Protein AF-A0A9E7ICB8-F1 (afdb_monomer_lite)

Secondary structure (DSSP, 8-state):
---SSSSTTTTTS----SHHHHHHHHHHHHTT---EEEE-TTS-HHHHHHHHHHHHTTT----GGGSTTSTT--S--HHHHHHHHHHHHHHHTTT-GGGG-TTTTEEEESS---BTTB----HHHHHHHHHHHHHHHHHHHHHHTTSGGGSSSSSS----------------------S-SS--PPP---------------------S----SS--PPPPTTHHHHHTSPP----EE-SSSEE--SSPPP---HHHHT--BHHHHHHHHHH--SHHHHHHHHHHHHHHHHTT--B----PPPSS----S-S-EE-GGGSPPGGGSSS-HHHHHHHHHHHHHHHHHHHHHHHHHHTGGGHHHHHHHHHHHHHHHHHHHHHHHHHHHHHHHHTT--TTSS-EE-HHHHHHHHTTT-HHHHHHHHHHHHHHHHTTHHHHHHHHHHHHT-HHHHHHHHHHHHHHHHHHHHHHHHHHHHHHHHHHHHH--

Radius of gyration: 28.84 Å; chains: 1; bounding box: 84×67×117 Å

InterPro domains:
  IPR007402 Protein of unknown function DUF455 [PF04305] (273-469)
  IPR007402 Protein of unknown function DUF455 [PTHR42782] (262-468)
  IPR009078 Ferritin-like superfamily [SSF47240] (334-467)
  IPR012946 X8 domain [PF07983] (35-106)
  IPR012946 X8 domain [SM00768] (35-120)

Foldseek 3Di:
DDPPPPVVVVVVPPDPPDDPQVVVLVVCVQPVFWKFKFFDPPDDLVLLVVLLCCLVPVLVFDLPQCPVPHLQVPPVDSRSSSRQSLRRSCVVVLVDQVSRCSVPRMHMDSDQPADDSRHRDTPVNVVVVVVVVVVVVVVVVVVVVVPVVPPPPPPDDDDDDDDDDDDDDDDDDDDDPDPPPPDDDDDDDDDDDDDDDDDDDDDDDDDDDDDDDPPPDPDFDPCLVVLLLDAQDQQLEQDPVGGDHDPDPDDDDDPVLVPQQALLSLLQVLQADADLLVSLVSLSVSLNCVSVVSHYLAADDHDLGGHHDPFDAADAPVPFDRCVGFPDHPLLVVLLQQLVLLSVLLNLLSLLSHLCSVVCVVCDRSLNSLSSSSNNLSSSLNSHSQVVSVVVVHGNRSTHDHPVLVVLCSVCSPPNLSSLVSVCVPNVSCQQVVLVVVLVVCVVVVNNSSSSSSVVSNVVCSNVNSSSVVVNVVVVVVVVVVVVVD

Organism: NCBI:txid320322

Structure (mmCIF, N/CA/C/O backbone):
data_AF-A0A9E7ICB8-F1
#
_entry.id   AF-A0A9E7ICB8-F1
#
loop_
_atom_site.group_PDB
_atom_site.id
_atom_site.type_symbol
_atom_site.label_atom_id
_atom_site.label_alt_id
_atom_site.label_comp_id
_atom_site.label_asym_id
_atom_site.label_entity_id
_atom_site.label_seq_id
_atom_site.pdbx_PDB_ins_code
_atom_site.Cartn_x
_atom_site.Cartn_y
_atom_site.Cartn_z
_atom_site.occupancy
_atom_site.B_iso_or_equiv
_atom_site.auth_seq_id
_atom_site.auth_comp_id
_atom_site.auth_asym_id
_atom_site.auth_atom_id
_atom_site.pdbx_PDB_model_num
ATOM 1 N N . MET A 1 1 ? -38.834 16.418 64.044 1.00 42.34 1 MET A N 1
ATOM 2 C CA . MET A 1 1 ? -37.696 17.339 63.850 1.00 42.34 1 MET A CA 1
ATOM 3 C C . MET A 1 1 ? -36.405 16.536 63.869 1.00 42.34 1 MET A C 1
ATOM 5 O O . MET A 1 1 ? -35.836 16.334 64.926 1.00 42.34 1 MET A O 1
ATOM 9 N N . ALA A 1 2 ? -36.028 15.997 62.713 1.00 36.09 2 ALA A N 1
ATOM 10 C CA . ALA A 1 2 ? -34.694 15.524 62.334 1.00 36.09 2 ALA A CA 1
ATOM 11 C C . ALA A 1 2 ? -34.812 15.047 60.876 1.00 36.09 2 ALA A C 1
ATOM 13 O O . ALA A 1 2 ? -35.849 14.499 60.510 1.00 36.09 2 ALA A O 1
ATOM 14 N N . ASN A 1 3 ? -33.763 15.248 60.080 1.00 33.06 3 ASN A N 1
ATOM 15 C CA . ASN A 1 3 ? -33.552 14.689 58.732 1.00 33.06 3 ASN A CA 1
ATOM 16 C C . ASN A 1 3 ? -34.029 15.491 57.509 1.00 33.06 3 ASN A C 1
ATOM 18 O O . ASN A 1 3 ? -34.362 14.908 56.484 1.00 33.06 3 ASN A O 1
ATOM 22 N N . ALA A 1 4 ? -33.914 16.822 57.553 1.00 31.64 4 ALA A N 1
ATOM 23 C CA . ALA A 1 4 ? -33.748 17.630 56.332 1.00 31.64 4 ALA A CA 1
ATOM 24 C C . ALA A 1 4 ? -32.260 17.869 55.964 1.00 31.64 4 ALA A C 1
ATOM 26 O O . ALA A 1 4 ? -31.962 18.326 54.866 1.00 31.64 4 ALA A O 1
ATOM 27 N N . SER A 1 5 ? -31.310 17.506 56.838 1.00 36.75 5 SER A N 1
ATOM 28 C CA . SER A 1 5 ? -29.865 17.735 56.628 1.00 36.75 5 SER A CA 1
ATOM 29 C C . SER A 1 5 ? -29.108 16.587 55.947 1.00 36.75 5 SER A C 1
ATOM 31 O O . SER A 1 5 ? -27.914 16.727 55.709 1.00 36.75 5 SER A O 1
ATOM 33 N N . PHE A 1 6 ? -29.760 15.468 55.608 1.00 33.22 6 PHE A N 1
ATOM 34 C CA . PHE A 1 6 ? -29.078 14.324 54.976 1.00 33.22 6 PHE A CA 1
ATOM 35 C C . PHE A 1 6 ? -29.173 14.324 53.438 1.00 33.22 6 PHE A C 1
ATOM 37 O O . PHE A 1 6 ? -28.308 13.776 52.764 1.00 33.22 6 PHE A O 1
ATOM 44 N N . PHE A 1 7 ? -30.171 15.005 52.863 1.00 31.66 7 PHE A N 1
ATOM 45 C CA . PHE A 1 7 ? -30.376 15.050 51.407 1.00 31.66 7 PHE A CA 1
ATOM 46 C C . PHE A 1 7 ? -29.547 16.121 50.680 1.00 31.66 7 PHE A C 1
ATOM 48 O O . PHE A 1 7 ? -29.320 15.999 49.480 1.00 31.66 7 PHE A O 1
ATOM 55 N N . LEU A 1 8 ? -29.019 17.123 51.393 1.00 29.31 8 LEU A N 1
ATOM 56 C CA . LEU A 1 8 ? -28.119 18.133 50.813 1.00 29.31 8 LEU A CA 1
ATOM 57 C C . LEU A 1 8 ? -26.642 17.700 50.765 1.00 29.31 8 LEU A C 1
ATOM 59 O O . LEU A 1 8 ? -25.845 18.342 50.090 1.00 29.31 8 LEU A O 1
ATOM 63 N N . LEU A 1 9 ? -26.277 16.597 51.427 1.00 29.33 9 LEU A N 1
ATOM 64 C CA . LEU A 1 9 ? -24.903 16.075 51.451 1.00 29.33 9 LEU A CA 1
ATOM 65 C C . LEU A 1 9 ? -24.616 15.037 50.351 1.00 29.33 9 LEU A C 1
ATOM 67 O O . LEU A 1 9 ? -23.455 14.785 50.046 1.00 29.33 9 LEU A O 1
ATOM 71 N N . ILE A 1 10 ? -25.647 14.483 49.700 1.00 34.41 10 ILE A N 1
ATOM 72 C CA . ILE A 1 10 ? -25.482 13.502 48.609 1.00 34.41 10 ILE A CA 1
ATOM 73 C C . ILE A 1 10 ? -25.369 14.185 47.230 1.00 34.41 10 ILE A C 1
ATOM 75 O O . ILE A 1 10 ? -24.724 13.652 46.332 1.00 34.41 10 ILE A O 1
ATOM 79 N N . LEU A 1 11 ? -25.881 15.410 47.069 1.00 29.77 11 LEU A N 1
ATOM 80 C CA . LEU A 1 11 ? -25.782 16.173 45.812 1.00 29.77 11 LEU A CA 1
ATOM 81 C C . LEU A 1 11 ? -24.449 16.924 45.620 1.00 29.77 11 LEU A C 1
ATOM 83 O O . LEU A 1 11 ? -24.207 17.453 44.541 1.00 29.77 11 LEU A O 1
ATOM 87 N N . LEU A 1 12 ? -23.557 16.931 46.617 1.00 28.78 12 LEU A N 1
ATOM 88 C CA . LEU A 1 12 ? -22.211 17.520 46.507 1.00 28.78 12 LEU A CA 1
ATOM 89 C C . LEU A 1 12 ? -21.091 16.482 46.304 1.00 28.78 12 LEU A C 1
ATOM 91 O O . LEU A 1 12 ? -19.931 16.860 46.157 1.00 28.78 12 LEU A O 1
ATOM 95 N N . LEU A 1 13 ? -21.422 15.184 46.235 1.00 30.17 13 LEU A N 1
ATOM 96 C CA . LEU A 1 13 ? -20.464 14.103 45.940 1.00 30.17 13 LEU A CA 1
ATOM 97 C C . LEU A 1 13 ? -20.641 13.470 44.552 1.00 30.17 13 LEU A C 1
ATOM 99 O O . LEU A 1 13 ? -19.889 12.568 44.193 1.00 30.17 13 LEU A O 1
ATOM 103 N N . TRP A 1 14 ? -21.568 13.976 43.738 1.00 29.09 14 TRP A N 1
ATOM 104 C CA . TRP A 1 14 ? -21.700 13.593 42.331 1.00 29.09 14 TRP A CA 1
ATOM 105 C C . TRP A 1 14 ? -21.523 14.812 41.426 1.00 29.09 14 TRP A C 1
ATOM 107 O O . TRP A 1 14 ? -22.401 15.216 40.672 1.00 29.09 14 TRP A O 1
ATOM 117 N N . SER A 1 15 ? -20.349 15.431 41.541 1.00 26.17 15 SER A N 1
ATOM 118 C CA . SER A 1 15 ? -19.837 16.284 40.474 1.00 26.17 15 SER A CA 1
ATOM 119 C C . SER A 1 15 ? -19.237 15.352 39.414 1.00 26.17 15 SER A C 1
ATOM 121 O O . SER A 1 15 ? -18.340 14.575 39.766 1.00 26.17 15 SER A O 1
ATOM 123 N N . PRO A 1 16 ? -19.717 15.345 38.155 1.00 27.86 16 PRO A N 1
ATOM 124 C CA . PRO A 1 16 ? -19.149 14.503 37.114 1.00 27.86 16 PRO A CA 1
ATOM 125 C C . PRO A 1 16 ? -17.741 15.019 36.800 1.00 27.86 16 PRO A C 1
ATOM 127 O O . PRO A 1 16 ? -17.544 15.936 36.006 1.00 27.86 16 PRO A O 1
ATOM 130 N N . ARG A 1 17 ? -16.733 14.446 37.462 1.00 34.41 17 ARG A N 1
ATOM 131 C CA . ARG A 1 17 ? -15.330 14.639 37.097 1.00 34.41 17 ARG A CA 1
ATOM 132 C C . ARG A 1 17 ? -15.060 13.873 35.798 1.00 34.41 17 ARG A C 1
ATOM 134 O O . ARG A 1 17 ? -14.998 12.653 35.796 1.00 34.41 17 ARG A O 1
ATOM 141 N N . GLY A 1 18 ? -14.862 14.612 34.709 1.00 31.31 18 GLY A N 1
ATOM 142 C CA . GLY A 1 18 ? -13.854 14.303 33.686 1.00 31.31 18 GLY A CA 1
ATOM 143 C C . GLY A 1 18 ? -14.169 13.323 32.546 1.00 31.31 18 GLY A C 1
ATOM 144 O O . GLY A 1 18 ? -13.431 13.355 31.567 1.00 31.31 18 GLY A O 1
ATOM 145 N N . ASP A 1 19 ? -15.222 12.499 32.592 1.00 37.06 19 ASP A N 1
ATOM 146 C CA . ASP A 1 19 ? -15.403 11.441 31.567 1.00 37.06 19 ASP A CA 1
ATOM 147 C C . ASP A 1 19 ? -16.162 11.863 30.290 1.00 37.06 19 ASP A C 1
ATOM 149 O O . ASP A 1 19 ? -15.975 11.260 29.233 1.00 37.06 19 ASP A O 1
ATOM 153 N N . GLY A 1 20 ? -16.963 12.935 30.328 1.00 28.45 20 GLY A N 1
ATOM 154 C CA . GLY A 1 20 ? -17.781 13.357 29.175 1.00 28.45 20 GLY A CA 1
ATOM 155 C C . GLY A 1 20 ? -16.977 13.888 27.979 1.00 28.45 20 GLY A C 1
ATOM 156 O O . GLY A 1 20 ? -17.315 13.618 26.830 1.00 28.45 20 GLY A O 1
ATOM 157 N N . LEU A 1 21 ? -15.866 14.586 28.238 1.00 38.59 21 LEU A N 1
ATOM 158 C CA . LEU A 1 21 ? -14.988 15.132 27.192 1.00 38.59 21 LEU A CA 1
ATOM 159 C C . LEU A 1 21 ? -14.148 14.038 26.514 1.00 38.59 21 LEU A C 1
ATOM 161 O O . LEU A 1 21 ? -13.821 14.134 25.333 1.00 38.59 21 LEU A O 1
ATOM 165 N N . ARG A 1 22 ? -13.833 12.964 27.248 1.00 38.94 22 ARG A N 1
ATOM 166 C CA . ARG A 1 22 ? -13.063 11.822 26.744 1.00 38.94 22 ARG A CA 1
ATOM 167 C C . ARG A 1 22 ? -13.906 10.914 25.845 1.00 38.94 22 ARG A C 1
ATOM 169 O O . ARG A 1 22 ? -13.355 10.342 24.912 1.00 38.94 22 ARG A O 1
ATOM 176 N N . GLU A 1 23 ? -15.212 10.802 26.088 1.00 35.72 23 GLU A N 1
ATOM 177 C CA . GLU A 1 23 ? -16.160 10.150 25.167 1.00 35.72 23 GLU A CA 1
ATOM 178 C C . GLU A 1 23 ? -16.411 10.993 23.906 1.00 35.72 23 GLU A C 1
ATOM 180 O O . GLU A 1 23 ? -16.286 10.482 22.797 1.00 35.72 23 GLU A O 1
ATOM 185 N N . GLN A 1 24 ? -16.610 12.309 24.034 1.00 34.69 24 GLN A N 1
ATOM 186 C CA . GLN A 1 24 ? -16.783 13.190 22.867 1.00 34.69 24 GLN A CA 1
ATOM 187 C C . GLN A 1 24 ? -15.538 13.248 21.958 1.00 34.69 24 GLN A C 1
ATOM 189 O O . GLN A 1 24 ? -15.666 13.269 20.733 1.00 34.69 24 GLN A O 1
ATOM 194 N N . ALA A 1 25 ? -14.326 13.192 22.527 1.00 36.78 25 ALA A N 1
ATOM 195 C CA . ALA A 1 25 ? -13.087 13.075 21.754 1.00 36.78 25 ALA A CA 1
ATOM 196 C C . ALA A 1 25 ? -12.949 11.712 21.040 1.00 36.78 25 ALA A C 1
ATOM 198 O O . ALA A 1 25 ? -12.391 11.655 19.945 1.00 36.78 25 ALA A O 1
ATOM 199 N N . LYS A 1 26 ? -13.479 10.615 21.607 1.00 37.50 26 LYS A N 1
ATOM 200 C CA . LYS A 1 26 ? -13.531 9.299 20.936 1.00 37.50 26 LYS A CA 1
ATOM 201 C C . LYS A 1 26 ? -14.512 9.293 19.761 1.00 37.50 26 LYS A C 1
ATOM 203 O O . LYS A 1 26 ? -14.211 8.677 18.739 1.00 37.50 26 LYS A O 1
ATOM 208 N N . ASP A 1 27 ? -15.636 9.999 19.882 1.00 32.06 27 ASP A N 1
ATOM 209 C CA . ASP A 1 27 ? -16.646 10.102 18.823 1.00 32.06 27 ASP A CA 1
ATOM 210 C C . ASP A 1 27 ? -16.179 10.976 17.646 1.00 32.06 27 ASP A C 1
ATOM 212 O O . ASP A 1 27 ? -16.359 10.589 16.492 1.00 32.06 27 ASP A O 1
ATOM 216 N N . ALA A 1 28 ? -15.479 12.089 17.900 1.00 35.94 28 ALA A N 1
ATOM 217 C CA . ALA A 1 28 ? -14.909 12.933 16.842 1.00 35.94 28 ALA A CA 1
ATOM 218 C C . ALA A 1 28 ? -13.817 12.215 16.016 1.00 35.94 28 ALA A C 1
ATOM 220 O O . ALA A 1 28 ? -13.754 12.383 14.794 1.00 35.94 28 ALA A O 1
ATOM 221 N N . VAL A 1 29 ? -13.012 11.346 16.651 1.00 39.19 29 VAL A N 1
ATOM 222 C CA . VAL A 1 29 ? -12.064 10.442 15.962 1.00 39.19 29 VAL A CA 1
ATOM 223 C C . VAL A 1 29 ? -12.800 9.401 15.104 1.00 39.19 29 VAL A C 1
ATOM 225 O O . VAL A 1 29 ? -12.291 8.991 14.062 1.00 39.19 29 VAL A O 1
ATOM 228 N N . ALA A 1 30 ? -14.003 8.978 15.506 1.00 35.53 30 ALA A N 1
ATOM 229 C CA . ALA A 1 30 ? -14.797 7.972 14.800 1.00 35.53 30 ALA A CA 1
ATOM 230 C C . ALA A 1 30 ? -15.585 8.526 13.593 1.00 35.53 30 ALA A C 1
ATOM 232 O O . ALA A 1 30 ? -15.924 7.751 12.698 1.00 35.53 30 ALA A O 1
ATOM 233 N N . THR A 1 31 ? -15.851 9.837 13.536 1.00 32.97 31 THR A N 1
ATOM 234 C CA . THR A 1 31 ? -16.638 10.492 12.467 1.00 32.97 31 THR A CA 1
ATOM 235 C C . THR A 1 31 ? -15.832 11.419 11.551 1.00 32.97 31 THR A C 1
ATOM 237 O O . THR A 1 31 ? -16.420 12.112 10.723 1.00 32.97 31 THR A O 1
ATOM 240 N N . GLY A 1 32 ? -14.500 11.458 11.671 1.00 39.47 32 GLY A N 1
ATOM 241 C CA . GLY A 1 32 ? -13.656 12.330 10.842 1.00 39.47 32 GLY A CA 1
ATOM 242 C C . GLY A 1 32 ? -13.765 13.821 11.188 1.00 39.47 32 GLY A C 1
ATOM 243 O O . GLY A 1 32 ? -13.600 14.661 10.305 1.00 39.47 32 GLY A O 1
ATOM 244 N N . GLY A 1 33 ? -14.063 14.151 12.449 1.00 53.84 33 GLY A N 1
ATOM 245 C CA . GLY A 1 33 ? -14.072 15.529 12.946 1.00 53.84 33 GLY A CA 1
ATOM 246 C C . GLY A 1 33 ? -12.659 16.093 13.131 1.00 53.84 33 GLY A C 1
ATOM 247 O O . GLY A 1 33 ? -11.707 15.351 13.375 1.00 53.84 33 GLY A O 1
ATOM 248 N N . GLU A 1 34 ? -12.515 17.414 13.009 1.00 71.00 34 GLU A N 1
ATOM 249 C CA . GLU A 1 34 ? -11.265 18.110 13.328 1.00 71.00 34 GLU A CA 1
ATOM 250 C C . GLU A 1 34 ? -11.006 18.071 14.843 1.00 71.00 34 GLU A C 1
ATOM 252 O O . GLU A 1 34 ? -11.928 18.225 15.646 1.00 71.00 34 GLU A O 1
ATOM 257 N N . LEU A 1 35 ? -9.751 17.836 15.229 1.00 82.38 35 LEU A N 1
ATOM 258 C CA . LEU A 1 35 ? -9.310 17.788 16.621 1.00 82.38 35 LEU A CA 1
ATOM 259 C C . LEU A 1 35 ? -8.175 18.775 16.830 1.00 82.38 35 LEU A C 1
ATOM 261 O O . LEU A 1 35 ? -7.257 18.844 16.010 1.00 82.38 35 LEU 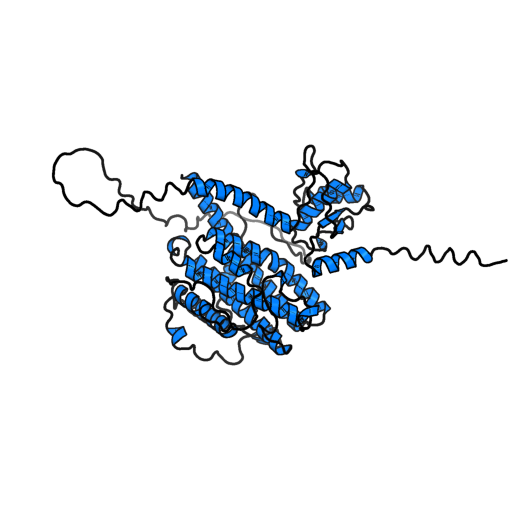A O 1
ATOM 265 N N . TRP A 1 36 ? -8.227 19.465 17.961 1.00 89.81 36 TRP A N 1
ATOM 266 C CA . TRP A 1 36 ? -7.192 20.380 18.419 1.00 89.81 36 TRP A CA 1
ATOM 267 C C . TRP A 1 36 ? -6.720 19.984 19.809 1.00 89.81 36 TRP A C 1
ATOM 269 O O . TRP A 1 36 ? -7.490 19.446 20.609 1.00 89.81 36 TRP A O 1
ATOM 279 N N . CYS A 1 37 ? -5.457 20.276 20.100 1.00 93.06 37 CYS A N 1
ATOM 280 C CA . CYS A 1 37 ? -4.922 20.185 21.450 1.00 93.06 37 CYS A CA 1
ATOM 281 C C . CYS A 1 37 ? -4.929 21.568 22.097 1.00 93.06 37 CYS A C 1
ATOM 283 O O . CYS A 1 37 ? -4.327 22.489 21.556 1.00 93.06 37 CYS A O 1
ATOM 285 N N . VAL A 1 38 ? -5.611 21.726 23.232 1.00 94.94 38 VAL A N 1
ATOM 286 C CA . VAL A 1 38 ? -5.742 23.017 23.926 1.00 94.94 38 VAL A CA 1
ATOM 287 C C . VAL A 1 38 ? -5.351 22.901 25.395 1.00 94.94 38 VAL A C 1
ATOM 289 O O . VAL A 1 38 ? -5.474 21.835 26.003 1.00 94.94 38 VAL A O 1
ATOM 292 N N . ALA A 1 39 ? -4.888 24.004 25.980 1.00 94.94 39 ALA A N 1
ATOM 293 C CA . ALA A 1 39 ? -4.581 24.077 27.400 1.00 94.94 39 ALA A CA 1
ATOM 294 C C . ALA A 1 39 ? -5.866 24.022 28.241 1.00 94.94 39 ALA A C 1
ATOM 296 O O . ALA A 1 39 ? -6.865 24.685 27.941 1.00 94.94 39 ALA A O 1
ATOM 297 N N . LYS A 1 40 ? -5.842 23.242 29.325 1.00 91.31 40 LYS A N 1
ATOM 298 C CA . LYS A 1 40 ? -6.958 23.157 30.270 1.00 91.31 40 LYS A CA 1
ATOM 299 C C . LYS A 1 40 ? -7.096 24.466 31.045 1.00 91.31 40 LYS A C 1
ATOM 301 O O . LYS A 1 40 ? -6.116 25.013 31.534 1.00 91.31 40 LYS A O 1
ATOM 306 N N . ASN A 1 41 ? -8.335 24.909 31.237 1.00 86.12 41 ASN A N 1
ATOM 307 C CA . ASN A 1 41 ? -8.670 26.124 31.991 1.00 86.12 41 ASN A CA 1
ATOM 308 C C . ASN A 1 41 ? -8.408 26.030 33.503 1.00 86.12 41 ASN A C 1
ATOM 310 O O . ASN A 1 41 ? -8.493 27.032 34.201 1.00 86.12 41 ASN A O 1
ATOM 314 N N . ASN A 1 42 ? -8.141 24.831 34.016 1.00 86.44 42 ASN A N 1
ATOM 315 C CA . ASN A 1 42 ? -7.828 24.576 35.418 1.00 86.44 42 ASN A CA 1
ATOM 316 C C . ASN A 1 42 ? -6.371 24.133 35.631 1.00 86.44 42 ASN A C 1
ATOM 318 O O . ASN A 1 42 ? -6.061 23.580 36.687 1.00 86.44 42 ASN A O 1
ATOM 322 N N . ALA A 1 43 ? -5.507 24.300 34.625 1.00 88.94 43 ALA A N 1
ATOM 323 C CA . ALA A 1 43 ? -4.077 24.071 34.776 1.00 88.94 43 ALA A CA 1
ATOM 324 C C . ALA A 1 43 ? -3.455 25.179 35.641 1.00 88.94 43 ALA A C 1
ATOM 326 O O . ALA A 1 43 ? -3.855 26.335 35.560 1.00 88.94 43 ALA A O 1
ATOM 327 N N . GLU A 1 44 ? -2.487 24.817 36.480 1.00 91.19 44 GLU A N 1
ATOM 328 C CA . GLU A 1 44 ? -1.727 25.782 37.275 1.00 91.19 44 GLU A CA 1
ATOM 329 C C . GLU A 1 44 ? -0.758 26.561 36.375 1.00 91.19 44 GLU A C 1
ATOM 331 O O . GLU A 1 44 ? -0.016 25.943 35.608 1.00 91.19 44 GLU A O 1
ATOM 336 N N . ASP A 1 45 ? -0.720 27.891 36.501 1.00 89.12 45 ASP A N 1
ATOM 337 C CA . ASP A 1 45 ? 0.080 28.781 35.642 1.00 89.12 45 ASP A CA 1
ATOM 338 C C . ASP A 1 45 ? 1.556 28.367 35.556 1.00 89.12 45 ASP A C 1
ATOM 340 O O . ASP A 1 45 ? 2.142 28.370 34.477 1.00 89.12 45 ASP A O 1
ATOM 344 N N . ALA A 1 46 ? 2.160 27.931 36.667 1.00 91.31 46 ALA A N 1
ATOM 345 C CA . ALA A 1 46 ? 3.554 27.484 36.689 1.00 91.31 46 ALA A CA 1
ATOM 346 C C . ALA A 1 46 ? 3.781 26.193 35.878 1.00 91.31 46 ALA A C 1
ATOM 348 O O . ALA A 1 46 ? 4.778 26.061 35.157 1.00 91.31 46 ALA A O 1
ATOM 349 N N . ALA A 1 47 ? 2.850 25.240 35.971 1.00 90.88 47 ALA A N 1
ATOM 350 C CA . ALA A 1 47 ? 2.898 24.001 35.200 1.00 90.88 47 ALA A CA 1
ATOM 351 C C . ALA A 1 47 ? 2.640 24.272 33.712 1.00 90.88 47 ALA A C 1
ATOM 353 O O . ALA A 1 47 ? 3.293 23.686 32.847 1.00 90.88 47 ALA A O 1
ATOM 354 N N . LEU A 1 48 ? 1.725 25.197 33.422 1.00 93.06 48 LEU A N 1
ATOM 355 C CA . LEU A 1 48 ? 1.372 25.597 32.071 1.00 93.06 48 LEU A CA 1
ATOM 356 C C . LEU A 1 48 ? 2.507 26.371 31.381 1.00 93.06 48 LEU A C 1
ATOM 358 O O . LEU A 1 48 ? 2.807 26.077 30.226 1.00 93.06 48 LEU A O 1
ATOM 362 N N . GLN A 1 49 ? 3.205 27.263 32.097 1.00 94.75 49 GLN A N 1
ATOM 363 C CA . GLN A 1 49 ? 4.396 27.960 31.591 1.00 94.75 49 GLN A CA 1
ATOM 364 C C . GLN A 1 49 ? 5.512 26.980 31.267 1.00 94.75 49 GLN A C 1
ATOM 366 O O . GLN A 1 49 ? 6.072 27.020 30.179 1.00 94.75 49 GLN A O 1
ATOM 371 N N . SER A 1 50 ? 5.779 26.040 32.176 1.00 94.69 50 SER A N 1
ATOM 372 C CA . SER A 1 50 ? 6.810 25.021 31.966 1.00 94.69 50 SER A CA 1
ATOM 373 C C . SER A 1 50 ? 6.517 24.164 30.729 1.00 94.69 50 SER A C 1
ATOM 375 O O . SER A 1 50 ? 7.422 23.825 29.966 1.00 94.69 50 SER A O 1
ATOM 377 N N . ALA A 1 51 ? 5.245 23.820 30.513 1.00 93.94 51 ALA A N 1
ATOM 378 C CA . ALA A 1 51 ? 4.808 23.068 29.345 1.00 93.94 51 ALA A CA 1
ATOM 379 C C . ALA A 1 51 ? 4.885 23.893 28.048 1.00 93.94 51 ALA A C 1
ATOM 381 O O . ALA A 1 51 ? 5.307 23.361 27.021 1.00 93.94 51 ALA A O 1
ATOM 382 N N . LEU A 1 52 ? 4.517 25.177 28.090 1.00 96.06 52 LEU A N 1
ATOM 383 C CA . LEU A 1 52 ? 4.639 26.107 26.964 1.00 96.06 52 LEU A CA 1
ATOM 384 C C . LEU A 1 52 ? 6.108 26.316 26.566 1.00 96.06 52 LEU A C 1
ATOM 386 O O . LEU A 1 52 ? 6.450 26.165 25.394 1.00 96.06 52 LEU A O 1
ATOM 390 N N . ASP A 1 53 ? 6.985 26.580 27.535 1.00 94.62 53 ASP A N 1
ATOM 391 C CA . ASP A 1 53 ? 8.424 26.758 27.312 1.00 94.62 53 ASP A CA 1
ATOM 392 C C . ASP A 1 53 ? 9.041 25.504 26.691 1.00 94.62 53 ASP A C 1
ATOM 394 O O . ASP A 1 53 ? 9.846 25.578 25.758 1.00 94.62 53 ASP A O 1
ATOM 398 N N . TRP A 1 54 ? 8.625 24.328 27.172 1.00 94.12 54 TRP A N 1
ATOM 399 C CA . TRP A 1 54 ? 9.044 23.067 26.585 1.00 94.12 54 TRP A CA 1
ATOM 400 C C . TRP A 1 54 ? 8.543 22.917 25.145 1.00 94.12 54 TRP A C 1
ATOM 402 O O . TRP A 1 54 ? 9.340 22.577 24.271 1.00 94.12 54 TRP A O 1
ATOM 412 N N . ALA A 1 55 ? 7.263 23.202 24.880 1.00 92.81 55 ALA A N 1
ATOM 413 C CA . ALA A 1 55 ? 6.675 23.098 23.545 1.00 92.81 55 ALA A CA 1
ATOM 414 C C . ALA A 1 55 ? 7.421 23.983 22.535 1.00 92.81 55 ALA A C 1
ATOM 416 O O . ALA A 1 55 ? 7.798 23.507 21.466 1.00 92.81 55 ALA A O 1
ATOM 417 N N . CYS A 1 56 ? 7.688 25.240 22.897 1.00 94.62 56 CYS A N 1
ATOM 418 C CA . CYS A 1 56 ? 8.382 26.208 22.046 1.00 94.62 56 CYS A CA 1
ATOM 419 C C . CYS A 1 56 ? 9.895 25.982 21.939 1.00 94.62 56 CYS A C 1
ATOM 421 O O . CYS A 1 56 ? 10.522 26.471 21.001 1.00 94.62 56 CYS A O 1
ATOM 423 N N . GLY A 1 57 ? 10.493 25.287 22.906 1.00 91.81 57 GLY A N 1
ATOM 424 C CA . GLY A 1 57 ? 11.912 24.956 22.923 1.00 91.81 57 GLY A CA 1
ATOM 425 C C . GLY A 1 57 ? 12.159 23.518 22.453 1.00 91.81 57 GLY A C 1
ATOM 426 O O . GLY A 1 57 ? 12.068 23.248 21.254 1.00 91.81 57 GLY A O 1
ATOM 427 N N . PRO A 1 58 ? 12.485 22.574 23.359 1.00 86.38 58 PRO A N 1
ATOM 428 C CA . PRO A 1 58 ? 12.790 21.185 23.001 1.00 86.38 58 PRO A CA 1
ATOM 429 C C . PRO A 1 58 ? 11.696 20.445 22.217 1.00 86.38 58 PRO A C 1
ATOM 431 O O . PRO A 1 58 ? 12.011 19.510 21.485 1.00 86.38 58 PRO A O 1
ATOM 434 N N . GLY A 1 59 ? 10.428 20.829 22.382 1.00 81.88 59 GLY A N 1
ATOM 435 C CA . GLY A 1 59 ? 9.285 20.236 21.689 1.00 81.88 59 GLY A CA 1
ATOM 436 C C . GLY A 1 59 ? 9.181 20.629 20.211 1.00 81.88 59 GLY A C 1
ATOM 437 O O . GLY A 1 59 ? 8.554 19.906 19.439 1.00 81.88 59 GLY A O 1
ATOM 438 N N . GLY A 1 60 ? 9.814 21.729 19.792 1.00 84.81 60 GLY A N 1
ATOM 439 C CA . GLY A 1 60 ? 9.875 22.143 18.387 1.00 84.81 60 GLY A CA 1
ATOM 440 C C . GLY A 1 60 ? 8.563 22.678 17.795 1.00 84.81 60 GLY A C 1
ATOM 441 O O . GLY A 1 60 ? 8.387 22.622 16.576 1.00 84.81 60 GLY A O 1
ATOM 442 N N . ALA A 1 61 ? 7.641 23.179 18.623 1.00 88.69 61 ALA A N 1
ATOM 443 C CA . ALA A 1 61 ? 6.438 23.868 18.156 1.00 88.69 61 ALA A CA 1
ATOM 444 C C . ALA A 1 61 ? 6.776 25.230 17.517 1.00 88.69 61 ALA A C 1
ATOM 446 O O . ALA A 1 61 ? 7.671 25.948 17.969 1.00 88.69 61 ALA A O 1
ATOM 447 N N . ASP A 1 62 ? 6.029 25.630 16.487 1.00 87.81 62 ASP A N 1
ATOM 448 C CA . ASP A 1 62 ? 6.127 26.959 15.886 1.00 87.81 62 ASP A CA 1
ATOM 449 C C . ASP A 1 62 ? 5.422 28.005 16.750 1.00 87.81 62 ASP A C 1
ATOM 451 O O . ASP A 1 62 ? 4.244 28.319 16.577 1.00 87.81 62 ASP A O 1
ATOM 455 N N . CYS A 1 63 ? 6.182 28.582 17.672 1.00 93.00 63 CYS A N 1
ATOM 456 C CA . CYS A 1 63 ? 5.693 29.615 18.573 1.00 93.00 63 CYS A CA 1
ATOM 457 C C . CYS A 1 63 ? 5.844 31.044 18.034 1.00 93.00 63 CYS A C 1
ATOM 459 O O . CYS A 1 63 ? 5.582 31.991 18.772 1.00 93.00 63 CYS A O 1
ATOM 461 N N . ARG A 1 64 ? 6.226 31.248 16.763 1.00 92.62 64 ARG A N 1
ATOM 462 C CA . ARG A 1 64 ? 6.295 32.597 16.161 1.00 92.62 64 ARG A CA 1
ATOM 463 C C . ARG A 1 64 ? 4.945 33.333 16.184 1.00 92.62 64 ARG A C 1
ATOM 465 O O . ARG A 1 64 ? 4.951 34.526 16.483 1.00 92.62 64 ARG A O 1
ATOM 472 N N . PRO A 1 65 ? 3.788 32.683 15.930 1.00 91.44 65 PRO A N 1
ATOM 473 C CA . PRO A 1 65 ? 2.495 33.369 15.922 1.00 91.44 65 PRO A CA 1
ATOM 474 C C . PRO A 1 65 ? 2.040 33.891 17.287 1.00 91.44 65 PRO A C 1
ATOM 476 O O . PRO A 1 65 ? 1.209 34.794 17.313 1.00 91.44 65 PRO A O 1
ATOM 479 N N . ILE A 1 66 ? 2.566 33.346 18.388 1.00 93.44 66 ILE A N 1
ATOM 480 C CA . ILE A 1 66 ? 2.247 33.771 19.762 1.00 93.44 66 ILE A CA 1
ATOM 481 C C . ILE A 1 66 ? 3.258 34.776 20.329 1.00 93.44 66 ILE A C 1
ATOM 483 O O . ILE A 1 66 ? 3.082 35.235 21.449 1.00 93.44 66 ILE A O 1
ATOM 487 N N . GLN A 1 67 ? 4.316 35.129 19.589 1.00 92.81 67 GLN A N 1
ATOM 488 C CA . GLN A 1 67 ? 5.237 36.195 20.003 1.00 92.81 67 GLN A CA 1
ATOM 489 C C . GLN A 1 67 ? 4.622 37.575 19.767 1.00 92.81 67 GLN A C 1
ATOM 491 O O . GLN A 1 67 ? 3.692 37.724 18.974 1.00 92.81 67 GLN A O 1
ATOM 496 N N . GLN A 1 68 ? 5.170 38.604 20.415 1.00 91.06 68 GLN A N 1
ATOM 497 C CA . GLN A 1 68 ? 4.725 39.988 20.251 1.00 91.06 68 GLN A CA 1
ATOM 498 C C . GLN A 1 68 ? 4.668 40.394 18.765 1.00 91.06 68 GLN A C 1
ATOM 500 O O . GLN A 1 68 ? 5.652 40.284 18.037 1.00 91.06 68 GLN A O 1
ATOM 505 N N . GLY A 1 69 ? 3.497 40.857 18.313 1.00 86.25 69 GLY A N 1
ATOM 506 C CA . GLY A 1 69 ? 3.233 41.194 16.905 1.00 86.25 69 GLY A CA 1
ATOM 507 C C . GLY A 1 69 ? 2.756 40.023 16.032 1.00 86.25 69 GLY A C 1
ATOM 508 O O . GLY A 1 69 ? 2.439 40.229 14.862 1.00 86.25 69 GLY A O 1
ATOM 509 N N . GLY A 1 70 ? 2.672 38.811 16.582 1.00 87.25 70 GLY A N 1
ATOM 510 C CA . GLY A 1 70 ? 2.127 37.630 15.918 1.00 87.25 70 GLY A CA 1
ATOM 511 C C . GLY A 1 70 ? 0.593 37.586 15.898 1.00 87.25 70 GLY A C 1
ATOM 512 O O . GLY A 1 70 ? -0.089 38.192 16.725 1.00 87.25 70 GLY A O 1
ATOM 513 N N . ALA A 1 71 ? 0.034 36.831 14.946 1.00 88.69 71 ALA A N 1
ATOM 514 C CA . ALA A 1 71 ? -1.415 36.734 14.720 1.00 88.69 71 ALA A CA 1
ATOM 515 C C . ALA A 1 71 ? -2.201 36.093 15.885 1.00 88.69 71 ALA A C 1
ATOM 517 O O . ALA A 1 71 ? -3.409 36.310 15.995 1.00 88.69 71 ALA A O 1
ATOM 518 N N . CYS A 1 72 ? -1.506 35.330 16.734 1.00 91.38 72 CYS A N 1
ATOM 519 C CA . CYS A 1 72 ? -2.001 34.643 17.927 1.00 91.38 72 CYS A CA 1
ATOM 520 C C . CYS A 1 72 ? -1.412 35.202 19.229 1.00 91.38 72 CYS A C 1
ATOM 522 O O . CYS A 1 72 ? -1.463 34.539 20.259 1.00 91.38 72 CYS A O 1
ATOM 524 N N . TYR A 1 73 ? -0.854 36.417 19.196 1.00 92.19 73 TYR A N 1
ATOM 525 C CA . TYR A 1 73 ? -0.354 37.082 20.399 1.00 92.19 73 TYR A CA 1
ATOM 526 C C . TYR A 1 73 ? -1.479 37.521 21.342 1.00 92.19 73 TYR A C 1
ATOM 528 O O . TYR A 1 73 ? -1.276 37.604 22.547 1.00 92.19 73 TYR A O 1
ATOM 536 N N . GLN A 1 74 ? -2.655 37.842 20.798 1.00 88.06 74 GLN A N 1
ATOM 537 C CA . GLN A 1 74 ? -3.799 38.305 21.576 1.00 88.06 74 GLN A CA 1
ATOM 538 C C . GLN A 1 74 ? -4.848 37.195 21.719 1.00 88.06 74 GLN A C 1
ATOM 540 O O . GLN A 1 74 ? -5.175 36.561 20.710 1.00 88.06 74 GLN A O 1
ATOM 545 N N . PRO A 1 75 ? -5.434 37.008 22.915 1.00 87.94 75 PRO A N 1
ATOM 546 C CA . PRO A 1 75 ? -5.113 37.683 24.187 1.00 87.94 75 PRO A CA 1
ATOM 547 C C . PRO A 1 75 ? -3.705 37.355 24.727 1.00 87.94 75 PRO A C 1
ATOM 549 O O . PRO A 1 75 ? -3.176 36.271 24.490 1.00 87.94 75 PRO A O 1
ATOM 552 N N . GLU A 1 76 ? -3.101 38.313 25.441 1.00 88.88 76 GLU A N 1
ATOM 553 C CA . GLU A 1 76 ? -1.802 38.150 26.118 1.00 88.88 76 GLU A CA 1
ATOM 554 C C . GLU A 1 76 ? -1.986 37.364 27.423 1.00 88.88 76 GLU A C 1
ATOM 556 O O . GLU A 1 76 ? -1.833 37.883 28.528 1.00 88.88 76 GLU A O 1
ATOM 561 N N . ASP A 1 77 ? -2.397 36.108 27.284 1.00 89.94 77 ASP A N 1
ATOM 562 C CA . ASP A 1 77 ? -2.519 35.174 28.389 1.00 89.94 77 ASP A CA 1
ATOM 563 C C . ASP A 1 77 ? -1.864 33.835 28.050 1.00 89.94 77 ASP A C 1
ATOM 565 O O . ASP A 1 77 ? -1.843 33.362 26.908 1.00 89.94 77 ASP A O 1
ATOM 569 N N . ILE A 1 78 ? -1.327 33.217 29.096 1.00 91.44 78 ILE A N 1
ATOM 570 C CA . ILE A 1 78 ? -0.546 31.993 29.004 1.00 91.44 78 ILE A CA 1
ATOM 571 C C . ILE A 1 78 ? -1.358 30.812 28.466 1.00 91.44 78 ILE A C 1
ATOM 573 O O . ILE A 1 78 ? -0.811 29.959 27.771 1.00 91.44 78 ILE A O 1
ATOM 577 N N . GLN A 1 79 ? -2.664 30.760 28.740 1.00 93.44 79 GLN A N 1
ATOM 578 C CA . GLN A 1 79 ? -3.522 29.659 28.320 1.00 93.44 79 GLN A CA 1
ATOM 579 C C . GLN A 1 79 ? -3.769 29.698 26.815 1.00 93.44 79 GLN A C 1
ATOM 581 O O . GLN A 1 79 ? -3.722 28.655 26.155 1.00 93.44 79 GLN A O 1
ATOM 586 N N . SER A 1 80 ? -3.988 30.885 26.261 1.00 91.38 80 SER A N 1
ATOM 587 C CA . SER A 1 80 ? -4.169 31.094 24.827 1.00 91.38 80 SER A CA 1
ATOM 588 C C . SER A 1 80 ? -2.887 30.783 24.054 1.00 91.38 80 SER A C 1
ATOM 590 O O . SER A 1 80 ? -2.921 30.038 23.069 1.00 91.38 80 SER A O 1
ATOM 592 N N . HIS A 1 81 ? -1.738 31.257 24.546 1.00 94.69 81 HIS A N 1
ATOM 593 C CA . HIS A 1 81 ? -0.430 30.972 23.945 1.00 94.69 81 HIS A CA 1
ATOM 594 C C . HIS A 1 81 ? -0.066 29.486 24.026 1.00 94.69 81 HIS A C 1
ATOM 596 O O . HIS A 1 81 ? 0.308 28.886 23.015 1.00 94.69 81 HIS A O 1
ATOM 602 N N . ALA A 1 82 ? -0.253 28.867 25.196 1.00 95.75 82 ALA A N 1
ATOM 603 C CA . ALA A 1 82 ? -0.052 27.435 25.399 1.00 95.75 82 ALA A CA 1
ATOM 604 C C . ALA A 1 82 ? -0.963 26.602 24.502 1.00 95.75 82 ALA A C 1
ATOM 606 O O . ALA A 1 82 ? -0.494 25.665 23.869 1.00 95.75 82 ALA A O 1
ATOM 607 N N . SER A 1 83 ? -2.238 26.970 24.364 1.00 95.25 83 SER A N 1
ATOM 608 C CA . SER A 1 83 ? -3.164 26.254 23.483 1.00 95.25 83 SER A CA 1
ATOM 609 C C . SER A 1 83 ? -2.669 26.236 22.039 1.00 95.25 83 SER A C 1
ATOM 611 O O . SER A 1 83 ? -2.704 25.187 21.399 1.00 95.25 83 SER A O 1
ATOM 613 N N . PHE A 1 84 ? -2.172 27.363 21.524 1.00 94.62 84 PHE A N 1
ATOM 614 C CA . PHE A 1 84 ? -1.645 27.412 20.161 1.00 94.62 84 PHE A CA 1
ATOM 615 C C . PHE A 1 84 ? -0.380 26.555 20.006 1.00 94.62 84 PHE A C 1
ATOM 617 O O . PHE A 1 84 ? -0.302 25.738 19.086 1.00 94.62 84 PHE A O 1
ATOM 624 N N . ALA A 1 85 ? 0.580 26.693 20.926 1.00 95.06 85 ALA A N 1
ATOM 625 C CA . ALA A 1 85 ? 1.824 25.924 20.909 1.00 95.06 85 ALA A CA 1
ATOM 626 C C . ALA A 1 85 ? 1.575 24.411 21.046 1.00 95.06 85 ALA A C 1
ATOM 628 O O . ALA A 1 85 ? 2.169 23.609 20.326 1.00 95.06 85 ALA A O 1
ATOM 629 N N . PHE A 1 86 ? 0.652 24.014 21.925 1.00 95.12 86 PHE A N 1
ATOM 630 C CA . PHE A 1 86 ? 0.261 22.620 22.120 1.00 95.12 86 PHE A CA 1
ATOM 631 C C . PHE A 1 86 ? -0.412 22.051 20.882 1.00 95.12 86 PHE A C 1
ATOM 633 O O . PHE A 1 86 ? -0.130 20.916 20.510 1.00 95.12 86 PHE A O 1
ATOM 640 N N . ASN A 1 87 ? -1.268 22.831 20.220 1.00 93.62 87 ASN A N 1
ATOM 641 C CA . ASN A 1 87 ? -1.906 22.408 18.985 1.00 93.62 87 ASN A CA 1
ATOM 642 C C . ASN A 1 87 ? -0.898 22.206 17.846 1.00 93.62 87 ASN A C 1
ATOM 644 O O . ASN A 1 87 ? -0.974 21.203 17.139 1.00 93.62 87 ASN A O 1
ATOM 648 N N . ASP A 1 88 ? 0.057 23.123 17.676 1.00 90.31 88 ASP A N 1
ATOM 649 C CA . ASP A 1 88 ? 1.106 22.982 16.661 1.00 90.31 88 ASP A CA 1
ATOM 650 C C . ASP A 1 88 ? 2.006 21.766 16.944 1.00 90.31 88 ASP A C 1
ATOM 652 O O . ASP A 1 88 ? 2.209 20.928 16.062 1.00 90.31 88 ASP A O 1
ATOM 656 N N . TYR A 1 89 ? 2.444 21.592 18.196 1.00 87.38 89 TYR A N 1
ATOM 657 C CA . TYR A 1 89 ? 3.178 20.400 18.625 1.00 87.38 89 TYR A CA 1
ATOM 658 C C . TYR A 1 89 ? 2.388 19.113 18.351 1.00 87.38 89 TYR A C 1
ATOM 660 O O . TYR A 1 89 ? 2.915 18.157 17.781 1.00 87.38 89 TYR A O 1
ATOM 668 N N . PHE A 1 90 ? 1.110 19.092 18.727 1.00 87.12 90 PHE A N 1
ATOM 669 C CA . PHE A 1 90 ? 0.211 17.957 18.545 1.00 87.12 90 PHE A CA 1
ATOM 670 C C . PHE A 1 90 ? 0.061 17.562 17.069 1.00 87.12 90 PHE A C 1
ATOM 672 O O . PHE A 1 90 ? 0.062 16.372 16.750 1.00 87.12 90 PHE A O 1
ATOM 679 N N . LEU A 1 91 ? -0.012 18.541 16.163 1.00 81.50 91 LEU A N 1
ATOM 680 C CA . LEU A 1 91 ? -0.072 18.311 14.717 1.00 81.50 91 LEU A CA 1
ATOM 681 C C . LEU A 1 91 ? 1.242 17.758 14.162 1.00 81.50 91 LEU A C 1
ATOM 683 O O . LEU A 1 91 ? 1.216 16.849 13.335 1.00 81.50 91 LEU A O 1
ATOM 687 N N . ARG A 1 92 ? 2.380 18.277 14.631 1.00 75.50 92 ARG A N 1
ATOM 688 C CA . ARG A 1 92 ? 3.716 17.823 14.211 1.00 75.50 92 ARG A CA 1
ATOM 689 C C . ARG A 1 92 ? 4.057 16.421 14.708 1.00 75.50 92 ARG A C 1
ATOM 691 O O . ARG A 1 92 ? 4.832 15.727 14.067 1.00 75.50 92 ARG A O 1
ATOM 698 N N . ASN A 1 93 ? 3.464 16.000 15.823 1.00 71.56 93 ASN A N 1
ATOM 699 C CA . ASN A 1 93 ? 3.727 14.712 16.466 1.00 71.56 93 ASN A CA 1
ATOM 700 C C . ASN A 1 93 ? 2.590 13.698 16.229 1.00 71.56 93 ASN A C 1
ATOM 702 O O . ASN A 1 93 ? 2.184 12.974 17.142 1.00 71.56 93 ASN A O 1
ATOM 706 N N . GLY A 1 94 ? 2.042 13.664 15.009 1.00 59.59 94 GLY A N 1
ATOM 707 C CA . GLY A 1 94 ? 1.183 12.560 14.555 1.00 59.59 94 GLY A CA 1
ATOM 708 C C . GLY A 1 94 ? -0.211 12.498 15.190 1.00 59.59 94 GLY A C 1
ATOM 709 O O . GLY A 1 94 ? -0.911 11.484 15.111 1.00 59.59 94 GLY A O 1
ATOM 710 N N . LEU A 1 95 ? -0.660 13.573 15.850 1.00 65.81 95 LEU A N 1
ATOM 711 C CA . LEU A 1 95 ? -1.961 13.634 16.524 1.00 65.81 95 LEU A CA 1
ATOM 712 C C . LEU A 1 95 ? -2.151 12.530 17.582 1.00 65.81 95 LEU A C 1
ATOM 714 O O . LEU A 1 95 ? -3.282 12.094 17.840 1.00 65.81 95 LEU A O 1
ATOM 718 N N . ALA A 1 96 ? -1.070 12.019 18.179 1.00 62.47 96 ALA A N 1
ATOM 719 C CA . ALA A 1 96 ? -1.152 11.015 19.234 1.00 62.47 96 ALA A CA 1
ATOM 720 C C . ALA A 1 96 ? -1.876 11.593 20.463 1.00 62.47 96 ALA A C 1
ATOM 722 O O . ALA A 1 96 ? -1.615 12.720 20.871 1.00 62.47 96 ALA A O 1
ATOM 723 N N . ALA A 1 97 ? -2.764 10.823 21.105 1.00 62.59 97 ALA A N 1
ATOM 724 C CA . ALA A 1 97 ? -3.450 11.307 22.311 1.00 62.59 97 ALA A CA 1
ATOM 725 C C . ALA A 1 97 ? -2.451 11.636 23.436 1.00 62.59 97 ALA A C 1
ATOM 727 O O . ALA A 1 97 ? -2.667 12.569 24.199 1.00 62.59 97 ALA A O 1
ATOM 728 N N . SER A 1 98 ? -1.324 10.918 23.482 1.00 70.00 98 SER A N 1
ATOM 729 C CA . SER A 1 98 ? -0.197 11.188 24.379 1.00 70.00 98 SER A CA 1
ATOM 730 C C . SER A 1 98 ? 0.580 12.461 24.032 1.00 70.00 98 SER A C 1
ATOM 732 O O . SER A 1 98 ? 1.211 13.029 24.915 1.00 70.00 98 SER A O 1
ATOM 734 N N . ALA A 1 99 ? 0.532 12.930 22.780 1.00 75.31 99 ALA A N 1
ATOM 735 C CA . ALA A 1 99 ? 1.139 14.200 22.375 1.00 75.31 99 ALA A CA 1
ATOM 736 C C . ALA A 1 99 ? 0.317 15.416 22.845 1.00 75.31 99 ALA A C 1
ATOM 738 O O . ALA A 1 99 ? 0.810 16.536 22.797 1.00 75.31 99 ALA A O 1
ATOM 739 N N . CYS A 1 100 ? -0.912 15.196 23.329 1.00 86.06 100 CYS A N 1
ATOM 740 C CA . CYS A 1 100 ? -1.771 16.213 23.932 1.00 86.06 100 CYS A CA 1
ATOM 741 C C . CYS A 1 100 ? -2.012 15.947 25.428 1.00 86.06 100 CYS A C 1
ATOM 743 O O . CYS A 1 100 ? -3.149 15.934 25.901 1.00 86.06 100 CYS A O 1
ATOM 745 N N . ASP A 1 101 ? -0.937 15.687 26.172 1.00 86.06 101 ASP A N 1
ATOM 746 C CA . ASP A 1 101 ? -1.001 15.538 27.630 1.00 86.06 101 ASP A CA 1
ATOM 747 C C . ASP A 1 101 ? -0.335 16.718 28.350 1.00 86.06 101 ASP A C 1
ATOM 749 O O . ASP A 1 101 ? -0.955 17.334 29.218 1.00 86.06 101 ASP A O 1
ATOM 753 N N . PHE A 1 102 ? 0.895 17.075 27.950 1.00 88.69 102 PHE A N 1
ATOM 754 C CA . PHE A 1 102 ? 1.689 18.159 28.546 1.00 88.69 102 PHE A CA 1
ATOM 755 C C . PHE A 1 102 ? 1.709 18.099 30.081 1.00 88.69 102 PHE A C 1
ATOM 757 O O . PHE A 1 102 ? 1.398 19.073 30.769 1.00 88.69 102 PHE A O 1
ATOM 764 N N . SER A 1 103 ? 2.029 16.920 30.626 1.00 86.12 103 SER A N 1
ATOM 765 C CA . SER A 1 103 ? 2.008 16.648 32.071 1.00 86.12 103 SER A CA 1
ATOM 766 C C . SER A 1 103 ? 0.631 16.906 32.693 1.00 86.12 103 SER A C 1
ATOM 768 O O . SER A 1 103 ? 0.505 17.469 33.780 1.00 86.12 103 SER A O 1
ATOM 770 N N . GLY A 1 104 ? -0.421 16.526 31.971 1.00 87.06 104 GLY A N 1
ATOM 771 C CA . GLY A 1 104 ? -1.813 16.730 32.350 1.00 87.06 104 GLY A CA 1
ATOM 772 C C . GLY A 1 104 ? -2.356 18.155 32.187 1.00 87.06 104 GLY A C 1
ATOM 773 O O . GLY A 1 104 ? -3.514 18.372 32.555 1.00 87.06 104 GLY A O 1
ATOM 774 N N . THR A 1 105 ? -1.602 19.108 31.631 1.00 91.69 105 THR A N 1
ATOM 775 C CA . THR A 1 105 ? -2.053 20.504 31.445 1.00 91.69 105 THR A CA 1
ATOM 776 C C . THR A 1 105 ? -2.857 20.735 30.162 1.00 91.69 105 THR A C 1
ATOM 778 O O . THR A 1 105 ? -3.529 21.759 30.048 1.00 91.69 105 THR A O 1
ATOM 781 N N . ALA A 1 106 ? -2.873 19.778 29.228 1.00 93.94 106 ALA A N 1
ATOM 782 C CA . ALA A 1 106 ? -3.598 19.885 27.962 1.00 93.94 106 ALA A CA 1
ATOM 783 C C . ALA A 1 106 ? -4.716 18.841 27.813 1.00 93.94 106 ALA A C 1
ATOM 785 O O . ALA A 1 106 ? -4.767 17.836 28.530 1.00 93.94 106 ALA A O 1
ATOM 786 N N . ALA A 1 107 ? -5.648 19.104 26.897 1.00 90.25 107 ALA A N 1
ATOM 787 C CA . ALA A 1 107 ? -6.705 18.182 26.504 1.00 90.25 107 ALA A CA 1
ATOM 788 C C . ALA A 1 107 ? -7.075 18.334 25.024 1.00 90.25 107 ALA A C 1
ATOM 790 O O . ALA A 1 107 ? -6.965 19.411 24.437 1.00 90.25 107 ALA A O 1
ATOM 791 N N . LEU A 1 108 ? -7.580 17.244 24.443 1.00 88.31 108 LEU A N 1
ATOM 792 C CA . LEU A 1 108 ? -8.158 17.263 23.105 1.00 88.31 108 LEU A CA 1
ATOM 793 C C . LEU A 1 108 ? -9.548 17.895 23.116 1.00 88.31 108 LEU A C 1
ATOM 795 O O . LEU A 1 108 ? -10.360 17.622 24.001 1.00 88.31 108 LEU A O 1
ATOM 799 N N . THR A 1 109 ? -9.835 18.679 22.083 1.00 83.81 109 THR A N 1
ATOM 800 C CA . THR A 1 109 ? -11.148 19.266 21.826 1.00 83.81 109 THR A CA 1
ATOM 801 C C . THR A 1 109 ? -11.540 19.085 20.364 1.00 83.81 109 THR A C 1
ATOM 803 O O . THR A 1 109 ? -10.704 19.166 19.466 1.00 83.81 109 THR A O 1
ATOM 806 N N . SER A 1 110 ? -12.828 18.851 20.123 1.00 80.69 110 SER A N 1
ATOM 807 C CA . SER A 1 110 ? -13.441 18.907 18.791 1.00 80.69 110 SER A CA 1
ATOM 808 C C . SER A 1 110 ? -14.053 20.280 18.485 1.00 80.69 110 SER A C 1
ATOM 810 O O . SER A 1 110 ? -14.628 20.482 17.417 1.00 80.69 110 SER A O 1
ATOM 812 N N . LEU A 1 111 ? -13.991 21.216 19.436 1.00 82.62 111 LEU A N 1
ATOM 813 C CA . LEU A 1 111 ? -14.437 22.591 19.254 1.00 82.62 111 LEU A CA 1
ATOM 814 C C . LEU A 1 111 ? -13.274 23.417 18.709 1.00 82.62 111 LEU A C 1
ATOM 816 O O . LEU A 1 111 ? -12.240 23.503 19.368 1.00 82.62 111 LEU A O 1
ATOM 820 N N . ASN A 1 112 ? -13.462 24.034 17.540 1.00 84.38 112 ASN A N 1
ATOM 821 C CA . ASN A 1 112 ? -12.446 24.871 16.909 1.00 84.38 112 ASN A CA 1
ATOM 822 C C . ASN A 1 112 ? -12.053 26.037 17.843 1.00 84.38 112 ASN A C 1
ATOM 824 O O . ASN A 1 112 ? -12.903 26.887 18.120 1.00 84.38 112 ASN A O 1
ATOM 828 N N . PRO A 1 113 ? -10.794 26.100 18.313 1.00 88.06 113 PRO A N 1
ATOM 829 C CA . PRO A 1 113 ? -10.331 27.136 19.236 1.00 88.06 113 PRO A CA 1
ATOM 830 C C . PRO A 1 113 ? -9.932 28.452 18.545 1.00 88.06 113 PRO A C 1
ATOM 832 O O . PRO A 1 113 ? -9.525 29.390 19.226 1.00 88.06 113 PRO A O 1
ATOM 835 N N . SER A 1 114 ? -10.035 28.545 17.214 1.00 88.25 114 SER A N 1
ATOM 836 C CA . SER A 1 114 ? -9.672 29.749 16.455 1.00 88.25 114 SER A CA 1
ATOM 837 C C . SER A 1 114 ? -10.548 30.946 16.828 1.00 88.25 114 SER A C 1
ATOM 839 O O . SER A 1 114 ? -11.775 30.840 16.854 1.00 88.25 114 SER A O 1
ATOM 841 N N . GLN A 1 115 ? -9.929 32.105 17.052 1.00 83.88 115 GLN A N 1
ATOM 842 C CA . GLN A 1 115 ? -10.618 33.352 17.392 1.00 83.88 115 GLN A CA 1
ATOM 843 C C . GLN A 1 115 ? -9.936 34.551 16.724 1.00 83.88 115 GLN A C 1
ATOM 845 O O . GLN A 1 115 ? -8.717 34.701 16.777 1.00 83.88 115 GLN A O 1
ATOM 850 N N . GLY A 1 116 ? -10.729 35.438 16.113 1.00 83.31 116 GLY A N 1
ATOM 851 C CA . GLY A 1 116 ? -10.225 36.662 15.483 1.00 83.31 116 GLY A CA 1
ATOM 852 C C . GLY A 1 116 ? -9.171 36.385 14.405 1.00 83.31 116 GLY A C 1
ATOM 853 O O . GLY A 1 116 ? -9.424 35.638 13.462 1.00 83.31 116 GLY A O 1
ATOM 854 N N . SER A 1 117 ? -7.991 36.997 14.544 1.00 82.50 117 SER A N 1
ATOM 855 C CA . SER A 1 117 ? -6.829 36.766 13.673 1.00 82.50 117 SER A CA 1
ATOM 856 C C . SER A 1 117 ? -6.052 35.491 14.004 1.00 82.50 117 SER A C 1
ATOM 858 O O . SER A 1 117 ? -5.219 35.066 13.202 1.00 82.50 117 SER A O 1
ATOM 860 N N . CYS A 1 118 ? -6.301 34.887 15.168 1.00 87.56 118 CYS A N 1
ATOM 861 C CA . CYS A 1 118 ? -5.619 33.680 15.593 1.00 87.56 118 CYS A CA 1
ATOM 862 C C . CYS A 1 118 ? -6.331 32.442 15.050 1.00 87.56 118 CYS A C 1
ATOM 864 O O . CYS A 1 118 ? -7.339 31.979 15.592 1.00 87.56 118 CYS A O 1
ATOM 866 N N . VAL A 1 119 ? -5.794 31.903 13.958 1.00 88.38 119 VAL A N 1
ATOM 867 C CA . VAL A 1 119 ? -6.309 30.689 13.325 1.00 88.38 119 VAL A CA 1
ATOM 868 C C . VAL A 1 119 ? -5.477 29.501 13.779 1.00 88.38 119 VAL A C 1
ATOM 870 O O . VAL A 1 119 ? -4.292 29.407 13.460 1.00 88.38 119 VAL A O 1
ATOM 873 N N . PHE A 1 120 ? -6.108 28.573 14.494 1.00 86.81 120 PHE A N 1
ATOM 874 C CA . PHE A 1 120 ? -5.467 27.329 14.888 1.00 86.81 120 PHE A CA 1
ATOM 875 C C . PHE A 1 120 ? -5.410 26.397 13.679 1.00 86.81 120 PHE A C 1
ATOM 877 O O . PHE A 1 120 ? -6.460 26.068 13.113 1.00 86.81 120 PHE A O 1
ATOM 884 N N . PRO A 1 121 ? -4.214 25.940 13.273 1.00 74.50 121 PRO A N 1
ATOM 885 C CA . PRO A 1 121 ? -4.117 24.984 12.188 1.00 74.50 121 PRO A CA 1
ATOM 886 C C . PRO A 1 121 ? -4.900 23.721 12.557 1.00 74.50 121 PRO A C 1
ATOM 888 O O . PRO A 1 121 ? -4.888 23.263 13.697 1.00 74.50 121 PRO A O 1
ATOM 891 N N . SER A 1 122 ? -5.619 23.186 11.580 1.00 68.81 122 SER A N 1
ATOM 892 C CA . SER A 1 122 ? -6.258 21.877 11.639 1.00 68.81 122 SER A CA 1
ATOM 893 C C . SER A 1 122 ? -5.613 20.968 10.597 1.00 68.81 122 SER A C 1
ATOM 895 O O . SER A 1 122 ? -4.965 21.439 9.654 1.00 68.81 122 SER A O 1
ATOM 897 N N . ARG A 1 123 ? -5.846 19.657 10.708 1.00 55.72 123 ARG A N 1
ATOM 898 C CA . ARG A 1 123 ? -5.404 18.676 9.703 1.00 55.72 123 ARG A CA 1
ATOM 899 C C . ARG A 1 123 ? -5.859 19.050 8.282 1.00 55.72 123 ARG A C 1
ATOM 901 O O . ARG A 1 123 ? -5.109 18.846 7.334 1.00 55.72 123 ARG A O 1
ATOM 908 N N . LEU A 1 124 ? -7.055 19.629 8.131 1.00 48.81 124 LEU A N 1
ATOM 909 C CA . LEU A 1 124 ? -7.597 20.073 6.839 1.00 48.81 124 LEU A CA 1
ATOM 910 C C . LEU A 1 124 ? -7.012 21.416 6.378 1.00 48.81 124 LEU A C 1
ATOM 912 O O . LEU A 1 124 ? -6.854 21.616 5.177 1.00 48.81 124 LEU A O 1
ATOM 916 N N . LEU A 1 125 ? -6.665 22.330 7.291 1.00 42.97 125 LEU A N 1
ATOM 917 C CA . LEU A 1 125 ? -6.045 23.616 6.946 1.00 42.97 125 LEU A CA 1
ATOM 918 C C . LEU A 1 125 ? -4.581 23.479 6.521 1.00 42.97 125 LEU A C 1
ATOM 920 O O . LEU A 1 125 ? -4.154 24.221 5.643 1.00 42.97 125 LEU A O 1
ATOM 924 N N . ILE A 1 126 ? -3.832 22.521 7.078 1.00 42.62 126 ILE A N 1
ATOM 925 C CA . ILE A 1 126 ? -2.476 22.213 6.595 1.00 42.62 126 ILE A CA 1
ATOM 926 C C . ILE A 1 126 ? -2.559 21.743 5.139 1.00 42.62 126 ILE A C 1
ATOM 928 O O . ILE A 1 126 ? -1.874 22.305 4.297 1.00 42.62 126 ILE A O 1
ATOM 932 N N . ILE A 1 127 ? -3.482 20.831 4.815 1.00 36.94 127 ILE A N 1
ATOM 933 C CA . ILE A 1 127 ? -3.723 20.351 3.442 1.00 36.94 127 ILE A CA 1
ATOM 934 C C . ILE A 1 127 ? -4.191 21.494 2.512 1.00 36.94 127 ILE A C 1
ATOM 936 O O . ILE A 1 127 ? -3.681 21.635 1.404 1.00 36.94 127 ILE A O 1
ATOM 940 N N . LYS A 1 128 ? -5.094 22.372 2.974 1.00 31.23 128 LYS A N 1
ATOM 941 C CA . LYS A 1 128 ? -5.615 23.508 2.185 1.00 31.23 128 LYS A CA 1
ATOM 942 C C . LYS A 1 128 ? -4.627 24.661 1.983 1.00 31.23 128 LYS A C 1
ATOM 944 O O . LYS A 1 128 ? -4.737 25.383 0.993 1.00 31.23 128 LYS A O 1
ATOM 949 N N . LYS A 1 129 ? -3.675 24.874 2.898 1.00 33.78 129 LYS A N 1
ATOM 950 C CA . LYS A 1 129 ? -2.659 25.934 2.765 1.00 33.78 129 LYS A CA 1
ATOM 951 C C . LYS A 1 129 ? -1.737 25.670 1.569 1.00 33.78 129 LYS A C 1
ATOM 953 O O . LYS A 1 129 ? -1.398 26.609 0.856 1.00 33.78 129 LYS A O 1
ATOM 958 N N . TRP A 1 130 ? -1.424 24.401 1.302 1.00 27.39 130 TRP A N 1
ATOM 959 C CA . TRP A 1 130 ? -0.692 23.978 0.103 1.00 27.39 130 TRP A CA 1
ATOM 960 C C . TRP A 1 130 ? -1.555 24.052 -1.171 1.00 27.39 130 TRP A C 1
ATOM 962 O O . TRP A 1 130 ? -1.047 24.400 -2.230 1.00 27.39 130 TRP A O 1
ATOM 972 N N . GLU A 1 131 ? -2.870 23.835 -1.064 1.00 28.23 131 GLU A N 1
ATOM 973 C CA . GLU A 1 131 ? -3.831 23.938 -2.176 1.00 28.23 131 GLU A CA 1
ATOM 974 C C . GLU A 1 131 ? -4.017 25.391 -2.682 1.00 28.23 131 GLU A C 1
ATOM 976 O O . GLU A 1 131 ? -4.084 25.631 -3.887 1.00 28.23 131 GLU A O 1
ATOM 981 N N . LEU A 1 132 ? -4.042 26.387 -1.785 1.00 31.39 132 LEU A N 1
ATOM 982 C CA . LEU A 1 132 ? -4.232 27.803 -2.149 1.00 31.39 132 LEU A CA 1
ATOM 983 C C . LEU A 1 132 ? -2.962 28.491 -2.670 1.00 31.39 132 LEU A C 1
ATOM 985 O O . LEU A 1 132 ? -3.062 29.379 -3.516 1.00 31.39 132 LEU A O 1
ATO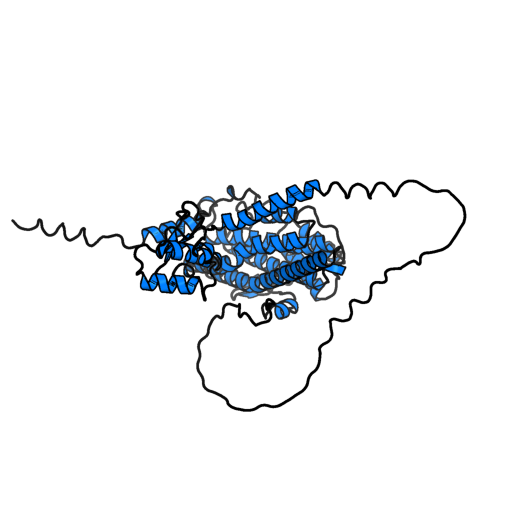M 989 N N . GLN A 1 133 ? -1.779 28.076 -2.210 1.00 31.58 133 GLN A N 1
ATOM 990 C CA . GLN A 1 133 ? -0.510 28.564 -2.759 1.00 31.58 133 GLN A CA 1
ATOM 991 C C . GLN A 1 133 ? -0.270 27.996 -4.175 1.00 31.58 133 GLN A C 1
ATOM 993 O O . GLN A 1 133 ? 0.153 28.720 -5.070 1.00 31.58 133 GLN A O 1
ATOM 998 N N . TRP A 1 134 ? -0.694 26.750 -4.422 1.00 28.34 134 TRP A N 1
ATOM 999 C CA . TRP A 1 134 ? -0.600 26.072 -5.720 1.00 28.34 134 TRP A CA 1
ATOM 1000 C C . TRP A 1 134 ? -1.560 26.624 -6.797 1.00 28.34 134 TRP A C 1
ATOM 1002 O O . TRP A 1 134 ? -1.160 26.775 -7.951 1.00 28.34 134 TRP A O 1
ATOM 1012 N N . ILE A 1 135 ? -2.798 27.013 -6.447 1.00 31.72 135 ILE A N 1
ATOM 1013 C CA . ILE A 1 135 ? -3.726 27.667 -7.400 1.00 31.72 135 ILE A CA 1
ATOM 1014 C C . ILE A 1 135 ? -3.179 29.029 -7.869 1.00 31.72 135 ILE A C 1
ATOM 1016 O O . ILE A 1 135 ? -3.291 29.359 -9.051 1.00 31.72 135 ILE A O 1
ATOM 1020 N N . GLY A 1 136 ? -2.543 29.799 -6.978 1.00 29.47 136 GLY A N 1
ATOM 1021 C CA . GLY A 1 136 ? -1.917 31.081 -7.328 1.00 29.47 136 GLY A CA 1
ATOM 1022 C C . GLY A 1 136 ? -0.782 30.937 -8.348 1.00 29.47 136 GLY A C 1
ATOM 1023 O O . GLY A 1 136 ? -0.738 31.677 -9.335 1.00 29.47 136 GLY A O 1
ATOM 1024 N N . ASP A 1 137 ? 0.076 29.933 -8.161 1.00 33.69 137 ASP A N 1
ATOM 1025 C CA . ASP A 1 137 ? 1.239 29.687 -9.022 1.00 33.69 137 ASP A CA 1
ATOM 1026 C C . ASP A 1 137 ? 0.857 29.078 -10.385 1.00 33.69 137 ASP A C 1
ATOM 1028 O O . ASP A 1 137 ? 1.489 29.372 -11.405 1.00 33.69 137 ASP A O 1
ATOM 1032 N N . ILE A 1 138 ? -0.234 28.304 -10.451 1.00 31.36 138 ILE A N 1
ATOM 1033 C CA . ILE A 1 138 ? -0.793 27.784 -11.711 1.00 31.36 138 ILE A CA 1
ATOM 1034 C C . ILE A 1 138 ? -1.443 28.891 -12.543 1.00 31.36 138 ILE A C 1
ATOM 1036 O O . ILE A 1 138 ? -1.249 28.930 -13.761 1.00 31.36 138 ILE A O 1
ATOM 1040 N N . GLN A 1 139 ? -2.192 29.810 -11.925 1.00 32.41 139 GLN A N 1
ATOM 1041 C CA . GLN A 1 139 ? -2.871 30.873 -12.672 1.00 32.41 139 GLN A CA 1
ATOM 1042 C C . GLN A 1 139 ? -1.873 31.861 -13.302 1.00 32.41 139 GLN A C 1
ATOM 1044 O O . GLN A 1 139 ? -2.099 32.322 -14.422 1.00 32.41 139 GLN A O 1
ATOM 1049 N N . LEU A 1 140 ? -0.742 32.122 -12.632 1.00 31.00 140 LEU A N 1
ATOM 1050 C CA . LEU A 1 140 ? 0.368 32.926 -13.160 1.00 31.00 140 LEU A CA 1
ATOM 1051 C C . LEU A 1 140 ? 1.151 32.203 -14.277 1.00 31.00 140 LEU A C 1
ATOM 1053 O O . LEU A 1 140 ? 1.572 32.844 -15.246 1.00 31.00 140 LEU A O 1
ATOM 1057 N N . ARG A 1 141 ? 1.298 30.870 -14.207 1.00 37.06 141 ARG A N 1
ATOM 1058 C CA . ARG A 1 141 ? 2.026 30.071 -15.217 1.00 37.06 141 ARG A CA 1
ATOM 1059 C C . ARG A 1 141 ? 1.187 29.673 -16.440 1.00 37.06 141 ARG A C 1
ATOM 1061 O O . ARG A 1 141 ? 1.721 29.558 -17.542 1.00 37.06 141 ARG A O 1
ATOM 1068 N N . ALA A 1 142 ? -0.137 29.573 -16.318 1.00 33.00 142 ALA A N 1
ATOM 1069 C CA . ALA A 1 142 ? -1.027 29.393 -17.472 1.00 33.00 142 ALA A CA 1
ATOM 1070 C C . ALA A 1 142 ? -1.020 30.615 -18.418 1.00 33.00 142 ALA A C 1
ATOM 1072 O O . ALA A 1 142 ? -1.247 30.477 -19.624 1.00 33.00 142 ALA A O 1
ATOM 1073 N N . SER A 1 143 ? -0.710 31.814 -17.904 1.00 32.78 143 SER A N 1
ATOM 1074 C CA . SER A 1 143 ? -0.478 33.005 -18.731 1.00 32.78 143 SER A CA 1
ATOM 1075 C C . SER A 1 143 ? 0.883 33.026 -19.435 1.00 32.78 143 SER A C 1
ATOM 1077 O O . SER A 1 143 ? 0.964 33.595 -20.526 1.00 32.78 143 SER A O 1
ATOM 1079 N N . SER A 1 144 ? 1.924 32.390 -18.879 1.00 36.97 144 SER A N 1
ATOM 1080 C CA . SER A 1 144 ? 3.272 32.353 -19.474 1.00 36.97 144 SER A CA 1
ATOM 1081 C C . SER A 1 144 ? 3.493 31.177 -20.439 1.00 36.97 144 SER A C 1
ATOM 1083 O O . SER A 1 144 ? 4.250 31.318 -21.398 1.00 36.97 144 SER A O 1
ATOM 1085 N N . GLY A 1 145 ? 2.738 30.077 -20.312 1.00 32.94 145 GLY A N 1
ATOM 1086 C CA . GLY A 1 145 ? 2.757 28.919 -21.229 1.00 32.94 145 GLY A CA 1
ATOM 1087 C C . GLY A 1 145 ? 2.219 29.174 -22.651 1.00 32.94 145 GLY A C 1
ATOM 1088 O O . GLY A 1 145 ? 1.995 28.243 -23.427 1.00 32.94 145 GLY A O 1
ATOM 1089 N N . ARG A 1 146 ? 1.986 30.435 -23.040 1.00 30.42 146 ARG A N 1
ATOM 1090 C CA . ARG A 1 146 ? 1.636 30.804 -24.424 1.00 30.42 146 ARG A CA 1
ATOM 1091 C C . ARG A 1 146 ? 2.870 30.946 -25.329 1.00 30.42 146 ARG A C 1
ATOM 1093 O O . ARG A 1 146 ? 2.697 31.028 -26.543 1.00 30.42 146 ARG A O 1
ATOM 1100 N N . HIS A 1 147 ? 4.085 30.938 -24.769 1.00 29.69 147 HIS A N 1
ATOM 1101 C CA . HIS A 1 147 ? 5.328 31.132 -25.524 1.00 29.69 147 HIS A CA 1
ATOM 1102 C C . HIS A 1 147 ? 5.951 29.854 -26.120 1.00 29.69 147 HIS A C 1
ATOM 1104 O O . HIS A 1 147 ? 6.667 29.960 -27.113 1.00 29.69 147 HIS A O 1
ATOM 1110 N N . GLU A 1 148 ? 5.616 28.655 -25.632 1.00 34.09 148 GLU A N 1
ATOM 1111 C CA . GLU A 1 148 ? 6.193 27.391 -26.143 1.00 34.09 148 GLU A CA 1
ATOM 1112 C C . GLU A 1 148 ? 5.475 26.801 -27.365 1.00 34.09 148 GLU A C 1
ATOM 1114 O O . GLU A 1 148 ? 6.010 25.935 -28.051 1.00 34.09 148 GLU A O 1
ATOM 1119 N N . ARG A 1 149 ? 4.312 27.339 -27.758 1.00 33.59 149 ARG A N 1
ATOM 1120 C CA . ARG A 1 149 ? 3.606 26.916 -28.985 1.00 33.59 149 ARG A CA 1
ATOM 1121 C C . ARG A 1 149 ? 4.123 27.543 -30.289 1.00 33.59 149 ARG A C 1
ATOM 1123 O O . ARG A 1 149 ? 3.461 27.425 -31.316 1.00 33.59 149 ARG A O 1
ATOM 1130 N N . ARG A 1 150 ? 5.295 28.189 -30.291 1.00 29.06 150 ARG A N 1
ATOM 1131 C CA . ARG A 1 150 ? 5.935 28.710 -31.522 1.00 29.06 150 ARG A CA 1
ATOM 1132 C C . ARG A 1 150 ? 7.123 27.893 -32.039 1.00 29.06 150 ARG A C 1
ATOM 1134 O O . ARG A 1 150 ? 7.673 28.265 -33.069 1.00 29.06 150 ARG A O 1
ATOM 1141 N N . LEU A 1 151 ? 7.480 26.773 -31.403 1.00 31.31 151 LEU A N 1
ATOM 1142 C CA . LEU A 1 151 ? 8.616 25.935 -31.826 1.00 31.31 151 LEU A CA 1
ATOM 1143 C C . LEU A 1 151 ? 8.233 24.558 -32.401 1.00 31.31 151 LEU A C 1
ATOM 1145 O O . LEU A 1 151 ? 9.112 23.743 -32.652 1.00 31.31 151 LEU A O 1
ATOM 1149 N N . SER A 1 152 ? 6.954 24.320 -32.712 1.00 30.53 152 SER A N 1
ATOM 1150 C CA . SER A 1 152 ? 6.515 23.116 -33.452 1.00 30.53 152 SER A CA 1
ATOM 1151 C C . SER A 1 152 ? 5.888 23.410 -34.819 1.00 30.53 152 SER A C 1
ATOM 1153 O O . SER A 1 152 ? 5.263 22.535 -35.402 1.00 30.53 152 SER A O 1
ATOM 1155 N N . SER A 1 153 ? 6.070 24.615 -35.369 1.00 30.23 153 SER A N 1
ATOM 1156 C CA . SER A 1 153 ? 5.597 24.967 -36.721 1.00 30.23 153 SER A CA 1
ATOM 1157 C C . SER A 1 153 ? 6.708 25.473 -37.651 1.00 30.23 153 SER A C 1
ATOM 1159 O O . SER A 1 153 ? 6.428 26.204 -38.594 1.00 30.23 153 SER A O 1
ATOM 1161 N N . ALA A 1 154 ? 7.968 25.114 -37.386 1.00 29.88 154 ALA A N 1
ATOM 1162 C CA . ALA A 1 154 ? 9.120 25.480 -38.221 1.00 29.88 154 ALA A CA 1
ATOM 1163 C C . ALA A 1 154 ? 9.963 24.261 -38.652 1.00 29.88 154 ALA A C 1
ATOM 1165 O O . ALA A 1 154 ? 11.159 24.391 -38.889 1.00 29.88 154 ALA A O 1
ATOM 1166 N N . ALA A 1 155 ? 9.344 23.077 -38.738 1.00 30.39 155 ALA A N 1
ATOM 1167 C CA . ALA A 1 155 ? 9.971 21.855 -39.260 1.00 30.39 155 ALA A CA 1
ATOM 1168 C C . ALA A 1 155 ? 9.314 21.336 -40.557 1.00 30.39 155 ALA A C 1
ATOM 1170 O O . ALA A 1 155 ? 9.643 20.250 -41.019 1.00 30.39 155 ALA A O 1
ATOM 1171 N N . GLU A 1 156 ? 8.434 22.123 -41.180 1.00 34.09 156 GLU A N 1
ATOM 1172 C CA . GLU A 1 156 ? 7.913 21.861 -42.524 1.00 34.09 156 GLU A CA 1
ATOM 1173 C C . GLU A 1 156 ? 8.106 23.123 -43.376 1.00 34.09 156 GLU A C 1
ATOM 1175 O O . GLU A 1 156 ? 7.648 24.201 -42.999 1.00 34.09 156 GLU A O 1
ATOM 1180 N N . ASN A 1 157 ? 8.773 22.961 -44.526 1.00 27.66 157 ASN A N 1
ATOM 1181 C CA . ASN A 1 157 ? 9.193 23.966 -45.521 1.00 27.66 157 ASN A CA 1
ATOM 1182 C C . ASN A 1 157 ? 10.567 24.620 -45.259 1.00 27.66 157 ASN A C 1
ATOM 1184 O O . ASN A 1 157 ? 10.668 25.615 -44.552 1.00 27.66 157 ASN A O 1
ATOM 1188 N N . MET A 1 158 ? 11.638 24.144 -45.907 1.00 26.66 158 MET A N 1
ATOM 1189 C CA . MET A 1 158 ? 12.003 24.605 -47.259 1.00 26.66 158 MET A CA 1
ATOM 1190 C C . MET A 1 158 ? 13.345 23.986 -47.695 1.00 26.66 158 MET A C 1
ATOM 1192 O O . MET A 1 158 ? 14.407 24.311 -47.170 1.00 26.66 158 MET A O 1
ATOM 1196 N N . GLU A 1 159 ? 13.280 23.093 -48.683 1.00 33.03 159 GLU A N 1
ATOM 1197 C CA . GLU A 1 159 ? 14.389 22.813 -49.597 1.00 33.03 159 GLU A CA 1
ATOM 1198 C C . GLU A 1 159 ? 14.691 24.051 -50.469 1.00 33.03 159 GLU A C 1
ATOM 1200 O O . GLU A 1 159 ? 13.807 24.872 -50.717 1.00 33.03 159 GLU A O 1
ATOM 1205 N N . SER A 1 160 ? 15.914 24.088 -51.020 1.00 26.88 160 SER A N 1
ATOM 1206 C CA . SER A 1 160 ? 16.446 24.945 -52.104 1.00 26.88 160 SER A CA 1
ATOM 1207 C C . SER A 1 160 ? 17.212 26.223 -51.714 1.00 26.88 160 SER A C 1
ATOM 1209 O O . SER A 1 160 ? 16.698 27.104 -51.036 1.00 26.88 160 SER A O 1
ATOM 1211 N N . GLY A 1 161 ? 18.445 26.356 -52.235 1.00 25.05 161 GLY A N 1
ATOM 1212 C CA . GLY A 1 161 ? 19.096 27.664 -52.412 1.00 25.05 161 GLY A CA 1
ATOM 1213 C C . GLY A 1 161 ? 20.595 27.754 -52.101 1.00 25.05 161 GLY A C 1
ATOM 1214 O O . GLY A 1 161 ? 20.996 28.099 -51.001 1.00 25.05 161 GLY A O 1
ATOM 1215 N N . VAL A 1 162 ? 21.404 27.496 -53.126 1.00 26.98 162 VAL A N 1
ATOM 1216 C CA . VAL A 1 162 ? 22.850 27.741 -53.319 1.00 26.98 162 VAL A CA 1
ATOM 1217 C C . VAL A 1 162 ? 23.371 29.128 -52.859 1.00 26.98 162 VAL A C 1
ATOM 1219 O O . VAL A 1 162 ? 22.738 30.134 -53.159 1.00 26.98 162 VAL A O 1
ATOM 1222 N N . GLY A 1 163 ? 24.615 29.189 -52.333 1.00 24.09 163 GLY A N 1
ATOM 1223 C CA . GLY A 1 163 ? 25.605 30.220 -52.733 1.00 24.09 163 GLY A CA 1
ATOM 1224 C C . GLY A 1 163 ? 26.336 31.067 -51.664 1.00 24.09 163 GLY A C 1
ATOM 1225 O O . GLY A 1 163 ? 25.791 32.052 -51.195 1.00 24.09 163 GLY A O 1
ATOM 1226 N N . ASN A 1 164 ? 27.619 30.733 -51.425 1.00 24.91 164 ASN A N 1
ATOM 1227 C CA . ASN A 1 164 ? 28.802 31.565 -51.079 1.00 24.91 164 ASN A CA 1
ATOM 1228 C C . ASN A 1 164 ? 28.733 32.703 -50.027 1.00 24.91 164 ASN A C 1
ATOM 1230 O O . ASN A 1 164 ? 28.198 33.765 -50.309 1.00 24.91 164 ASN A O 1
ATOM 1234 N N . SER A 1 165 ? 29.476 32.554 -48.915 1.00 24.66 165 SER A N 1
ATOM 1235 C CA . SER A 1 165 ? 30.808 33.166 -48.644 1.00 24.66 165 SER A CA 1
ATOM 1236 C C . SER A 1 165 ? 31.086 33.278 -47.128 1.00 24.66 165 SER A C 1
ATOM 1238 O O . SER A 1 165 ? 30.325 33.908 -46.402 1.00 24.66 165 SER A O 1
ATOM 1240 N N . GLU A 1 166 ? 32.182 32.662 -46.675 1.00 24.72 166 GLU A N 1
ATOM 1241 C CA . GLU A 1 166 ? 32.781 32.719 -45.322 1.00 24.72 166 GLU A CA 1
ATOM 1242 C C . GLU A 1 166 ? 33.412 34.101 -44.974 1.00 24.72 166 GLU A C 1
ATOM 1244 O O . GLU A 1 166 ? 33.519 34.923 -45.888 1.00 24.72 166 GLU A O 1
ATOM 1249 N N . PRO A 1 167 ? 33.929 34.370 -43.738 1.00 35.56 167 PRO A N 1
ATOM 1250 C CA . PRO A 1 167 ? 34.112 33.467 -42.585 1.00 35.56 167 PRO A CA 1
ATOM 1251 C C . PRO A 1 167 ? 33.637 34.004 -41.215 1.00 35.56 167 PRO A C 1
ATOM 1253 O O . PRO A 1 167 ? 33.562 35.204 -40.962 1.00 35.56 167 PRO A O 1
ATOM 1256 N N . GLY A 1 168 ? 33.491 33.069 -40.272 1.00 23.62 168 GLY A N 1
ATOM 1257 C CA . GLY A 1 168 ? 33.665 33.329 -38.842 1.00 23.62 168 GLY A CA 1
ATOM 1258 C C . GLY A 1 168 ? 32.446 32.997 -37.992 1.00 23.62 168 GLY A C 1
ATOM 1259 O O . GLY A 1 168 ? 31.579 33.835 -37.822 1.00 23.62 168 GLY A O 1
ATOM 1260 N N . PHE A 1 169 ? 32.394 31.780 -37.449 1.00 22.70 169 PHE A N 1
ATOM 1261 C CA . PHE A 1 169 ? 32.339 31.509 -36.005 1.00 22.70 169 PHE A CA 1
ATOM 1262 C C . PHE A 1 169 ? 32.299 29.988 -35.786 1.00 22.70 169 PHE A C 1
ATOM 1264 O O . PHE A 1 169 ? 31.542 29.254 -36.416 1.00 22.70 169 PHE A O 1
ATOM 1271 N N . SER A 1 170 ? 33.198 29.521 -34.923 1.00 23.02 170 SER A N 1
ATOM 1272 C CA . SER A 1 170 ? 33.458 28.115 -34.629 1.00 23.02 170 SER A CA 1
ATOM 1273 C C . SER A 1 170 ? 32.252 27.434 -33.976 1.00 23.02 170 SER A C 1
ATOM 1275 O O . SER A 1 170 ? 31.710 27.923 -32.989 1.00 23.02 170 SER A O 1
ATOM 1277 N N . TYR A 1 171 ? 31.896 26.256 -34.488 1.00 21.59 171 TYR A N 1
ATOM 1278 C CA . TYR A 1 171 ? 31.005 25.295 -33.838 1.00 21.59 171 TYR A CA 1
ATOM 1279 C C . TYR A 1 171 ? 31.567 24.892 -32.463 1.00 21.59 171 TYR A C 1
ATOM 1281 O O . TYR A 1 171 ? 32.680 24.371 -32.387 1.00 21.59 171 TYR A O 1
ATOM 1289 N N . CYS A 1 172 ? 30.778 25.035 -31.394 1.00 21.33 172 CYS A N 1
ATOM 1290 C CA . CYS A 1 172 ? 30.976 24.279 -30.156 1.00 21.33 172 CYS A CA 1
ATOM 1291 C C . CYS A 1 172 ? 29.935 23.161 -30.083 1.00 21.33 172 CYS A C 1
ATOM 1293 O O . CYS A 1 172 ? 28.799 23.337 -29.656 1.00 21.33 172 CYS A O 1
ATOM 1295 N N . ARG A 1 173 ? 30.380 21.988 -30.534 1.00 21.73 173 ARG A N 1
ATOM 1296 C CA . ARG A 1 173 ? 29.810 20.673 -30.252 1.00 21.73 173 ARG A CA 1
ATOM 1297 C C . ARG A 1 173 ? 29.844 20.453 -28.732 1.00 21.73 173 ARG A C 1
ATOM 1299 O O . ARG A 1 173 ? 30.931 20.354 -28.167 1.00 21.73 173 ARG A O 1
ATOM 1306 N N . TRP A 1 174 ? 28.690 20.377 -28.073 1.00 20.56 174 TRP A N 1
ATOM 1307 C CA . TRP A 1 174 ? 28.628 19.966 -26.669 1.00 20.56 174 TRP A CA 1
ATOM 1308 C C . TRP A 1 174 ? 28.833 18.452 -26.570 1.00 20.56 174 TRP A C 1
ATOM 1310 O O . TRP A 1 174 ? 27.985 17.658 -26.966 1.00 20.56 174 TRP A O 1
ATOM 1320 N N . HIS A 1 175 ? 30.005 18.062 -26.072 1.00 20.48 175 HIS A N 1
ATOM 1321 C CA . HIS A 1 175 ? 30.263 16.733 -25.529 1.00 20.48 175 HIS A CA 1
ATOM 1322 C C . HIS A 1 175 ? 29.869 16.737 -24.043 1.00 20.48 175 HIS A C 1
ATOM 1324 O O . HIS A 1 175 ? 30.364 17.601 -23.314 1.00 20.48 175 HIS A O 1
ATOM 1330 N N . PRO A 1 176 ? 29.072 15.776 -23.549 1.00 27.31 176 PRO A N 1
ATOM 1331 C CA . PRO A 1 176 ? 28.903 15.597 -22.115 1.00 27.31 176 PRO A CA 1
ATOM 1332 C C . PRO A 1 176 ? 30.187 14.984 -21.539 1.00 27.31 176 PRO A C 1
ATOM 1334 O O . PRO A 1 176 ? 30.601 13.886 -21.917 1.00 27.31 176 PRO A O 1
ATOM 1337 N N . ARG A 1 177 ? 30.856 15.707 -20.633 1.00 24.78 177 ARG A N 1
ATOM 1338 C CA . ARG A 1 177 ? 31.933 15.145 -19.810 1.00 24.78 177 ARG A CA 1
ATOM 1339 C C . ARG A 1 177 ? 31.315 14.312 -18.680 1.00 24.78 177 ARG A C 1
ATOM 1341 O O . ARG A 1 177 ? 30.813 14.856 -17.711 1.00 24.78 177 ARG A O 1
ATOM 1348 N N . SER A 1 178 ? 31.400 12.996 -18.843 1.00 25.23 178 SER A N 1
ATOM 1349 C CA . SER A 1 178 ? 31.736 11.988 -17.826 1.00 25.23 178 SER A CA 1
ATOM 1350 C C . SER A 1 178 ? 31.115 12.120 -16.420 1.00 25.23 178 SER A C 1
ATOM 1352 O O . SER A 1 178 ? 31.748 12.623 -15.492 1.00 25.23 178 SER A O 1
ATOM 1354 N N . VAL A 1 179 ? 29.950 11.497 -16.214 1.00 31.80 179 VAL A N 1
ATOM 1355 C CA . VAL A 1 179 ? 29.394 11.140 -14.891 1.00 31.80 179 VAL A CA 1
ATOM 1356 C C . VAL A 1 179 ? 30.131 9.910 -14.333 1.00 31.80 179 VAL A C 1
ATOM 1358 O O . VAL A 1 179 ? 29.607 8.803 -14.287 1.00 31.80 179 VAL A O 1
ATOM 1361 N N . GLN A 1 180 ? 31.406 10.065 -13.964 1.00 27.03 180 GLN A N 1
ATOM 1362 C CA . GLN A 1 180 ? 32.194 8.968 -13.370 1.00 27.03 180 GLN A CA 1
ATOM 1363 C C . GLN A 1 180 ? 33.098 9.388 -12.200 1.00 27.03 180 GLN A C 1
ATOM 1365 O O . GLN A 1 180 ? 33.978 8.627 -11.803 1.00 27.03 180 GLN A O 1
ATOM 1370 N N . GLN A 1 181 ? 32.889 10.571 -11.608 1.00 26.33 181 GLN A N 1
ATOM 1371 C CA . GLN A 1 181 ? 33.825 11.118 -10.613 1.00 26.33 181 GLN A CA 1
ATOM 1372 C C . GLN A 1 181 ? 33.313 11.289 -9.175 1.00 26.33 181 GLN A C 1
ATOM 1374 O O . GLN A 1 181 ? 34.061 11.808 -8.354 1.00 26.33 181 GLN A O 1
ATOM 1379 N N . LEU A 1 182 ? 32.125 10.787 -8.812 1.00 30.02 182 LEU A N 1
ATOM 1380 C CA . LEU A 1 182 ? 31.630 10.859 -7.421 1.00 30.02 182 LEU A CA 1
ATOM 1381 C C . LEU A 1 182 ? 31.421 9.505 -6.719 1.00 30.02 182 LEU A C 1
ATOM 1383 O O . LEU A 1 182 ? 30.850 9.455 -5.636 1.00 30.02 182 LEU A O 1
ATOM 1387 N N . LEU A 1 183 ? 31.968 8.411 -7.262 1.00 29.47 183 LEU A N 1
ATOM 1388 C CA . LEU A 1 183 ? 31.996 7.103 -6.592 1.00 29.47 183 LEU A CA 1
ATOM 1389 C C . LEU A 1 183 ? 33.433 6.570 -6.452 1.00 29.47 183 LEU A C 1
ATOM 1391 O O . LEU A 1 183 ? 33.826 5.635 -7.148 1.00 29.47 183 LEU A O 1
ATOM 1395 N N . ARG A 1 184 ? 34.232 7.143 -5.539 1.00 23.91 184 ARG A N 1
ATOM 1396 C CA . ARG A 1 184 ? 35.389 6.458 -4.917 1.00 23.91 184 ARG A CA 1
ATOM 1397 C C . ARG A 1 184 ? 35.573 6.899 -3.454 1.00 23.91 184 ARG A C 1
ATOM 1399 O O . ARG A 1 184 ? 35.385 8.077 -3.165 1.00 23.91 184 ARG A O 1
ATOM 1406 N N . PRO A 1 185 ? 35.970 5.991 -2.539 1.00 30.42 185 PRO A N 1
ATOM 1407 C CA . PRO A 1 185 ? 36.210 6.324 -1.138 1.00 30.42 185 PRO A CA 1
ATOM 1408 C C . PRO A 1 185 ? 37.584 6.991 -0.963 1.00 30.42 185 PRO A C 1
ATOM 1410 O O . PRO A 1 185 ? 38.581 6.520 -1.514 1.00 30.42 185 PRO A O 1
ATOM 1413 N N . CYS A 1 186 ? 37.659 8.065 -0.173 1.00 23.20 186 CYS A N 1
ATOM 1414 C CA . CYS A 1 186 ? 38.940 8.639 0.252 1.00 23.20 186 CYS A CA 1
ATOM 1415 C C . CYS A 1 186 ? 39.533 7.838 1.431 1.00 23.20 186 CYS A C 1
ATOM 1417 O O . CYS A 1 186 ? 38.808 7.551 2.386 1.00 23.20 186 CYS A O 1
ATOM 1419 N N . PRO A 1 187 ? 40.839 7.505 1.412 1.00 30.25 187 PRO A N 1
ATOM 1420 C CA . PRO A 1 187 ? 41.526 6.854 2.521 1.00 30.25 187 PRO A CA 1
ATOM 1421 C C . PRO A 1 187 ? 42.112 7.911 3.464 1.00 30.25 187 PRO A C 1
ATOM 1423 O O . PRO A 1 187 ? 42.732 8.850 2.984 1.00 30.25 187 PRO A O 1
ATOM 1426 N N . PHE A 1 188 ? 42.018 7.744 4.785 1.00 25.61 188 PHE A N 1
ATOM 1427 C CA . PHE A 1 188 ? 43.080 8.226 5.676 1.00 25.61 188 PHE A CA 1
ATOM 1428 C C . PHE A 1 188 ? 43.224 7.359 6.926 1.00 25.61 188 PHE A C 1
ATOM 1430 O O . PHE A 1 188 ? 42.263 6.903 7.540 1.00 25.61 188 PHE A O 1
ATOM 1437 N N . SER A 1 189 ? 44.495 7.112 7.216 1.00 23.42 189 SER A N 1
ATOM 1438 C CA . SER A 1 189 ? 45.065 6.148 8.140 1.00 23.42 189 SER A CA 1
ATOM 1439 C C . SER A 1 189 ? 45.256 6.741 9.541 1.00 23.42 189 SER A C 1
ATOM 1441 O O . SER A 1 189 ? 45.654 7.891 9.674 1.00 23.42 189 SER A O 1
ATOM 1443 N N . THR A 1 190 ? 45.036 5.893 10.553 1.00 25.62 190 THR A N 1
ATOM 1444 C CA . THR A 1 190 ? 45.751 5.771 11.846 1.00 25.62 190 THR A CA 1
ATOM 1445 C C . THR A 1 190 ? 46.181 7.022 12.625 1.00 25.62 190 THR A C 1
ATOM 1447 O O . THR A 1 190 ? 47.152 7.666 12.244 1.00 25.62 190 THR A O 1
ATOM 1450 N N . ALA A 1 191 ? 45.653 7.167 13.853 1.00 24.22 191 ALA A N 1
ATOM 1451 C CA . ALA A 1 191 ? 46.467 7.147 15.086 1.00 24.22 191 ALA A CA 1
ATOM 1452 C C . ALA A 1 191 ? 45.619 7.079 16.388 1.00 24.22 191 ALA A C 1
ATOM 1454 O O . ALA A 1 191 ? 44.910 8.014 16.732 1.00 24.22 191 ALA A O 1
ATOM 1455 N N . LEU A 1 192 ? 45.762 5.946 17.093 1.00 23.53 192 LEU A N 1
ATOM 1456 C CA . LEU A 1 192 ? 46.001 5.769 18.545 1.00 23.53 192 LEU A CA 1
ATOM 1457 C C . LEU A 1 192 ? 45.006 6.301 19.624 1.00 23.53 192 LEU A C 1
ATOM 1459 O O . LEU A 1 192 ? 45.090 7.428 20.093 1.00 23.53 192 LEU A O 1
ATOM 1463 N N . ILE A 1 193 ? 44.152 5.367 20.084 1.00 24.19 193 ILE A N 1
ATOM 1464 C CA . ILE A 1 193 ? 43.799 4.900 21.468 1.00 24.19 193 ILE A CA 1
ATOM 1465 C C . ILE A 1 193 ? 44.811 5.351 22.588 1.00 24.19 193 ILE A C 1
ATOM 1467 O O . ILE A 1 193 ? 45.982 5.464 22.223 1.00 24.19 193 ILE A O 1
ATOM 1471 N N . PRO A 1 194 ? 44.505 5.456 23.930 1.00 35.00 194 PRO A N 1
ATOM 1472 C CA . PRO A 1 194 ? 43.587 4.542 24.639 1.00 35.00 194 PRO A CA 1
ATOM 1473 C C . PRO A 1 194 ? 42.911 4.876 26.015 1.00 35.00 194 PRO A C 1
ATOM 1475 O O . PRO A 1 194 ? 43.226 5.853 26.682 1.00 35.00 194 PRO A O 1
ATOM 1478 N N . PHE A 1 195 ? 42.068 3.907 26.449 1.00 23.25 195 PHE A N 1
ATOM 1479 C CA . PHE A 1 195 ? 41.596 3.539 27.817 1.00 23.25 195 PHE A CA 1
ATOM 1480 C C . PHE A 1 195 ? 40.542 4.462 28.494 1.00 23.25 195 PHE A C 1
ATOM 1482 O O . PHE A 1 195 ? 40.708 5.667 28.520 1.00 23.25 195 PHE A O 1
ATOM 1489 N N . VAL A 1 196 ? 39.397 4.008 29.052 1.00 24.34 196 VAL A N 1
ATOM 1490 C CA . VAL A 1 196 ? 39.103 2.880 29.977 1.00 24.34 196 VAL A CA 1
ATOM 1491 C C . VAL A 1 196 ? 37.606 2.433 29.885 1.00 24.34 196 VAL A C 1
ATOM 1493 O O . VAL A 1 196 ? 36.720 3.259 29.694 1.00 24.34 196 VAL A O 1
ATOM 1496 N N . ARG A 1 197 ? 37.326 1.122 30.041 1.00 21.64 197 ARG A N 1
ATOM 1497 C CA . ARG A 1 197 ? 36.003 0.446 30.240 1.00 21.64 197 ARG A CA 1
ATOM 1498 C C . ARG A 1 197 ? 35.658 0.329 31.760 1.00 21.64 197 ARG A C 1
ATOM 1500 O O . ARG A 1 197 ? 36.570 0.513 32.553 1.00 21.64 197 ARG A O 1
ATOM 1507 N N . PRO A 1 198 ? 34.562 -0.329 32.206 1.00 36.09 198 PRO A N 1
ATOM 1508 C CA . PRO A 1 198 ? 33.115 -0.165 31.964 1.00 36.09 198 PRO A CA 1
ATOM 1509 C C . PRO A 1 198 ? 32.313 -0.140 33.304 1.00 36.09 198 PRO A C 1
ATOM 1511 O O . PRO A 1 198 ? 32.875 -0.431 34.353 1.00 36.09 198 PRO A O 1
ATOM 1514 N N . CYS A 1 199 ? 30.990 0.093 33.290 1.00 20.61 199 CYS A N 1
ATOM 1515 C CA . CYS A 1 199 ? 30.069 -0.603 34.214 1.00 20.61 199 CYS A CA 1
ATOM 1516 C C . CYS A 1 199 ? 28.587 -0.503 33.800 1.00 20.61 199 CYS A C 1
ATOM 1518 O O . CYS A 1 199 ? 28.135 0.496 33.252 1.00 20.61 199 CYS A O 1
ATOM 1520 N N . HIS A 1 200 ? 27.879 -1.606 34.049 1.00 23.34 200 HIS A N 1
ATOM 1521 C CA . HIS A 1 200 ? 26.522 -1.991 33.644 1.00 23.34 200 HIS A CA 1
ATOM 1522 C C . HIS A 1 200 ? 25.375 -1.097 34.155 1.00 23.34 200 HIS A C 1
ATOM 1524 O O . HIS A 1 200 ? 25.397 -0.690 35.310 1.00 23.34 200 HIS A O 1
ATOM 1530 N N . ALA A 1 201 ? 24.294 -0.963 33.369 1.00 23.80 201 ALA A N 1
ATOM 1531 C CA . ALA A 1 201 ? 23.002 -1.639 33.613 1.00 23.80 201 ALA A CA 1
ATOM 1532 C C . ALA A 1 201 ? 21.886 -1.140 32.664 1.00 23.80 201 ALA A C 1
ATOM 1534 O O . ALA A 1 201 ? 21.848 0.012 32.250 1.00 23.80 201 ALA A O 1
ATOM 1535 N N . HIS A 1 202 ? 20.981 -2.060 32.328 1.00 25.59 202 HIS A N 1
ATOM 1536 C CA . HIS A 1 202 ? 19.863 -1.955 31.388 1.00 25.59 202 HIS A CA 1
ATOM 1537 C C . HIS A 1 202 ? 18.928 -0.745 31.574 1.00 25.59 202 HIS A C 1
ATOM 1539 O O . HIS A 1 202 ? 18.390 -0.541 32.660 1.00 25.59 202 HIS A O 1
ATOM 1545 N N . ARG A 1 203 ? 18.569 -0.093 30.458 1.00 24.27 203 ARG A N 1
ATOM 1546 C CA . ARG A 1 203 ? 17.197 0.352 30.147 1.00 24.27 203 ARG A CA 1
ATOM 1547 C C . ARG A 1 203 ? 17.043 0.515 28.634 1.00 24.27 203 ARG A C 1
ATOM 1549 O O . ARG A 1 203 ? 17.793 1.250 28.004 1.00 24.27 203 ARG A O 1
ATOM 1556 N N . VAL A 1 204 ? 16.083 -0.212 28.070 1.00 26.39 204 VAL A N 1
ATOM 1557 C CA . VAL A 1 204 ? 15.655 -0.092 26.674 1.00 26.39 204 VAL A CA 1
ATOM 1558 C C . VAL A 1 204 ? 14.972 1.267 26.527 1.00 26.39 204 VAL A C 1
ATOM 1560 O O . VAL A 1 204 ? 13.904 1.482 27.095 1.00 26.39 204 VAL A O 1
ATOM 1563 N N . ALA A 1 205 ? 15.619 2.192 25.822 1.00 24.11 205 ALA A N 1
ATOM 1564 C CA . ALA A 1 205 ? 15.046 3.469 25.428 1.00 24.11 205 ALA A CA 1
ATOM 1565 C C . ALA A 1 205 ? 14.738 3.409 23.928 1.00 24.11 205 ALA A C 1
ATOM 1567 O O . ALA A 1 205 ? 15.644 3.269 23.108 1.00 24.11 205 ALA A O 1
ATOM 1568 N N . PHE A 1 206 ? 13.451 3.489 23.587 1.00 25.41 206 PHE A N 1
ATOM 1569 C CA . PHE A 1 206 ? 13.000 3.819 22.239 1.00 25.41 206 PHE A CA 1
ATOM 1570 C C . PHE A 1 206 ? 13.457 5.248 21.942 1.00 25.41 206 PHE A C 1
ATOM 1572 O O . PHE A 1 206 ? 12.960 6.203 22.534 1.00 25.41 206 PHE A O 1
ATOM 1579 N N . SER A 1 207 ? 14.459 5.376 21.077 1.00 25.66 207 SER A N 1
ATOM 1580 C CA . SER A 1 207 ? 14.966 6.661 20.617 1.00 25.66 207 SER A CA 1
ATOM 1581 C C . SER A 1 207 ? 14.258 6.984 19.308 1.00 25.66 207 SER A C 1
ATOM 1583 O O . SER A 1 207 ? 14.607 6.435 18.264 1.00 25.66 207 SER A O 1
ATOM 1585 N N . SER A 1 208 ? 13.243 7.844 19.374 1.00 32.41 208 SER A N 1
ATOM 1586 C CA . SER A 1 208 ? 12.655 8.470 18.192 1.00 32.41 208 SER A CA 1
ATOM 1587 C C . SER A 1 208 ? 13.767 9.161 17.404 1.00 32.41 208 SER A C 1
ATOM 1589 O O . SER A 1 208 ? 14.545 9.951 17.947 1.00 32.41 208 SER A O 1
ATOM 1591 N N . ALA A 1 209 ? 13.899 8.793 16.135 1.00 33.38 209 ALA A N 1
ATOM 1592 C CA . ALA A 1 209 ? 14.932 9.300 15.257 1.00 33.38 209 ALA A CA 1
ATOM 1593 C C . ALA A 1 209 ? 14.625 10.751 14.876 1.00 33.38 209 ALA A C 1
ATOM 1595 O O . ALA A 1 209 ? 13.727 11.004 14.087 1.00 33.38 209 ALA A O 1
ATOM 1596 N N . THR A 1 210 ? 15.381 11.694 15.438 1.00 33.19 210 THR A N 1
ATOM 1597 C CA . THR A 1 210 ? 15.990 12.832 14.727 1.00 33.19 210 THR A CA 1
ATOM 1598 C C . THR A 1 210 ? 17.058 13.420 15.652 1.00 33.19 210 THR A C 1
ATOM 1600 O O . THR A 1 210 ? 16.779 14.253 16.508 1.00 33.19 210 THR A O 1
ATOM 1603 N N . VAL A 1 211 ? 18.305 12.960 15.517 1.00 27.59 211 VAL A N 1
ATOM 1604 C CA . VAL A 1 211 ? 19.458 13.656 16.104 1.00 27.59 211 VAL A CA 1
ATOM 1605 C C . VAL A 1 211 ? 20.003 14.582 15.026 1.00 27.59 211 VAL A C 1
ATOM 1607 O O . VAL A 1 211 ? 20.648 14.125 14.081 1.00 27.59 211 VAL A O 1
ATOM 1610 N N . LEU A 1 212 ? 19.726 15.879 15.160 1.00 25.50 212 LEU A N 1
ATOM 1611 C CA . LEU A 1 212 ? 20.353 16.924 14.355 1.00 25.50 212 LEU A CA 1
ATOM 1612 C C . LEU A 1 212 ? 21.869 16.893 14.602 1.00 25.50 212 LEU A C 1
ATOM 1614 O O . LEU A 1 212 ? 22.354 17.236 15.678 1.00 25.50 212 LEU A O 1
ATOM 1618 N N . SER A 1 213 ? 22.621 16.442 13.600 1.00 26.42 213 SER A N 1
ATOM 1619 C CA . SER A 1 213 ? 24.072 16.613 13.524 1.00 26.42 213 SER A CA 1
ATOM 1620 C C . SER A 1 213 ? 24.367 17.867 12.698 1.00 26.42 213 SER A C 1
ATOM 1622 O O . SER A 1 213 ? 23.598 18.199 11.800 1.00 26.42 213 SER A O 1
ATOM 1624 N N . ALA A 1 214 ? 25.471 18.556 13.000 1.00 31.67 214 ALA A N 1
ATOM 1625 C CA . ALA A 1 214 ? 25.877 19.873 12.484 1.00 31.67 214 ALA A CA 1
ATOM 1626 C C . ALA A 1 214 ? 26.151 19.966 10.957 1.00 31.67 214 ALA A C 1
ATOM 1628 O O . ALA A 1 214 ? 26.817 20.885 10.494 1.00 31.67 214 ALA A O 1
ATOM 1629 N N . SER A 1 215 ? 25.626 19.037 10.164 1.00 32.97 215 SER A N 1
ATOM 1630 C CA . SER A 1 215 ? 25.620 19.031 8.704 1.00 32.97 215 SER A CA 1
ATOM 1631 C C . SER A 1 215 ? 24.231 18.554 8.269 1.00 32.97 215 SER A C 1
ATOM 1633 O O . SER A 1 215 ? 23.936 17.368 8.413 1.00 32.97 215 SER A O 1
ATOM 1635 N N . GLY A 1 216 ? 23.360 19.465 7.826 1.00 32.50 216 GLY A N 1
ATOM 1636 C CA . GLY A 1 216 ? 21.936 19.223 7.550 1.00 32.50 216 GLY A CA 1
ATOM 1637 C C . GLY A 1 216 ? 21.653 18.273 6.381 1.00 32.50 216 GLY A C 1
ATOM 1638 O O . GLY A 1 216 ? 21.113 18.688 5.365 1.00 32.50 216 GLY A O 1
ATOM 1639 N N . GLN A 1 217 ? 22.002 16.999 6.527 1.00 34.81 217 GLN A N 1
ATOM 1640 C CA . GLN A 1 217 ? 21.583 15.911 5.650 1.00 34.81 217 GLN A CA 1
ATOM 1641 C C . GLN A 1 217 ? 20.684 14.967 6.463 1.00 34.81 217 GLN A C 1
ATOM 1643 O O . GLN A 1 217 ? 21.108 14.527 7.541 1.00 34.81 217 GLN A O 1
ATOM 1648 N N . PRO A 1 218 ? 19.458 14.658 6.001 1.00 39.97 218 PRO A N 1
ATOM 1649 C CA . PRO A 1 218 ? 18.615 13.667 6.655 1.00 39.97 218 PRO A CA 1
ATOM 1650 C C . PRO A 1 218 ? 19.365 12.334 6.681 1.00 39.97 218 PRO A C 1
ATOM 1652 O O . PRO A 1 218 ? 19.827 11.841 5.652 1.00 39.97 218 PRO A O 1
ATOM 1655 N N . ARG A 1 219 ? 19.561 11.768 7.877 1.00 45.69 219 ARG A N 1
ATOM 1656 C CA . ARG A 1 219 ? 20.184 10.448 7.993 1.00 45.69 219 ARG A CA 1
ATOM 1657 C C . ARG A 1 219 ? 19.155 9.410 7.543 1.00 45.69 219 ARG A C 1
ATOM 1659 O O . ARG A 1 219 ? 18.100 9.348 8.172 1.00 45.69 219 ARG A O 1
ATOM 1666 N N . PRO A 1 220 ? 19.448 8.594 6.516 1.00 55.41 220 PRO A N 1
ATOM 1667 C CA . PRO A 1 220 ? 18.549 7.528 6.097 1.00 55.41 220 PRO A CA 1
ATOM 1668 C C . PRO A 1 220 ? 18.265 6.592 7.272 1.00 55.41 220 PRO A C 1
ATOM 1670 O O . PRO A 1 220 ? 19.157 6.351 8.097 1.00 55.41 220 PRO A O 1
ATOM 1673 N N . TRP A 1 221 ? 17.056 6.030 7.333 1.00 62.12 221 TRP A N 1
ATOM 1674 C CA . TRP A 1 221 ? 16.774 4.917 8.235 1.00 62.12 221 TRP A CA 1
ATOM 1675 C C . TRP A 1 221 ? 17.856 3.846 8.055 1.00 62.12 221 TRP A C 1
ATOM 1677 O O . TRP A 1 221 ? 18.144 3.411 6.938 1.00 62.12 221 TRP A O 1
ATOM 1687 N N . THR A 1 222 ? 18.500 3.432 9.149 1.00 67.88 222 THR A N 1
ATOM 1688 C CA . THR A 1 222 ? 19.708 2.589 9.082 1.00 67.88 222 THR A CA 1
ATOM 1689 C C . THR A 1 222 ? 19.447 1.209 8.483 1.00 67.88 222 THR A C 1
ATOM 1691 O O . THR A 1 222 ? 20.394 0.527 8.103 1.00 67.88 222 THR A O 1
ATOM 1694 N N . GLY A 1 223 ? 18.182 0.792 8.398 1.00 78.81 223 GLY A N 1
ATOM 1695 C CA . GLY A 1 223 ? 17.783 -0.463 7.774 1.00 78.81 223 GLY A CA 1
ATOM 1696 C C . GLY A 1 223 ? 17.540 -0.384 6.264 1.00 78.81 223 GLY A C 1
ATOM 1697 O O . GLY A 1 223 ? 17.378 -1.438 5.661 1.00 78.81 223 GLY A O 1
ATOM 1698 N N . LEU A 1 224 ? 17.550 0.800 5.629 1.00 80.38 224 LEU A N 1
ATOM 1699 C CA . LEU A 1 224 ? 17.162 0.941 4.215 1.00 80.38 224 LEU A CA 1
ATOM 1700 C C . LEU A 1 224 ? 18.047 0.085 3.307 1.00 80.38 224 LEU A C 1
ATOM 1702 O O . LEU A 1 224 ? 17.563 -0.604 2.415 1.00 80.38 224 LEU A O 1
ATOM 1706 N N . GLN A 1 225 ? 19.355 0.078 3.571 1.00 84.00 225 GLN A N 1
ATOM 1707 C CA . GLN A 1 225 ? 20.267 -0.740 2.785 1.00 84.00 225 GLN A CA 1
ATOM 1708 C C . GLN A 1 225 ? 20.070 -2.234 3.038 1.00 84.00 225 GLN A C 1
ATOM 1710 O O . GLN A 1 225 ? 20.173 -3.014 2.098 1.00 84.00 225 GLN A O 1
ATOM 1715 N N . SER A 1 226 ? 19.770 -2.629 4.277 1.00 87.25 226 SER A N 1
ATOM 1716 C CA . SER A 1 226 ? 19.454 -4.019 4.616 1.00 87.25 226 SER A CA 1
ATOM 1717 C C . SER A 1 226 ? 18.177 -4.488 3.925 1.00 87.25 226 SER A C 1
ATOM 1719 O O . SER A 1 226 ? 18.143 -5.609 3.435 1.00 87.25 226 SER A O 1
ATOM 1721 N N . TRP A 1 227 ? 17.165 -3.621 3.849 1.00 90.31 227 TRP A N 1
ATOM 1722 C CA . TRP A 1 227 ? 15.931 -3.873 3.113 1.00 90.31 227 TRP A CA 1
ATOM 1723 C C . TRP A 1 227 ? 16.224 -4.037 1.615 1.00 90.31 227 TRP A C 1
ATOM 1725 O O . TRP A 1 227 ? 15.916 -5.077 1.054 1.00 90.31 227 TRP A O 1
ATOM 1735 N N . ARG A 1 228 ? 16.960 -3.120 0.975 1.00 88.88 228 ARG A N 1
ATOM 1736 C CA . ARG A 1 228 ? 17.287 -3.216 -0.466 1.00 88.88 228 ARG A CA 1
ATOM 1737 C C . ARG A 1 228 ? 18.055 -4.462 -0.892 1.00 88.88 228 ARG A C 1
ATOM 1739 O O . ARG A 1 228 ? 17.935 -4.893 -2.033 1.00 88.88 228 ARG A O 1
ATOM 1746 N N . VAL A 1 229 ? 18.917 -4.987 -0.024 1.00 88.25 229 VAL A N 1
ATOM 1747 C CA . VAL A 1 229 ? 19.706 -6.192 -0.330 1.00 88.25 229 VAL A CA 1
ATOM 1748 C C . VAL A 1 229 ? 19.023 -7.476 0.135 1.00 88.25 229 VAL A C 1
ATOM 1750 O O . VAL A 1 229 ? 19.582 -8.556 -0.070 1.00 88.25 229 VAL A O 1
ATOM 1753 N N . ALA A 1 230 ? 17.857 -7.376 0.778 1.00 89.31 230 ALA A N 1
ATOM 1754 C CA . ALA A 1 230 ? 17.090 -8.540 1.176 1.00 89.31 230 ALA A CA 1
ATOM 1755 C C . ALA A 1 230 ? 16.633 -9.311 -0.076 1.00 89.31 230 ALA A C 1
ATOM 1757 O O . ALA A 1 230 ? 16.263 -8.701 -1.083 1.00 89.31 230 ALA A O 1
ATOM 1758 N N . PRO A 1 231 ? 16.684 -10.653 -0.054 1.00 91.38 231 PRO A N 1
ATOM 1759 C CA . PRO A 1 231 ? 16.070 -11.443 -1.110 1.00 91.38 231 PRO A CA 1
ATOM 1760 C C . PRO A 1 231 ? 14.550 -11.240 -1.103 1.00 91.38 231 PRO A C 1
ATOM 1762 O O . PRO A 1 231 ? 13.982 -10.843 -0.084 1.00 91.38 231 PRO A O 1
ATOM 1765 N N . ALA A 1 232 ? 13.896 -11.580 -2.217 1.00 92.38 232 ALA A N 1
ATOM 1766 C CA . ALA A 1 232 ? 12.439 -11.642 -2.273 1.00 92.38 232 ALA A CA 1
ATOM 1767 C C . ALA A 1 232 ? 11.901 -12.495 -1.113 1.00 92.38 232 ALA A C 1
ATOM 1769 O O . ALA A 1 232 ? 12.416 -13.583 -0.829 1.00 92.38 232 ALA A O 1
ATOM 1770 N N . ASN A 1 233 ? 10.903 -11.968 -0.409 1.00 94.06 233 ASN A N 1
ATOM 1771 C CA . ASN A 1 233 ? 10.395 -12.597 0.798 1.00 94.06 233 ASN A CA 1
ATOM 1772 C C . ASN A 1 233 ? 9.300 -13.611 0.444 1.00 94.06 233 ASN A C 1
ATOM 1774 O O . ASN A 1 233 ? 8.220 -13.266 -0.047 1.00 94.06 233 ASN A O 1
ATOM 1778 N N . GLU A 1 234 ? 9.598 -14.872 0.737 1.00 94.31 234 GLU A N 1
ATOM 1779 C CA . GLU A 1 234 ? 8.761 -16.027 0.421 1.00 94.31 234 GLU A CA 1
ATOM 1780 C C . GLU A 1 234 ? 7.626 -16.251 1.434 1.00 94.31 234 GLU A C 1
ATOM 1782 O O . GLU A 1 234 ? 6.805 -17.143 1.224 1.00 94.31 234 GLU A O 1
ATOM 1787 N N . ASP A 1 235 ? 7.525 -15.463 2.513 1.00 95.00 235 ASP A N 1
ATOM 1788 C CA . ASP A 1 235 ? 6.522 -15.632 3.574 1.00 95.00 235 ASP A CA 1
ATOM 1789 C C . ASP A 1 235 ? 5.111 -15.170 3.153 1.00 95.00 235 ASP A C 1
ATOM 1791 O O . ASP A 1 235 ? 4.495 -14.273 3.732 1.00 95.00 235 ASP A O 1
ATOM 1795 N N . ARG A 1 236 ? 4.564 -15.786 2.104 1.00 93.56 236 ARG A N 1
ATOM 1796 C CA . ARG A 1 236 ? 3.334 -15.348 1.426 1.00 93.56 236 ARG A CA 1
ATOM 1797 C C . ARG A 1 236 ? 2.037 -15.703 2.154 1.00 93.56 236 ARG A C 1
ATOM 1799 O O . ARG A 1 236 ? 0.972 -15.271 1.717 1.00 93.56 236 ARG A O 1
ATOM 1806 N N . VAL A 1 237 ? 2.094 -16.475 3.241 1.00 94.75 237 VAL A N 1
ATOM 1807 C CA . VAL A 1 237 ? 0.915 -16.865 4.034 1.00 94.75 237 VAL A CA 1
ATOM 1808 C C . VAL A 1 237 ? 1.145 -16.661 5.528 1.00 94.75 237 VAL A C 1
ATOM 1810 O O . VAL A 1 237 ? 2.270 -16.705 6.019 1.00 94.75 237 VAL A O 1
ATOM 1813 N N . TRP A 1 238 ? 0.060 -16.477 6.277 1.00 95.75 238 TRP A N 1
ATOM 1814 C CA . TRP A 1 238 ? 0.096 -16.366 7.730 1.00 95.75 238 TRP A CA 1
ATOM 1815 C C . TRP A 1 238 ? -0.218 -17.708 8.402 1.00 95.75 238 TRP A C 1
ATOM 1817 O O . TRP A 1 238 ? -1.380 -18.116 8.533 1.00 95.75 238 TRP A O 1
ATOM 1827 N N . GLY A 1 239 ? 0.822 -18.402 8.851 1.00 93.81 239 GLY A N 1
ATOM 1828 C CA . GLY A 1 239 ? 0.734 -19.689 9.526 1.00 93.81 239 GLY A CA 1
ATOM 1829 C C . GLY A 1 239 ? 0.251 -19.612 10.986 1.00 93.81 239 GLY A C 1
ATOM 1830 O O . GLY A 1 239 ? -0.267 -18.592 11.459 1.00 93.81 239 GLY A O 1
ATOM 1831 N N . PRO A 1 240 ? 0.400 -20.709 11.748 1.00 90.38 240 PRO A N 1
ATOM 1832 C CA . PRO A 1 240 ? 0.067 -20.744 13.174 1.00 90.38 240 PRO A CA 1
ATOM 1833 C C . PRO A 1 240 ? 0.952 -19.831 14.035 1.00 90.38 240 PRO A C 1
ATOM 1835 O O . PRO A 1 240 ? 0.495 -19.330 15.060 1.00 90.38 240 PRO A O 1
ATOM 1838 N N . HIS A 1 241 ? 2.200 -19.607 13.613 1.00 90.88 241 HIS A N 1
ATOM 1839 C CA . HIS A 1 241 ? 3.222 -18.894 14.389 1.00 90.88 241 HIS A CA 1
ATOM 1840 C C . HIS A 1 241 ? 3.645 -17.544 13.793 1.00 90.88 241 HIS A C 1
ATOM 1842 O O . HIS A 1 241 ? 4.513 -16.890 14.362 1.00 90.88 241 HIS A O 1
ATOM 1848 N N . GLY A 1 242 ? 3.027 -17.109 12.694 1.00 94.19 242 GLY A N 1
ATOM 1849 C CA . GLY A 1 242 ? 3.381 -15.870 12.002 1.00 94.19 242 GLY A CA 1
ATOM 1850 C C . GLY A 1 242 ? 3.493 -16.062 10.490 1.00 94.19 242 GLY A C 1
ATOM 1851 O O . GLY A 1 242 ? 2.968 -17.055 9.974 1.00 94.19 242 GLY A O 1
ATOM 1852 N N . PRO A 1 243 ? 4.159 -15.127 9.794 1.00 96.19 243 PRO A N 1
ATOM 1853 C CA . PRO A 1 243 ? 4.512 -15.266 8.386 1.00 96.19 243 PRO A CA 1
ATOM 1854 C C . PRO A 1 243 ? 5.230 -16.590 8.106 1.00 96.19 243 PRO A C 1
ATOM 1856 O O . PRO A 1 243 ? 5.997 -17.084 8.934 1.00 96.19 243 PRO A O 1
ATOM 1859 N N . SER A 1 244 ? 4.921 -17.198 6.967 1.00 94.75 244 SER A N 1
ATOM 1860 C CA . SER A 1 244 ? 5.498 -18.469 6.538 1.00 94.75 244 SER A CA 1
ATOM 1861 C C . SER A 1 244 ? 5.362 -18.642 5.027 1.00 94.75 244 SER A C 1
ATOM 1863 O O . SER A 1 244 ? 4.445 -18.058 4.433 1.00 94.75 244 SER A O 1
ATOM 1865 N N . PRO A 1 245 ? 6.202 -19.477 4.396 1.00 92.38 245 PRO A N 1
ATOM 1866 C CA . PRO A 1 245 ? 6.048 -19.800 2.990 1.00 92.38 245 PRO A CA 1
ATOM 1867 C C . PRO A 1 245 ? 4.773 -20.608 2.732 1.00 92.38 245 PRO A C 1
ATOM 1869 O O . PRO A 1 245 ? 4.283 -21.311 3.627 1.00 92.38 245 PRO A O 1
ATOM 1872 N N . PRO A 1 246 ? 4.210 -20.532 1.513 1.00 87.19 246 PRO A N 1
ATOM 1873 C CA . PRO A 1 246 ? 3.033 -21.308 1.165 1.00 87.19 246 PRO A CA 1
ATOM 1874 C C . PRO A 1 246 ? 3.330 -22.815 1.301 1.00 87.19 246 PRO A C 1
ATOM 1876 O O . PRO A 1 246 ? 4.409 -23.275 0.924 1.00 87.19 246 PRO A O 1
ATOM 1879 N N . PRO A 1 247 ? 2.383 -23.619 1.822 1.00 79.69 247 PRO A N 1
ATOM 1880 C CA . PRO A 1 247 ? 2.600 -25.045 2.088 1.00 79.69 247 PRO A CA 1
ATOM 1881 C C . PRO A 1 247 ? 2.806 -25.877 0.816 1.00 79.69 247 PRO A C 1
ATOM 1883 O O . PRO A 1 247 ? 3.298 -27.001 0.875 1.00 79.69 247 PRO A O 1
ATOM 1886 N N . THR A 1 248 ? 2.405 -25.346 -0.336 1.00 74.94 248 THR A N 1
ATOM 1887 C CA . THR A 1 248 ? 2.665 -25.917 -1.655 1.00 74.94 248 THR A CA 1
ATOM 1888 C C . THR A 1 248 ? 3.394 -24.852 -2.465 1.00 74.94 248 THR A C 1
ATOM 1890 O O . THR A 1 248 ? 2.953 -23.699 -2.429 1.00 74.94 248 THR A O 1
ATOM 1893 N N . PRO A 1 249 ? 4.492 -25.192 -3.170 1.00 63.56 249 PRO A N 1
ATOM 1894 C CA . PRO A 1 249 ? 5.126 -24.239 -4.068 1.00 63.56 249 PRO A CA 1
ATOM 1895 C C . PRO A 1 249 ? 4.085 -23.714 -5.067 1.00 63.56 249 PRO A C 1
ATOM 1897 O O . PRO A 1 249 ? 3.163 -24.462 -5.423 1.00 63.56 249 PRO A O 1
ATOM 1900 N N . PRO A 1 250 ? 4.190 -22.443 -5.492 1.00 61.59 250 PRO A N 1
ATOM 1901 C CA . PRO A 1 250 ? 3.286 -21.891 -6.488 1.00 61.59 250 PRO A CA 1
ATOM 1902 C C . PRO A 1 250 ? 3.230 -22.818 -7.706 1.00 61.59 250 PRO A C 1
ATOM 1904 O O . PRO A 1 250 ? 4.252 -23.374 -8.110 1.00 61.59 250 PRO A O 1
ATOM 1907 N N . LEU A 1 251 ? 2.039 -22.990 -8.286 1.00 58.56 251 LEU A N 1
ATOM 1908 C CA . LEU A 1 251 ? 1.931 -23.562 -9.627 1.00 58.56 251 LEU A CA 1
ATOM 1909 C C . LEU A 1 251 ? 2.863 -22.776 -10.557 1.00 58.56 251 LEU A C 1
ATOM 1911 O O . LEU A 1 251 ? 2.926 -21.549 -10.450 1.00 58.56 251 LEU A O 1
ATOM 1915 N N . GLU A 1 252 ? 3.586 -23.491 -11.424 1.00 58.25 252 GLU A N 1
ATOM 1916 C CA . GLU A 1 252 ? 4.478 -22.884 -12.417 1.00 58.25 252 GLU A CA 1
ATOM 1917 C C . GLU A 1 252 ? 3.767 -21.707 -13.106 1.00 58.25 252 GLU A C 1
ATOM 1919 O O . GLU A 1 252 ? 2.593 -21.840 -13.479 1.00 58.25 252 GLU A O 1
ATOM 1924 N N . PRO A 1 253 ? 4.430 -20.545 -13.232 1.00 58.53 253 PRO A N 1
ATOM 1925 C CA . PRO A 1 253 ? 3.790 -19.352 -13.755 1.00 58.53 253 PRO A CA 1
ATOM 1926 C C . PRO A 1 253 ? 3.258 -19.573 -15.172 1.00 58.53 253 PRO A C 1
ATOM 1928 O O . PRO A 1 253 ? 3.891 -20.236 -15.992 1.00 58.53 253 PRO A O 1
ATOM 1931 N N . ASP A 1 254 ? 2.090 -18.995 -15.463 1.00 58.44 254 ASP A N 1
ATOM 1932 C CA . ASP A 1 254 ? 1.467 -19.085 -16.785 1.00 58.44 254 ASP A CA 1
ATOM 1933 C C . ASP A 1 254 ? 2.413 -18.556 -17.884 1.00 58.44 254 ASP A C 1
ATOM 1935 O O . ASP A 1 254 ? 3.201 -17.630 -17.663 1.00 58.44 254 ASP A O 1
ATOM 1939 N N . LEU A 1 255 ? 2.301 -19.113 -19.094 1.00 55.28 25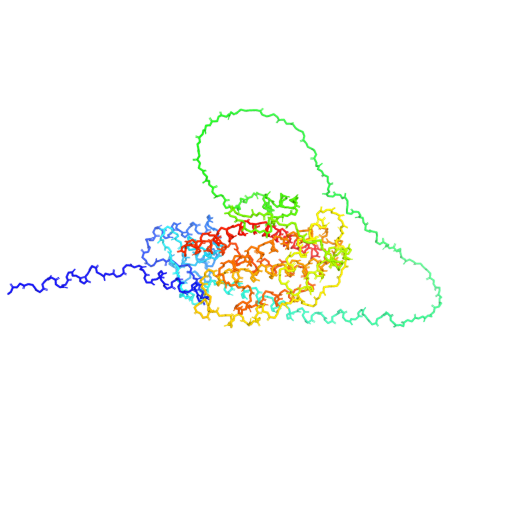5 LEU A N 1
ATOM 1940 C CA . LEU A 1 255 ? 3.098 -18.762 -20.276 1.00 55.28 255 LEU A CA 1
ATOM 1941 C C . LEU A 1 255 ? 3.101 -17.251 -20.540 1.00 55.28 255 LEU A C 1
ATOM 1943 O O . LEU A 1 255 ? 4.136 -16.692 -20.888 1.00 55.28 255 LEU A O 1
ATOM 1947 N N . THR A 1 256 ? 1.971 -16.573 -20.321 1.00 56.78 256 THR A N 1
ATOM 1948 C CA . THR A 1 256 ? 1.849 -15.110 -20.455 1.00 56.78 256 THR A CA 1
ATOM 1949 C C . THR A 1 256 ? 2.779 -14.354 -19.502 1.00 56.78 256 THR A C 1
ATOM 1951 O O . THR A 1 256 ? 3.401 -13.364 -19.883 1.00 56.78 256 THR A O 1
ATOM 1954 N N . THR A 1 257 ? 2.974 -14.868 -18.292 1.00 57.94 257 THR A N 1
ATOM 1955 C CA . THR A 1 257 ? 3.830 -14.254 -17.272 1.00 57.94 257 THR A CA 1
ATOM 1956 C C . THR A 1 257 ? 5.316 -14.465 -17.564 1.00 57.94 257 THR A C 1
ATOM 1958 O O . THR A 1 257 ? 6.153 -13.618 -17.252 1.00 57.94 257 THR A O 1
ATOM 1961 N N . MET A 1 258 ? 5.643 -15.574 -18.229 1.00 60.84 258 MET A N 1
ATOM 1962 C CA . MET A 1 258 ? 6.996 -15.881 -18.693 1.00 60.84 258 MET A CA 1
ATOM 1963 C C . MET A 1 258 ? 7.434 -15.024 -19.893 1.00 60.84 258 MET A C 1
ATOM 1965 O O . MET A 1 258 ? 8.630 -14.927 -20.156 1.00 60.84 258 MET A O 1
ATOM 1969 N N . THR A 1 259 ? 6.499 -14.385 -20.610 1.00 71.25 259 THR A N 1
ATOM 1970 C CA . THR A 1 259 ? 6.819 -13.595 -21.818 1.00 71.25 259 THR A CA 1
ATOM 1971 C C . THR A 1 259 ? 7.241 -12.149 -21.572 1.00 71.25 259 THR A C 1
ATOM 1973 O O . THR A 1 259 ? 7.856 -11.563 -22.458 1.00 71.25 259 THR A O 1
ATOM 1976 N N . ALA A 1 260 ? 6.970 -11.569 -20.397 1.00 81.25 260 ALA A N 1
ATOM 1977 C CA . ALA A 1 260 ? 7.457 -10.224 -20.085 1.00 81.25 260 ALA A CA 1
ATOM 1978 C C . ALA A 1 260 ? 8.995 -10.238 -19.983 1.00 81.25 260 ALA A C 1
ATOM 1980 O O . ALA A 1 260 ? 9.563 -10.977 -19.170 1.00 81.25 260 ALA A O 1
ATOM 1981 N N . ALA A 1 261 ? 9.669 -9.445 -20.814 1.00 89.62 261 ALA A N 1
ATOM 1982 C CA . ALA A 1 261 ? 11.122 -9.401 -20.958 1.00 89.62 261 ALA A CA 1
ATOM 1983 C C . ALA A 1 261 ? 11.786 -8.344 -20.056 1.00 89.62 261 ALA A C 1
ATOM 1985 O O . ALA A 1 261 ? 13.006 -8.360 -19.877 1.00 89.62 261 ALA A O 1
ATOM 1986 N N . SER A 1 262 ? 11.000 -7.443 -19.463 1.00 96.38 262 SER A N 1
ATOM 1987 C CA . SER A 1 262 ? 11.485 -6.376 -18.582 1.00 96.38 262 SER A CA 1
ATOM 1988 C C . SER A 1 262 ? 10.594 -6.137 -17.361 1.00 96.38 262 SER A C 1
ATOM 1990 O O . SER A 1 262 ? 9.444 -6.577 -17.308 1.00 96.38 262 SER A O 1
ATOM 1992 N N . LEU A 1 263 ? 11.122 -5.409 -16.375 1.00 96.69 263 LEU A N 1
ATOM 1993 C CA . LEU A 1 263 ? 10.392 -4.996 -15.177 1.00 96.69 263 LEU A CA 1
ATOM 1994 C C . LEU A 1 263 ? 9.214 -4.077 -15.528 1.00 96.69 263 LEU A C 1
ATOM 1996 O O . LEU A 1 263 ? 8.138 -4.235 -14.961 1.00 96.69 263 LEU A O 1
ATOM 2000 N N . ALA A 1 264 ? 9.383 -3.170 -16.496 1.00 97.69 264 ALA A N 1
ATOM 2001 C CA . ALA A 1 264 ? 8.319 -2.293 -16.981 1.00 97.69 264 ALA A CA 1
ATOM 2002 C C . ALA A 1 264 ? 7.180 -3.077 -17.662 1.00 97.69 264 ALA A C 1
ATOM 2004 O O . ALA A 1 264 ? 6.006 -2.777 -17.444 1.00 97.69 264 ALA A O 1
ATOM 2005 N N . GLU A 1 265 ? 7.493 -4.119 -18.439 1.00 96.94 265 GLU A N 1
ATOM 2006 C CA . GLU A 1 265 ? 6.473 -5.009 -19.015 1.00 96.94 265 GLU A CA 1
ATOM 2007 C C . GLU A 1 265 ? 5.777 -5.853 -17.942 1.00 96.94 265 GLU A C 1
ATOM 2009 O O . GLU A 1 265 ? 4.558 -6.027 -17.993 1.00 96.94 265 GLU A O 1
ATOM 2014 N N . CYS A 1 266 ? 6.521 -6.332 -16.939 1.00 96.94 266 CYS A N 1
ATOM 2015 C CA . CYS A 1 266 ? 5.928 -7.005 -15.784 1.00 96.94 266 CYS A CA 1
ATOM 2016 C C . CYS A 1 266 ? 4.960 -6.068 -15.047 1.00 96.94 266 CYS A C 1
ATOM 2018 O O . CYS A 1 266 ? 3.835 -6.458 -14.751 1.00 96.94 266 CYS A O 1
ATOM 2020 N N . ALA A 1 267 ? 5.356 -4.817 -14.813 1.00 97.75 267 ALA A N 1
ATOM 2021 C CA . ALA A 1 267 ? 4.518 -3.801 -14.189 1.00 97.75 267 ALA A CA 1
ATOM 2022 C C . ALA A 1 267 ? 3.229 -3.543 -14.995 1.00 97.75 267 ALA A C 1
ATOM 2024 O O . ALA A 1 267 ? 2.136 -3.530 -14.427 1.00 97.75 267 ALA A O 1
ATOM 2025 N N . ALA A 1 268 ? 3.318 -3.423 -16.325 1.00 97.12 268 ALA A N 1
ATOM 2026 C CA . ALA A 1 268 ? 2.144 -3.289 -17.191 1.00 97.12 268 ALA A CA 1
ATOM 2027 C C . ALA A 1 268 ? 1.204 -4.510 -17.109 1.00 97.12 268 ALA A C 1
ATOM 2029 O O . ALA A 1 268 ? -0.021 -4.346 -17.066 1.00 97.12 268 ALA A O 1
ATOM 2030 N N . LEU A 1 269 ? 1.760 -5.727 -17.039 1.00 96.12 269 LEU A N 1
ATOM 2031 C CA . LEU A 1 269 ? 0.999 -6.968 -16.860 1.00 96.12 269 LEU A CA 1
ATOM 2032 C C . LEU A 1 269 ? 0.286 -7.010 -15.499 1.00 96.12 269 LEU A C 1
ATOM 2034 O O . LEU A 1 269 ? -0.912 -7.300 -15.437 1.00 96.12 269 LEU A O 1
ATOM 2038 N N . VAL A 1 270 ? 0.990 -6.667 -14.416 1.00 97.06 270 VAL A N 1
ATOM 2039 C CA . VAL A 1 270 ? 0.424 -6.594 -13.059 1.00 97.06 270 VAL A CA 1
ATOM 2040 C C . VAL A 1 270 ? -0.739 -5.601 -13.023 1.00 97.06 270 VAL A C 1
ATOM 2042 O O . VAL A 1 270 ? -1.833 -5.940 -12.571 1.00 97.06 270 VAL A O 1
ATOM 2045 N N . LEU A 1 271 ? -0.550 -4.399 -13.572 1.00 97.19 271 LEU A N 1
ATOM 2046 C CA . LEU A 1 271 ? -1.590 -3.370 -13.621 1.00 97.19 271 LEU A CA 1
ATOM 2047 C C . LEU A 1 271 ? -2.782 -3.769 -14.496 1.00 97.19 271 LEU A C 1
ATOM 2049 O O . LEU A 1 271 ? -3.897 -3.332 -14.229 1.00 97.19 271 LEU A O 1
ATOM 2053 N N . SER A 1 272 ? -2.577 -4.609 -15.510 1.00 96.69 272 SER A N 1
ATOM 2054 C CA . SER A 1 272 ? -3.647 -5.123 -16.376 1.00 96.69 272 SER A CA 1
ATOM 2055 C C . SER A 1 272 ? -4.414 -6.302 -15.761 1.00 96.69 272 SER A C 1
ATOM 2057 O O . SER A 1 272 ? -5.438 -6.720 -16.301 1.00 96.69 272 SER A O 1
ATOM 2059 N N . THR A 1 273 ? -3.964 -6.825 -14.618 1.00 95.75 273 THR A N 1
ATOM 2060 C CA . THR A 1 273 ? -4.594 -7.958 -13.930 1.00 95.75 273 THR A CA 1
ATOM 2061 C C . THR A 1 273 ? -5.690 -7.475 -12.985 1.00 95.75 273 THR A C 1
ATOM 2063 O O . THR A 1 273 ? -5.434 -6.712 -12.058 1.00 95.75 273 THR A O 1
ATOM 2066 N N . SER A 1 274 ? -6.936 -7.902 -13.206 1.00 95.50 274 SER A N 1
ATOM 2067 C CA . SER A 1 274 ? -8.077 -7.460 -12.392 1.00 95.50 274 SER A CA 1
ATOM 2068 C C . SER A 1 274 ? -8.215 -8.212 -11.071 1.00 95.50 274 SER A C 1
ATOM 2070 O O . SER A 1 274 ? -8.666 -7.622 -10.095 1.00 95.50 274 SER A O 1
ATOM 2072 N N . ASP A 1 275 ? -7.874 -9.502 -11.022 1.00 95.81 275 ASP A N 1
ATOM 2073 C CA . ASP A 1 275 ? -7.993 -10.285 -9.789 1.00 95.81 275 ASP A CA 1
ATOM 2074 C C . ASP A 1 275 ? -6.919 -9.857 -8.767 1.00 95.81 275 ASP A C 1
ATOM 2076 O O . ASP A 1 275 ? -5.729 -9.900 -9.090 1.00 95.81 275 ASP A O 1
ATOM 2080 N N . PRO A 1 276 ? -7.293 -9.440 -7.542 1.00 95.88 276 PRO A N 1
ATOM 2081 C CA . PRO A 1 276 ? -6.332 -8.924 -6.568 1.00 95.88 276 PRO A CA 1
ATOM 2082 C C . PRO A 1 276 ? -5.288 -9.941 -6.092 1.00 95.88 276 PRO A C 1
ATOM 2084 O O . PRO A 1 276 ? -4.145 -9.567 -5.831 1.00 95.88 276 PRO A O 1
ATOM 2087 N N . LEU A 1 277 ? -5.655 -11.222 -5.965 1.00 95.31 277 LEU A N 1
ATOM 2088 C CA . LEU A 1 277 ? -4.715 -12.256 -5.526 1.00 95.31 277 LEU A CA 1
ATOM 2089 C C . LEU A 1 277 ? -3.757 -12.631 -6.659 1.00 95.31 277 LEU A C 1
ATOM 2091 O O . LEU A 1 277 ? -2.555 -12.700 -6.422 1.00 95.31 277 LEU A O 1
ATOM 2095 N N . ALA A 1 278 ? -4.253 -12.767 -7.890 1.00 94.88 278 ALA A N 1
ATOM 2096 C CA . ALA A 1 278 ? -3.413 -12.941 -9.070 1.00 94.88 278 ALA A CA 1
ATOM 2097 C C . ALA A 1 278 ? -2.455 -11.754 -9.249 1.00 94.88 278 ALA A C 1
ATOM 2099 O O . ALA A 1 278 ? -1.269 -11.955 -9.496 1.00 94.88 278 ALA A O 1
ATOM 2100 N N . LYS A 1 279 ? -2.931 -10.519 -9.038 1.00 95.75 279 LYS A N 1
ATOM 2101 C CA . LYS A 1 279 ? -2.091 -9.314 -9.038 1.00 95.75 279 LYS A CA 1
ATOM 2102 C C . LYS A 1 279 ? -0.981 -9.395 -7.985 1.00 95.75 279 LYS A C 1
ATOM 2104 O O . LYS A 1 279 ? 0.168 -9.071 -8.287 1.00 95.75 279 LYS A O 1
ATOM 2109 N N . SER A 1 280 ? -1.302 -9.862 -6.777 1.00 96.00 280 SER A N 1
ATOM 2110 C CA . SER A 1 280 ? -0.310 -10.079 -5.717 1.00 96.00 280 SER A CA 1
ATOM 2111 C C . SER A 1 280 ? 0.734 -11.133 -6.112 1.00 96.00 280 SER A C 1
ATOM 2113 O O . SER A 1 280 ? 1.934 -10.892 -5.987 1.00 96.00 280 SER A O 1
ATOM 2115 N N . THR A 1 281 ? 0.307 -12.265 -6.677 1.00 94.56 281 THR A N 1
ATOM 2116 C CA . THR A 1 281 ? 1.215 -13.314 -7.169 1.00 94.56 281 THR A CA 1
ATOM 2117 C C . THR A 1 281 ? 2.132 -12.813 -8.286 1.00 94.56 281 THR A C 1
ATOM 2119 O O . THR A 1 281 ? 3.334 -13.067 -8.251 1.00 94.56 281 THR A O 1
ATOM 2122 N N . LEU A 1 282 ? 1.590 -12.075 -9.258 1.00 95.25 282 LEU A N 1
ATOM 2123 C CA . LEU A 1 282 ? 2.368 -11.504 -10.359 1.00 95.25 282 LEU A CA 1
ATOM 2124 C C . LEU A 1 282 ? 3.368 -10.450 -9.876 1.00 95.25 282 LEU A C 1
ATOM 2126 O O . LEU A 1 282 ? 4.482 -10.404 -10.392 1.00 95.25 282 LEU A O 1
ATOM 2130 N N . SER A 1 283 ? 2.996 -9.648 -8.873 1.00 97.00 283 SER A N 1
ATOM 2131 C CA . SER A 1 283 ? 3.899 -8.669 -8.249 1.00 97.00 283 SER A CA 1
ATOM 2132 C C . SER A 1 283 ? 5.125 -9.361 -7.660 1.00 97.00 283 SER A C 1
ATOM 2134 O O . SER A 1 283 ? 6.258 -9.007 -7.985 1.00 97.00 283 SER A O 1
ATOM 2136 N N . HIS A 1 284 ? 4.897 -10.413 -6.873 1.00 96.25 284 HIS A N 1
ATOM 2137 C CA . HIS A 1 284 ? 5.977 -11.180 -6.268 1.00 96.25 284 HIS A CA 1
ATOM 2138 C C . HIS A 1 284 ? 6.870 -11.863 -7.304 1.00 96.25 284 HIS A C 1
ATOM 2140 O O . HIS A 1 284 ? 8.095 -11.830 -7.208 1.00 96.25 284 HIS A O 1
ATOM 2146 N N . LEU A 1 285 ? 6.275 -12.444 -8.344 1.00 94.31 285 LEU A N 1
ATOM 2147 C CA . LEU A 1 285 ? 7.041 -13.068 -9.415 1.00 94.31 285 LEU A CA 1
ATOM 2148 C C . LEU A 1 285 ? 7.895 -12.054 -10.187 1.00 94.31 285 LEU A C 1
ATOM 2150 O O . LEU A 1 285 ? 9.061 -12.329 -10.462 1.00 94.31 285 LEU A O 1
ATOM 2154 N N . ALA A 1 286 ? 7.343 -10.884 -10.515 1.00 95.81 286 ALA A N 1
ATOM 2155 C CA . ALA A 1 286 ? 8.078 -9.815 -11.184 1.00 95.81 286 ALA A CA 1
ATOM 2156 C C . ALA A 1 286 ? 9.304 -9.381 -10.366 1.00 95.81 286 ALA A C 1
ATOM 2158 O O . ALA A 1 286 ? 10.416 -9.327 -10.898 1.00 95.81 286 ALA A O 1
ATOM 2159 N N . TYR A 1 287 ? 9.118 -9.146 -9.064 1.00 96.50 287 TYR A N 1
ATOM 2160 C CA . TYR A 1 287 ? 10.211 -8.770 -8.171 1.00 96.50 287 TYR A CA 1
ATOM 2161 C C . TYR A 1 287 ? 11.238 -9.899 -7.994 1.00 96.50 287 TYR A C 1
ATOM 2163 O O . TYR A 1 287 ? 12.440 -9.666 -8.096 1.00 96.50 287 TYR A O 1
ATOM 2171 N N . THR A 1 288 ? 10.798 -11.150 -7.860 1.00 95.19 288 THR A N 1
ATOM 2172 C CA . THR A 1 288 ? 11.697 -12.312 -7.787 1.00 95.19 288 THR A CA 1
ATOM 2173 C C . THR A 1 288 ? 12.572 -12.447 -9.036 1.00 95.19 288 THR A C 1
ATOM 2175 O O . THR A 1 288 ? 13.780 -12.676 -8.919 1.00 95.19 288 THR A O 1
ATOM 2178 N N . ARG A 1 289 ? 12.013 -12.256 -10.240 1.00 94.31 289 ARG A N 1
ATOM 2179 C CA . ARG A 1 289 ? 12.789 -12.256 -11.496 1.00 94.31 289 ARG A CA 1
ATOM 2180 C C . ARG A 1 289 ? 13.820 -11.126 -11.524 1.00 94.31 289 ARG A C 1
ATOM 2182 O O . ARG A 1 289 ? 14.951 -11.336 -11.970 1.00 94.31 289 ARG A O 1
ATOM 2189 N N . TRP A 1 290 ? 13.459 -9.952 -11.006 1.00 94.62 290 TRP A N 1
ATOM 2190 C CA . TRP A 1 290 ? 14.389 -8.836 -10.827 1.00 94.62 290 TRP A CA 1
ATOM 2191 C C . TRP A 1 290 ? 15.530 -9.183 -9.858 1.00 94.62 290 TRP A C 1
ATOM 2193 O O . TRP A 1 290 ? 16.698 -9.056 -10.228 1.00 94.62 290 TRP A O 1
ATOM 2203 N N . CYS A 1 291 ? 15.232 -9.716 -8.667 1.00 94.12 291 CYS A N 1
ATOM 2204 C CA . CYS A 1 291 ? 16.242 -10.138 -7.686 1.00 94.12 291 CYS A CA 1
ATOM 2205 C C . CYS A 1 291 ? 17.215 -11.185 -8.254 1.00 94.12 291 CYS A C 1
ATOM 2207 O O . CYS A 1 291 ? 18.412 -11.157 -7.957 1.00 94.12 291 CYS A O 1
ATOM 2209 N N . ARG A 1 292 ? 16.717 -12.092 -9.104 1.00 94.19 292 ARG A N 1
ATOM 2210 C CA . ARG A 1 292 ? 17.515 -13.110 -9.810 1.00 94.19 292 ARG A CA 1
ATOM 2211 C C . ARG A 1 292 ? 18.301 -12.563 -11.003 1.00 94.19 292 ARG A C 1
ATOM 2213 O O . ARG A 1 292 ? 19.087 -13.302 -11.592 1.00 94.19 292 ARG A O 1
ATOM 2220 N N . ARG A 1 293 ? 1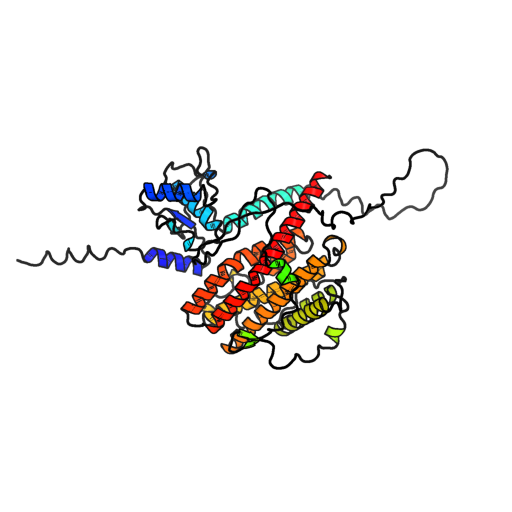8.141 -11.276 -11.330 1.00 94.12 293 ARG A N 1
ATOM 2221 C CA . ARG A 1 293 ? 18.765 -10.592 -12.475 1.00 94.12 293 ARG A CA 1
ATOM 2222 C C . ARG A 1 293 ? 18.388 -11.212 -13.823 1.00 94.12 293 ARG A C 1
ATOM 2224 O O . ARG A 1 293 ? 19.174 -11.176 -14.766 1.00 94.12 293 ARG A O 1
ATOM 2231 N N . GLU A 1 294 ? 17.190 -11.785 -13.908 1.00 94.00 294 GLU A N 1
ATOM 2232 C CA . GLU A 1 294 ? 16.652 -12.369 -15.143 1.00 94.00 294 GLU A CA 1
ATOM 2233 C C . GLU A 1 294 ? 16.096 -11.299 -16.089 1.00 94.00 294 GLU A C 1
ATOM 2235 O O . GLU A 1 294 ? 15.990 -11.525 -17.293 1.00 94.00 294 GLU A O 1
ATOM 2240 N N . ILE A 1 295 ? 15.730 -10.139 -15.541 1.00 94.88 295 ILE A N 1
ATOM 2241 C CA . ILE A 1 295 ? 15.130 -9.016 -16.261 1.00 94.88 295 ILE A CA 1
ATOM 2242 C C . ILE A 1 295 ? 15.833 -7.707 -15.901 1.00 94.88 295 ILE A C 1
ATOM 2244 O O . ILE A 1 295 ? 16.381 -7.553 -14.811 1.00 94.88 295 ILE A O 1
ATOM 2248 N N . LEU A 1 296 ? 15.794 -6.756 -16.834 1.00 96.00 296 LEU A N 1
ATOM 2249 C CA . LEU A 1 296 ? 16.223 -5.368 -16.640 1.00 96.00 296 LEU A CA 1
ATOM 2250 C C . LEU A 1 296 ? 14.993 -4.464 -16.484 1.00 96.00 296 LEU A C 1
ATOM 2252 O O . LEU A 1 296 ? 13.874 -4.914 -16.723 1.00 96.00 296 LEU A O 1
ATOM 2256 N N . VAL A 1 297 ? 15.181 -3.185 -16.137 1.00 96.31 297 VAL A N 1
ATOM 2257 C CA . VAL A 1 297 ? 14.061 -2.234 -15.990 1.00 96.31 297 VAL A CA 1
ATOM 2258 C C . VAL A 1 297 ? 13.245 -2.136 -17.286 1.00 96.31 297 VAL A C 1
ATOM 2260 O O . VAL A 1 297 ? 12.030 -2.315 -17.258 1.00 96.31 297 VAL A O 1
ATOM 2263 N N . GLY A 1 298 ? 13.926 -1.956 -18.426 1.00 95.88 298 GLY A N 1
ATOM 2264 C CA . GLY A 1 298 ? 13.305 -1.822 -19.749 1.00 95.88 298 GLY A CA 1
ATOM 2265 C C . GLY A 1 298 ? 12.361 -0.623 -19.852 1.00 95.88 298 GLY A C 1
ATOM 2266 O O . GLY A 1 298 ? 12.414 0.285 -19.029 1.00 95.88 298 GLY A O 1
ATOM 2267 N N . THR A 1 299 ? 11.514 -0.615 -20.878 1.00 96.06 299 THR A N 1
ATOM 2268 C CA . THR A 1 299 ? 10.469 0.397 -21.073 1.00 96.06 299 THR A CA 1
ATOM 2269 C C . THR A 1 299 ? 9.193 -0.270 -21.568 1.00 96.06 299 THR A C 1
ATOM 2271 O O . THR A 1 299 ? 9.239 -1.229 -22.337 1.00 96.06 299 THR A O 1
ATOM 2274 N N . ALA A 1 300 ? 8.043 0.226 -21.121 1.00 95.94 300 ALA A N 1
ATOM 2275 C CA . ALA A 1 300 ? 6.734 -0.237 -21.571 1.00 95.94 300 ALA A CA 1
ATOM 2276 C C . ALA A 1 300 ? 5.701 0.888 -21.439 1.00 95.94 300 ALA A C 1
ATOM 2278 O O . ALA A 1 300 ? 5.937 1.892 -20.769 1.00 95.94 300 ALA A O 1
ATOM 2279 N N . SER A 1 301 ? 4.541 0.724 -22.075 1.00 94.69 301 SER A N 1
ATOM 2280 C CA . SER A 1 301 ? 3.434 1.671 -21.925 1.00 94.69 301 SER A CA 1
ATOM 2281 C C . SER A 1 301 ? 2.558 1.291 -20.726 1.00 94.69 301 SER A C 1
ATOM 2283 O O . SER A 1 301 ? 2.064 0.161 -20.680 1.00 94.69 301 SER A O 1
ATOM 2285 N N . PRO A 1 302 ? 2.317 2.208 -19.770 1.00 93.62 302 PRO A N 1
ATOM 2286 C CA . PRO A 1 302 ? 1.403 1.943 -18.668 1.00 93.62 302 PRO A CA 1
ATOM 2287 C C . PRO A 1 302 ? -0.049 1.898 -19.172 1.00 93.62 302 PRO A C 1
ATOM 2289 O O . PRO A 1 302 ? -0.412 2.670 -20.069 1.00 93.62 302 PRO A O 1
ATOM 2292 N N . PRO A 1 303 ? -0.928 1.067 -18.584 1.00 93.31 303 PRO A N 1
ATOM 2293 C CA . PRO A 1 303 ? -2.358 1.227 -18.805 1.00 93.31 303 PRO A CA 1
ATOM 2294 C C . PRO A 1 303 ? -2.830 2.583 -18.252 1.00 93.31 303 PRO A C 1
ATOM 2296 O O . PRO A 1 303 ? -2.237 3.149 -17.332 1.00 93.31 303 PRO A O 1
ATOM 2299 N N . HIS A 1 304 ? -3.941 3.106 -18.781 1.00 88.50 304 HIS A N 1
ATOM 2300 C CA . HIS A 1 304 ? -4.519 4.367 -18.291 1.00 88.50 304 HIS A CA 1
ATOM 2301 C C . HIS A 1 304 ? -4.898 4.286 -16.803 1.00 88.50 304 HIS A C 1
ATOM 2303 O O . HIS A 1 304 ? -4.780 5.256 -16.061 1.00 88.50 304 HIS A O 1
ATOM 2309 N N . ARG A 1 305 ? -5.394 3.127 -16.365 1.00 90.31 305 ARG A N 1
ATOM 2310 C CA . ARG A 1 305 ? -5.701 2.836 -14.964 1.00 90.31 305 ARG A CA 1
ATOM 2311 C C . ARG A 1 305 ? -5.508 1.344 -14.686 1.00 90.31 305 ARG A C 1
ATOM 2313 O O . ARG A 1 305 ? -5.732 0.552 -15.605 1.00 90.31 305 ARG A O 1
ATOM 2320 N N . PRO A 1 306 ? -5.184 0.954 -13.445 1.00 94.19 306 PRO A N 1
ATOM 2321 C CA . PRO A 1 306 ? -5.135 -0.433 -13.045 1.00 94.19 306 PRO A CA 1
ATOM 2322 C C . PRO A 1 306 ? -6.483 -1.099 -13.289 1.00 94.19 306 PRO A C 1
ATOM 2324 O O . PRO A 1 306 ? -7.548 -0.540 -12.988 1.00 94.19 306 PRO A O 1
ATOM 2327 N N . ALA A 1 307 ? -6.431 -2.317 -13.808 1.00 94.69 307 ALA A N 1
ATOM 2328 C CA . ALA A 1 307 ? -7.564 -3.210 -13.849 1.00 94.69 307 ALA A CA 1
ATOM 2329 C C . ALA A 1 307 ? -8.036 -3.486 -12.416 1.00 94.69 307 ALA A C 1
ATOM 2331 O O . ALA A 1 307 ? -7.239 -3.656 -11.485 1.00 94.69 307 ALA A O 1
ATOM 2332 N N . ARG A 1 308 ? -9.357 -3.500 -12.244 1.00 90.56 308 ARG A N 1
ATOM 2333 C CA . ARG A 1 308 ? -10.031 -3.752 -10.972 1.00 90.56 308 ARG A CA 1
ATOM 2334 C C . ARG A 1 308 ? -11.050 -4.874 -11.168 1.00 90.56 308 ARG A C 1
ATOM 2336 O O . ARG A 1 308 ? -11.609 -4.975 -12.262 1.00 90.56 308 ARG A O 1
ATOM 2343 N N . PRO A 1 309 ? -11.298 -5.693 -10.140 1.00 92.31 309 PRO A N 1
ATOM 2344 C CA . PRO A 1 309 ? -12.384 -6.669 -10.160 1.00 92.31 309 PRO A CA 1
ATOM 2345 C C . PRO A 1 309 ? -13.752 -5.968 -10.074 1.00 92.31 309 PRO A C 1
ATOM 2347 O O . PRO A 1 309 ? -13.831 -4.784 -9.741 1.00 92.31 309 PRO A O 1
ATOM 2350 N N . ASP A 1 310 ? -14.840 -6.714 -10.283 1.00 93.19 310 ASP A N 1
ATOM 2351 C CA . ASP A 1 310 ? -16.212 -6.192 -10.143 1.00 93.19 310 ASP A CA 1
ATOM 2352 C C . ASP A 1 310 ? -16.530 -5.690 -8.720 1.00 93.19 310 ASP A C 1
ATOM 2354 O O . ASP A 1 310 ? -17.438 -4.880 -8.523 1.00 93.19 310 ASP A O 1
ATOM 2358 N N . ARG A 1 311 ? -15.806 -6.183 -7.704 1.00 94.12 311 ARG A N 1
ATOM 2359 C CA . ARG A 1 311 ? -15.968 -5.804 -6.292 1.00 94.12 311 ARG A CA 1
ATOM 2360 C C . ARG A 1 311 ? -14.610 -5.597 -5.617 1.00 94.12 311 ARG A C 1
ATOM 2362 O O . ARG A 1 311 ? -13.732 -6.427 -5.822 1.00 94.12 311 ARG A O 1
ATOM 2369 N N . PRO A 1 312 ? -14.445 -4.594 -4.736 1.00 94.44 312 PRO A N 1
ATOM 2370 C CA . PRO A 1 312 ? -15.482 -3.727 -4.168 1.00 94.44 312 PRO A CA 1
ATOM 2371 C C . PRO A 1 312 ? -16.041 -2.711 -5.166 1.00 94.44 312 PRO A C 1
ATOM 2373 O O . PRO A 1 312 ? -15.337 -2.259 -6.065 1.00 94.44 312 PRO A O 1
ATOM 2376 N N . LEU A 1 313 ? -17.300 -2.309 -4.966 1.00 94.06 313 LEU A N 1
ATOM 2377 C CA . LEU A 1 313 ? -17.850 -1.153 -5.671 1.00 94.06 313 LEU A CA 1
ATOM 2378 C C . LEU A 1 313 ? -17.062 0.091 -5.248 1.00 94.06 313 LEU A C 1
ATOM 2380 O O . LEU A 1 313 ? -16.971 0.390 -4.055 1.00 94.06 313 LEU A O 1
ATOM 2384 N N . LEU A 1 314 ? -16.501 0.805 -6.222 1.00 90.38 314 LEU A N 1
ATOM 2385 C CA . LEU A 1 314 ? -15.742 2.021 -5.965 1.00 90.38 314 LEU A CA 1
ATOM 2386 C C . LEU A 1 314 ? -16.683 3.226 -5.909 1.00 90.38 314 LEU A C 1
ATOM 2388 O O . LEU A 1 314 ? -17.298 3.587 -6.909 1.00 90.38 314 LEU A O 1
ATOM 2392 N N . VAL A 1 315 ? -16.772 3.848 -4.737 1.00 87.44 315 VAL A N 1
ATOM 2393 C CA . VAL A 1 315 ? -17.670 4.971 -4.439 1.00 87.44 315 VAL A CA 1
ATOM 2394 C C . VAL A 1 315 ? -16.881 6.203 -3.970 1.00 87.44 315 VAL A C 1
ATOM 2396 O O . VAL A 1 315 ? -15.713 6.094 -3.579 1.00 87.44 315 VAL A O 1
ATOM 2399 N N . PRO A 1 316 ? -17.464 7.414 -4.003 1.00 84.75 316 PRO A N 1
ATOM 2400 C CA . PRO A 1 316 ? -16.871 8.582 -3.357 1.00 84.75 316 PRO A CA 1
ATOM 2401 C C . PRO A 1 316 ? -16.608 8.344 -1.856 1.00 84.75 316 PRO A C 1
ATOM 2403 O O . PRO A 1 316 ? -17.378 7.634 -1.214 1.00 84.75 316 PRO A O 1
ATOM 2406 N N . PRO A 1 317 ? -15.596 8.988 -1.234 1.00 80.81 317 PRO A N 1
ATOM 2407 C CA . PRO A 1 317 ? -15.275 8.777 0.186 1.00 80.81 317 PRO A CA 1
ATOM 2408 C C . PRO A 1 317 ? -16.449 8.961 1.157 1.00 80.81 317 PRO A C 1
ATOM 2410 O O . PRO A 1 317 ? -16.503 8.299 2.184 1.00 80.81 317 PRO A O 1
ATOM 2413 N N . LYS A 1 318 ? -17.400 9.844 0.825 1.00 81.12 318 LYS A N 1
ATOM 2414 C CA . LYS A 1 318 ? -18.601 10.108 1.635 1.00 81.12 318 LYS A CA 1
ATOM 2415 C C . LYS A 1 318 ? -19.640 8.981 1.585 1.00 81.12 318 LYS A C 1
ATOM 2417 O O . LYS A 1 318 ? -20.520 8.943 2.433 1.00 81.12 318 LYS A O 1
ATOM 2422 N N . GLU A 1 319 ? -19.552 8.111 0.586 1.00 85.88 319 GLU A N 1
ATOM 2423 C CA . GLU A 1 319 ? -20.470 6.993 0.351 1.00 85.88 319 GLU A CA 1
ATOM 2424 C C . GLU A 1 319 ? -19.887 5.653 0.820 1.00 85.88 319 GLU A C 1
ATOM 2426 O O . GLU A 1 319 ? -20.577 4.634 0.794 1.00 85.88 319 GLU A O 1
ATOM 2431 N N . VAL A 1 320 ? -18.631 5.638 1.283 1.00 84.94 320 VAL A N 1
ATOM 2432 C CA . VAL A 1 320 ? -18.065 4.466 1.955 1.00 84.94 320 VAL A CA 1
ATOM 2433 C C . VAL A 1 320 ? -18.833 4.255 3.265 1.00 84.94 320 VAL A C 1
ATOM 2435 O O . VAL A 1 320 ? -18.925 5.186 4.073 1.00 84.94 320 VAL A O 1
ATOM 2438 N N . PRO A 1 321 ? -19.411 3.065 3.502 1.00 87.06 321 PRO A N 1
ATOM 2439 C CA . PRO A 1 321 ? -20.210 2.832 4.694 1.00 87.06 321 PRO A CA 1
ATOM 2440 C C . PRO A 1 321 ? -19.348 2.922 5.953 1.00 87.06 321 PRO A C 1
ATOM 2442 O O . PRO A 1 321 ? -18.221 2.437 5.993 1.00 87.06 321 PRO A O 1
ATOM 2445 N N . SER A 1 322 ? -19.916 3.474 7.025 1.00 87.50 322 SER A N 1
ATOM 2446 C CA . SER A 1 322 ? -19.324 3.354 8.360 1.00 87.50 322 SER A CA 1
ATOM 2447 C C . SER A 1 322 ? -19.295 1.891 8.817 1.00 87.50 322 SER A C 1
ATOM 2449 O O . SER A 1 322 ? -20.095 1.077 8.351 1.00 87.50 322 SER A O 1
ATOM 2451 N N . HIS A 1 323 ? -18.468 1.570 9.817 1.00 86.25 323 HIS A N 1
ATOM 2452 C CA . HIS A 1 323 ? -18.460 0.239 10.443 1.00 86.25 323 HIS A CA 1
ATOM 2453 C C . HIS A 1 323 ? -19.877 -0.247 10.807 1.00 86.25 323 HIS A C 1
ATOM 2455 O O . HIS A 1 323 ? -20.265 -1.341 10.401 1.00 86.25 323 HIS A O 1
ATOM 2461 N N . LYS A 1 324 ? -20.684 0.598 11.467 1.00 88.25 324 LYS A N 1
ATOM 2462 C CA . LYS A 1 324 ? -22.048 0.266 11.924 1.00 88.25 324 LYS A CA 1
ATOM 2463 C C . LYS A 1 324 ? -23.019 -0.055 10.780 1.00 88.25 324 LYS A C 1
ATOM 2465 O O . LYS A 1 324 ? -23.974 -0.792 10.992 1.00 88.25 324 LYS A O 1
ATOM 2470 N N . SER A 1 325 ? -22.790 0.503 9.592 1.00 89.81 325 SER A N 1
ATOM 2471 C CA . SER A 1 325 ? -23.658 0.352 8.416 1.00 89.81 325 SER A CA 1
ATOM 2472 C C . SER A 1 325 ? -23.081 -0.574 7.340 1.00 89.81 325 SER A C 1
ATOM 2474 O O . SER A 1 325 ? -23.734 -0.804 6.329 1.00 89.81 325 SER A O 1
ATOM 2476 N N . SER A 1 326 ? -21.862 -1.084 7.528 1.00 90.69 326 SER A N 1
ATOM 2477 C CA . SER A 1 326 ? -21.155 -1.916 6.544 1.00 90.69 326 SER A CA 1
ATOM 2478 C C . SER A 1 326 ? -21.650 -3.363 6.478 1.00 90.69 326 SER A C 1
ATOM 2480 O O . SER A 1 326 ? -21.405 -4.047 5.491 1.00 90.69 326 SER A O 1
ATOM 2482 N N . GLY A 1 327 ? -22.309 -3.846 7.538 1.00 89.94 327 GLY A N 1
ATOM 2483 C CA . GLY A 1 327 ? -22.645 -5.264 7.700 1.00 89.94 327 GLY A CA 1
ATOM 2484 C C . GLY A 1 327 ? -21.466 -6.150 8.126 1.00 89.94 327 GLY A C 1
ATOM 2485 O O . GLY A 1 327 ? -21.664 -7.342 8.345 1.00 89.94 327 GLY A O 1
ATOM 2486 N N . LEU A 1 328 ? -20.263 -5.587 8.292 1.00 92.38 328 LEU A N 1
ATOM 2487 C CA . LEU A 1 328 ? -19.071 -6.304 8.747 1.00 92.38 328 LEU A CA 1
ATOM 2488 C C . LEU A 1 328 ? -18.835 -6.117 10.260 1.00 92.38 328 LEU A C 1
ATOM 2490 O O . LEU A 1 328 ? -19.063 -5.027 10.801 1.00 92.38 328 LEU A O 1
ATOM 2494 N N . PRO A 1 329 ? -18.315 -7.135 10.972 1.00 93.50 329 PRO A N 1
ATOM 2495 C CA . PRO A 1 329 ? -17.784 -6.947 12.316 1.00 93.50 329 PRO A CA 1
ATOM 2496 C C . PRO A 1 329 ? -16.552 -6.032 12.284 1.00 93.50 329 PRO A C 1
ATOM 2498 O O . PRO A 1 329 ? -15.916 -5.835 11.249 1.00 93.50 329 PRO A O 1
ATOM 2501 N N . LEU A 1 330 ? -16.222 -5.441 13.434 1.00 88.06 330 LEU A N 1
ATOM 2502 C CA . LEU A 1 330 ? -15.247 -4.349 13.527 1.00 88.06 330 LEU A CA 1
ATOM 2503 C C . LEU A 1 330 ? -13.862 -4.719 12.979 1.00 88.06 330 LEU A C 1
ATOM 2505 O O . LEU A 1 330 ? -13.261 -3.935 12.247 1.00 88.06 330 LEU A O 1
ATOM 2509 N N . ASN A 1 331 ? -13.385 -5.916 13.306 1.00 89.44 331 ASN A N 1
ATOM 2510 C CA . ASN A 1 331 ? -12.120 -6.460 12.825 1.00 89.44 331 ASN A CA 1
ATOM 2511 C C . ASN A 1 331 ? -12.117 -6.684 11.303 1.00 89.44 331 ASN A C 1
ATOM 2513 O O . ASN A 1 331 ? -11.183 -6.246 10.638 1.00 89.44 331 ASN A O 1
ATOM 2517 N N . ALA A 1 332 ? -13.172 -7.279 10.736 1.00 94.44 332 ALA A N 1
ATOM 2518 C CA . ALA A 1 332 ? -13.284 -7.482 9.289 1.00 94.44 332 ALA A CA 1
ATOM 2519 C C . ALA A 1 332 ? -13.416 -6.153 8.526 1.00 94.44 332 ALA A C 1
ATOM 2521 O O . ALA A 1 332 ? -12.795 -5.980 7.483 1.00 94.44 332 ALA A O 1
ATOM 2522 N N . TYR A 1 333 ? -14.158 -5.183 9.070 1.00 91.88 333 TYR A N 1
ATOM 2523 C CA . TYR A 1 333 ? -14.268 -3.834 8.507 1.00 91.88 333 TYR A CA 1
ATOM 2524 C C . TYR A 1 333 ? -12.905 -3.132 8.420 1.00 91.88 333 TYR A C 1
ATOM 2526 O O . TYR A 1 333 ? -12.564 -2.533 7.400 1.00 91.88 333 TYR A O 1
ATOM 2534 N N . MET A 1 334 ? -12.111 -3.192 9.491 1.00 88.69 334 MET A N 1
ATOM 2535 C CA . MET A 1 334 ? -10.772 -2.597 9.502 1.00 88.69 334 MET A CA 1
ATOM 2536 C C . MET A 1 334 ? -9.834 -3.300 8.533 1.00 88.69 334 MET A C 1
ATOM 2538 O O . MET A 1 334 ? -9.115 -2.637 7.794 1.00 88.69 334 MET A O 1
ATOM 2542 N N . LEU A 1 335 ? -9.866 -4.630 8.530 1.00 91.25 335 LEU A N 1
ATOM 2543 C CA . LEU A 1 335 ? -8.984 -5.439 7.707 1.00 91.25 335 LEU A CA 1
ATOM 2544 C C . LEU A 1 335 ? -9.310 -5.322 6.214 1.00 91.25 335 LEU A C 1
ATOM 2546 O O . LEU A 1 335 ? -8.398 -5.309 5.398 1.00 91.25 335 LEU A O 1
ATOM 2550 N N . HIS A 1 336 ? -10.586 -5.179 5.841 1.00 94.69 336 HIS A N 1
ATOM 2551 C CA . HIS A 1 336 ? -10.979 -4.904 4.454 1.00 94.69 336 HIS A CA 1
ATOM 2552 C C . HIS A 1 336 ? -10.490 -3.528 3.996 1.00 94.69 336 HIS A C 1
ATOM 2554 O O . HIS A 1 336 ? -9.924 -3.427 2.908 1.00 94.69 336 HIS A O 1
ATOM 2560 N N . ASN A 1 337 ? -10.614 -2.495 4.837 1.00 90.19 337 ASN A N 1
ATOM 2561 C CA . ASN A 1 337 ? -10.044 -1.182 4.529 1.00 90.19 337 ASN A CA 1
ATOM 2562 C C . ASN A 1 337 ? -8.518 -1.241 4.379 1.00 90.19 337 ASN A C 1
ATOM 2564 O O . ASN A 1 337 ? -7.997 -0.654 3.436 1.00 90.19 337 ASN A O 1
ATOM 2568 N N . LEU A 1 338 ? -7.820 -1.964 5.263 1.00 90.38 338 LEU A N 1
ATOM 2569 C CA . LEU A 1 338 ? -6.371 -2.157 5.166 1.00 90.38 338 LEU A CA 1
ATOM 2570 C C . LEU A 1 338 ? -6.001 -2.884 3.870 1.00 90.38 338 LEU A C 1
ATOM 2572 O O . LEU A 1 338 ? -5.236 -2.352 3.082 1.00 90.38 338 LEU A O 1
ATOM 2576 N N . ALA A 1 339 ? -6.653 -4.009 3.560 1.00 93.94 339 ALA A N 1
ATOM 2577 C CA . ALA A 1 339 ? -6.470 -4.714 2.290 1.00 93.94 339 ALA A CA 1
ATOM 2578 C C . ALA A 1 339 ? -6.724 -3.805 1.073 1.00 93.94 339 ALA A C 1
ATOM 2580 O O . ALA A 1 339 ? -6.067 -3.926 0.042 1.00 93.94 339 ALA A O 1
ATOM 2581 N N . HIS A 1 340 ? -7.686 -2.882 1.163 1.00 92.19 340 HIS A N 1
ATOM 2582 C CA . HIS A 1 340 ? -7.911 -1.915 0.096 1.00 92.19 340 HIS A CA 1
ATOM 2583 C C . HIS A 1 340 ? -6.742 -0.940 -0.052 1.00 92.19 340 HIS A C 1
ATOM 2585 O O . HIS A 1 340 ? -6.390 -0.616 -1.184 1.00 92.19 340 HIS A O 1
ATOM 2591 N N . VAL A 1 341 ? -6.142 -0.491 1.051 1.00 87.31 341 VAL A N 1
ATOM 2592 C CA . VAL A 1 341 ? -4.929 0.337 1.029 1.00 87.31 341 VAL A CA 1
ATOM 2593 C C . VAL A 1 341 ? -3.777 -0.426 0.375 1.00 87.31 341 VAL A C 1
ATOM 2595 O O . VAL A 1 341 ? -3.255 0.085 -0.615 1.00 87.31 341 VAL A O 1
ATOM 2598 N N . GLU A 1 342 ? -3.501 -1.664 0.795 1.00 92.25 342 GLU A N 1
ATOM 2599 C CA . GLU A 1 342 ? -2.359 -2.430 0.262 1.00 92.25 342 GLU A CA 1
ATOM 2600 C C . GLU A 1 342 ? -2.517 -2.697 -1.235 1.00 92.25 342 GLU A C 1
ATOM 2602 O O . GLU A 1 342 ? -1.591 -2.511 -2.018 1.00 92.25 342 GLU A O 1
ATOM 2607 N N . LEU A 1 343 ? -3.731 -3.032 -1.693 1.00 93.44 343 LEU A N 1
ATOM 2608 C CA . LEU A 1 343 ? -3.971 -3.222 -3.125 1.00 93.44 343 LEU A CA 1
ATOM 2609 C C . LEU A 1 343 ? -3.725 -1.940 -3.936 1.00 93.44 343 LEU A C 1
ATOM 2611 O O . LEU A 1 343 ? -3.255 -2.004 -5.070 1.00 93.44 343 LEU A O 1
ATOM 2615 N N . ASN A 1 344 ? -4.063 -0.771 -3.384 1.00 91.31 344 ASN A N 1
ATOM 2616 C CA . ASN A 1 344 ? -3.746 0.496 -4.038 1.00 91.31 344 ASN A CA 1
ATOM 2617 C C . ASN A 1 344 ? -2.244 0.805 -3.994 1.00 91.31 344 ASN A C 1
ATOM 2619 O O . ASN A 1 344 ? -1.754 1.421 -4.936 1.00 91.31 344 ASN A O 1
ATOM 2623 N N . ALA A 1 345 ? -1.532 0.393 -2.945 1.00 90.00 345 ALA A N 1
ATOM 2624 C CA . ALA A 1 345 ? -0.089 0.569 -2.836 1.00 90.00 345 ALA A CA 1
ATOM 2625 C C . ALA A 1 345 ? 0.659 -0.265 -3.890 1.00 90.00 345 ALA A C 1
ATOM 2627 O O . ALA A 1 345 ? 1.501 0.283 -4.599 1.00 90.00 345 ALA A O 1
ATOM 2628 N N . ILE A 1 346 ? 0.243 -1.520 -4.114 1.00 94.31 346 ILE A N 1
ATOM 2629 C CA . ILE A 1 346 ? 0.716 -2.356 -5.234 1.00 94.31 346 ILE A CA 1
ATOM 2630 C C . ILE A 1 346 ? 0.529 -1.623 -6.569 1.00 94.31 346 ILE A C 1
ATOM 2632 O O . ILE A 1 346 ? 1.467 -1.493 -7.356 1.00 94.31 346 ILE A O 1
ATOM 2636 N N . ASP A 1 347 ? -0.688 -1.132 -6.830 1.00 94.50 347 ASP A N 1
ATOM 2637 C CA . ASP A 1 347 ? -1.017 -0.443 -8.081 1.00 94.50 347 ASP A CA 1
ATOM 2638 C C . ASP A 1 347 ? -0.167 0.822 -8.279 1.00 94.50 347 ASP A C 1
ATOM 2640 O O . ASP A 1 347 ? 0.298 1.104 -9.380 1.00 94.50 347 ASP A O 1
ATOM 2644 N N . LEU A 1 348 ? 0.056 1.588 -7.217 1.00 91.44 348 LEU A N 1
ATOM 2645 C CA . LEU A 1 348 ? 0.797 2.843 -7.264 1.00 91.44 348 LEU A CA 1
ATOM 2646 C C . LEU A 1 348 ? 2.300 2.635 -7.461 1.00 91.44 348 LEU A C 1
ATOM 2648 O O . LEU A 1 348 ? 2.929 3.353 -8.245 1.00 91.44 348 LEU A O 1
ATOM 2652 N N . ALA A 1 349 ? 2.864 1.642 -6.780 1.00 93.69 349 ALA A N 1
ATOM 2653 C CA . ALA A 1 349 ? 4.263 1.281 -6.913 1.00 93.69 349 ALA A CA 1
ATOM 2654 C C . ALA A 1 349 ? 4.563 0.777 -8.334 1.00 93.69 349 ALA A C 1
ATOM 2656 O O . ALA A 1 349 ? 5.453 1.308 -9.002 1.00 93.69 349 ALA A O 1
ATOM 2657 N N . TRP A 1 350 ? 3.752 -0.146 -8.866 1.00 96.88 350 TRP A N 1
ATOM 2658 C CA . TRP A 1 350 ? 3.933 -0.620 -10.240 1.00 96.88 350 TRP A CA 1
ATOM 2659 C C . TRP A 1 350 ? 3.658 0.449 -11.292 1.00 96.88 350 TRP A C 1
ATOM 2661 O O . TRP A 1 350 ? 4.404 0.521 -12.266 1.00 96.88 350 TRP A O 1
ATOM 2671 N N . ASP A 1 351 ? 2.650 1.309 -11.104 1.00 95.38 351 ASP A N 1
ATOM 2672 C CA . ASP A 1 351 ? 2.418 2.440 -12.009 1.00 95.38 351 ASP A CA 1
ATOM 2673 C C . ASP A 1 351 ? 3.639 3.355 -12.072 1.00 95.38 351 ASP A C 1
ATOM 2675 O O . ASP A 1 351 ? 4.043 3.753 -13.157 1.00 95.38 351 ASP A O 1
ATOM 2679 N N . THR A 1 352 ? 4.271 3.629 -10.931 1.00 93.50 352 THR A N 1
ATOM 2680 C CA . THR A 1 352 ? 5.502 4.427 -10.865 1.00 93.50 352 THR A CA 1
ATOM 2681 C C . THR A 1 352 ? 6.641 3.755 -11.639 1.00 93.50 352 THR A C 1
ATOM 2683 O O . THR A 1 352 ? 7.309 4.418 -12.433 1.00 93.50 352 THR A O 1
ATOM 2686 N N . VAL A 1 353 ? 6.808 2.434 -11.502 1.00 96.19 353 VAL A N 1
ATOM 2687 C CA . VAL A 1 353 ? 7.820 1.671 -12.250 1.00 96.19 353 VAL A CA 1
ATOM 2688 C C . VAL A 1 353 ? 7.617 1.781 -13.762 1.00 96.19 353 VAL A C 1
ATOM 2690 O O . VAL A 1 353 ? 8.543 2.165 -14.474 1.00 96.19 353 VAL A O 1
ATOM 2693 N N . VAL A 1 354 ? 6.426 1.456 -14.281 1.00 97.25 354 VAL A N 1
ATOM 2694 C CA . VAL A 1 354 ? 6.208 1.459 -15.739 1.00 97.25 354 VAL A CA 1
ATOM 2695 C C . VAL A 1 354 ? 6.160 2.874 -16.310 1.00 97.25 354 VAL A C 1
ATOM 2697 O O . VAL A 1 354 ? 6.766 3.134 -17.349 1.00 97.25 354 VAL A O 1
ATOM 2700 N N . ARG A 1 355 ? 5.480 3.806 -15.637 1.00 95.06 355 ARG A N 1
ATOM 2701 C CA . ARG A 1 355 ? 5.205 5.147 -16.165 1.00 95.06 355 ARG A CA 1
ATOM 2702 C C . ARG A 1 355 ? 6.464 5.983 -16.312 1.00 95.06 355 ARG A C 1
ATOM 2704 O O . ARG A 1 355 ? 6.604 6.681 -17.310 1.00 95.06 355 ARG A O 1
ATOM 2711 N N . PHE A 1 356 ? 7.391 5.866 -15.366 1.00 94.38 356 PHE A N 1
ATOM 2712 C CA . PHE A 1 356 ? 8.650 6.609 -15.397 1.00 94.38 356 PHE A CA 1
ATOM 2713 C C . PHE A 1 356 ? 9.818 5.792 -15.947 1.00 94.38 356 PHE A C 1
ATOM 2715 O O . PHE A 1 356 ? 10.936 6.295 -15.993 1.00 94.38 356 PHE A O 1
ATOM 2722 N N . SER A 1 357 ? 9.574 4.569 -16.434 1.00 95.94 357 SER A N 1
ATOM 2723 C CA . SER A 1 357 ? 10.603 3.755 -17.092 1.00 95.94 357 SER A CA 1
ATOM 2724 C C . SER A 1 357 ? 11.329 4.461 -18.253 1.00 95.94 357 SER A C 1
ATOM 2726 O O . SER A 1 357 ? 12.531 4.237 -18.394 1.00 95.94 357 SER A O 1
ATOM 2728 N N . PRO A 1 358 ? 10.709 5.373 -19.042 1.00 95.31 358 PRO A N 1
ATOM 2729 C CA . PRO A 1 358 ? 11.446 6.140 -20.052 1.00 95.31 358 PRO A CA 1
ATOM 2730 C C . PRO A 1 358 ? 12.513 7.084 -19.475 1.00 95.31 358 PRO A C 1
ATOM 2732 O O . PRO A 1 358 ? 13.452 7.425 -20.184 1.00 95.31 358 PRO A O 1
ATOM 2735 N N . LEU A 1 359 ? 12.394 7.474 -18.201 1.00 92.00 359 LEU A N 1
ATOM 2736 C CA . LEU A 1 359 ? 13.333 8.351 -17.486 1.00 92.00 359 LEU A CA 1
ATOM 2737 C C . LEU A 1 359 ? 14.412 7.552 -16.739 1.00 92.00 359 LEU A C 1
ATOM 2739 O O . LEU A 1 359 ? 15.067 8.054 -15.826 1.00 92.00 359 LEU A O 1
ATOM 2743 N N . ARG A 1 360 ? 14.601 6.275 -17.093 1.00 92.44 360 ARG A N 1
ATOM 2744 C CA . ARG A 1 360 ? 15.534 5.373 -16.411 1.00 92.44 360 ARG A CA 1
ATOM 2745 C C . ARG A 1 360 ? 16.955 5.920 -16.323 1.00 92.44 360 ARG A C 1
ATOM 2747 O O . ARG A 1 360 ? 17.602 5.742 -15.296 1.00 92.44 360 ARG A O 1
ATOM 2754 N N . ASP A 1 361 ? 17.442 6.547 -17.387 1.00 88.56 361 ASP A N 1
ATOM 2755 C CA . ASP A 1 361 ? 18.819 7.049 -17.436 1.00 88.56 361 ASP A CA 1
ATOM 2756 C C . ASP A 1 361 ? 19.043 8.235 -16.481 1.00 88.56 361 ASP A C 1
ATOM 2758 O O . ASP A 1 361 ? 20.174 8.479 -16.063 1.00 88.56 361 ASP A O 1
ATOM 2762 N N . GLU A 1 362 ? 17.968 8.927 -16.093 1.00 87.44 362 GLU A N 1
ATOM 2763 C CA . GLU A 1 362 ? 17.975 10.041 -15.141 1.00 87.44 362 GLU A CA 1
ATOM 2764 C C . GLU A 1 362 ? 17.770 9.543 -13.703 1.00 87.44 362 GLU A C 1
ATOM 2766 O O . GLU A 1 362 ? 18.516 9.918 -12.803 1.00 87.44 362 GLU A O 1
ATOM 2771 N N . LEU A 1 363 ? 16.797 8.650 -13.490 1.00 86.31 363 LEU A N 1
ATOM 2772 C CA . LEU A 1 363 ? 16.395 8.178 -12.157 1.00 86.31 363 LEU A CA 1
ATOM 2773 C C . LEU A 1 363 ? 17.255 7.018 -11.623 1.00 86.31 363 LEU A C 1
ATOM 2775 O O . LEU A 1 363 ? 17.342 6.803 -10.413 1.00 86.31 363 LEU A O 1
ATOM 2779 N N . GLY A 1 364 ? 17.901 6.266 -12.517 1.00 90.25 364 GLY A N 1
ATOM 2780 C CA . GLY A 1 364 ? 18.729 5.105 -12.198 1.00 90.25 364 GLY A CA 1
ATOM 2781 C C . GLY A 1 364 ? 17.940 3.847 -11.811 1.00 90.25 364 GLY A C 1
ATOM 2782 O O . GLY A 1 364 ? 16.796 3.900 -11.372 1.00 90.25 364 GLY A O 1
ATOM 2783 N N . ASP A 1 365 ? 18.574 2.677 -11.939 1.00 91.69 365 ASP A N 1
ATOM 2784 C CA . ASP A 1 365 ? 17.929 1.377 -11.672 1.00 91.69 365 ASP A CA 1
ATOM 2785 C C . ASP A 1 365 ? 17.472 1.207 -10.210 1.00 91.69 365 ASP A C 1
ATOM 2787 O O . ASP A 1 365 ? 16.493 0.509 -9.951 1.00 91.69 365 ASP A O 1
ATOM 2791 N N . GLU A 1 366 ? 18.154 1.852 -9.255 1.00 90.38 366 GLU A N 1
ATOM 2792 C CA . GLU A 1 366 ? 17.819 1.790 -7.822 1.00 90.38 366 GLU A CA 1
ATOM 2793 C C . GLU A 1 366 ? 16.421 2.359 -7.537 1.00 90.38 366 GLU A C 1
ATOM 2795 O O . GLU A 1 366 ? 15.694 1.787 -6.733 1.00 90.38 366 GLU A O 1
ATOM 2800 N N . PHE A 1 367 ? 16.011 3.416 -8.248 1.00 90.88 367 PHE A N 1
ATOM 2801 C CA . PHE A 1 367 ? 14.669 3.992 -8.135 1.00 90.88 367 PHE A CA 1
ATOM 2802 C C . PHE A 1 367 ? 13.585 2.955 -8.458 1.00 90.88 367 PHE A C 1
ATOM 2804 O O . PHE A 1 367 ? 12.653 2.747 -7.684 1.00 90.88 367 PHE A O 1
ATOM 2811 N N . PHE A 1 368 ? 13.725 2.257 -9.587 1.00 94.69 368 PHE A N 1
ATOM 2812 C CA . PHE A 1 368 ? 12.751 1.251 -10.019 1.00 94.69 368 PHE A CA 1
ATOM 2813 C C . PHE A 1 368 ? 12.794 0.003 -9.140 1.00 94.69 368 PHE A C 1
ATOM 2815 O O . PHE A 1 368 ? 11.750 -0.590 -8.878 1.00 94.69 368 PHE A O 1
ATOM 2822 N N . ALA A 1 369 ? 13.985 -0.380 -8.673 1.00 94.56 369 ALA A N 1
ATOM 2823 C CA . ALA A 1 369 ? 14.158 -1.489 -7.745 1.00 94.56 369 ALA A CA 1
ATOM 2824 C C . ALA A 1 369 ? 13.454 -1.226 -6.409 1.00 94.56 369 ALA A C 1
ATOM 2826 O O . ALA A 1 369 ? 12.771 -2.117 -5.911 1.00 94.56 369 ALA A O 1
ATOM 2827 N N . ASP A 1 370 ? 13.579 -0.011 -5.867 1.00 93.38 370 ASP A N 1
ATOM 2828 C CA . ASP A 1 370 ? 12.915 0.386 -4.627 1.00 93.38 370 ASP A CA 1
ATOM 2829 C C . ASP A 1 370 ? 11.388 0.275 -4.775 1.00 93.38 370 ASP A C 1
ATOM 2831 O O . ASP A 1 370 ? 10.746 -0.399 -3.974 1.00 93.38 370 ASP A O 1
ATOM 2835 N N . PHE A 1 371 ? 10.793 0.834 -5.836 1.00 94.75 371 PHE A N 1
ATOM 2836 C CA . PHE A 1 371 ? 9.342 0.718 -6.046 1.00 94.75 371 PHE A CA 1
ATOM 2837 C C . PHE A 1 371 ? 8.878 -0.711 -6.344 1.00 94.75 371 PHE A C 1
ATOM 2839 O O . PHE A 1 371 ? 7.808 -1.105 -5.888 1.00 94.75 371 PHE A O 1
ATOM 2846 N N . ALA A 1 372 ? 9.662 -1.513 -7.067 1.00 97.00 372 ALA A N 1
ATOM 2847 C CA . ALA A 1 372 ? 9.336 -2.922 -7.276 1.00 97.00 372 ALA A CA 1
ATOM 2848 C C . ALA A 1 372 ? 9.371 -3.723 -5.962 1.00 97.00 372 ALA A C 1
ATOM 2850 O O . ALA A 1 372 ? 8.541 -4.610 -5.774 1.00 97.00 372 ALA A O 1
ATOM 2851 N N . HIS A 1 373 ? 10.287 -3.390 -5.047 1.00 96.38 373 HIS A N 1
ATOM 2852 C CA . HIS A 1 373 ? 10.364 -4.024 -3.735 1.00 96.38 373 HIS A CA 1
ATOM 2853 C C . HIS A 1 373 ? 9.203 -3.602 -2.827 1.00 96.38 373 HIS A C 1
ATOM 2855 O O . HIS A 1 373 ? 8.562 -4.474 -2.246 1.00 96.38 373 HIS A O 1
ATOM 2861 N N . VAL A 1 374 ? 8.853 -2.305 -2.796 1.00 94.19 374 VAL A N 1
ATOM 2862 C CA . VAL A 1 374 ? 7.621 -1.830 -2.135 1.00 94.19 374 VAL A CA 1
ATOM 2863 C C . VAL A 1 374 ? 6.420 -2.605 -2.676 1.00 94.19 374 VAL A C 1
ATOM 2865 O O . VAL A 1 374 ? 5.643 -3.161 -1.913 1.00 94.19 374 VAL A O 1
ATOM 2868 N N . ALA A 1 375 ? 6.286 -2.735 -3.998 1.00 96.12 375 ALA A N 1
ATOM 2869 C CA . ALA A 1 375 ? 5.168 -3.467 -4.584 1.00 96.12 375 ALA A CA 1
ATOM 2870 C C . ALA A 1 375 ? 5.114 -4.950 -4.159 1.00 96.12 375 ALA A C 1
ATOM 2872 O O . ALA A 1 375 ? 4.019 -5.502 -4.013 1.00 96.12 375 ALA A O 1
ATOM 2873 N N . ASP A 1 376 ? 6.264 -5.604 -3.958 1.00 97.56 376 ASP A N 1
ATOM 2874 C CA . ASP A 1 376 ? 6.315 -6.972 -3.435 1.00 97.56 376 ASP A CA 1
ATOM 2875 C C . ASP A 1 376 ? 5.885 -7.050 -1.963 1.00 97.56 376 ASP A C 1
ATOM 2877 O O . ASP A 1 376 ? 5.071 -7.914 -1.616 1.00 97.56 376 ASP A O 1
ATOM 2881 N N . ASP A 1 377 ? 6.353 -6.134 -1.116 1.00 96.06 377 ASP A N 1
ATOM 2882 C CA . ASP A 1 377 ? 5.946 -6.049 0.291 1.00 96.06 377 ASP A CA 1
ATOM 2883 C C . ASP A 1 377 ? 4.432 -5.821 0.412 1.00 96.06 377 ASP A C 1
ATOM 2885 O O . ASP A 1 377 ? 3.724 -6.621 1.030 1.00 96.06 377 ASP A O 1
ATOM 2889 N N . GLU A 1 378 ? 3.890 -4.855 -0.326 1.00 95.56 378 GLU A N 1
ATOM 2890 C CA . GLU A 1 378 ? 2.454 -4.556 -0.326 1.00 95.56 378 GLU A CA 1
ATOM 2891 C C . GLU A 1 378 ? 1.612 -5.713 -0.872 1.00 95.56 378 GLU A C 1
ATOM 2893 O O . GLU A 1 378 ? 0.504 -6.002 -0.404 1.00 95.56 378 GLU A O 1
ATOM 2898 N N . SER A 1 379 ? 2.155 -6.458 -1.838 1.00 97.19 379 SER A N 1
ATOM 2899 C CA . SER A 1 379 ? 1.501 -7.661 -2.343 1.00 97.19 379 SER A CA 1
ATOM 2900 C C . SER A 1 379 ? 1.384 -8.754 -1.283 1.00 97.19 379 SER A C 1
ATOM 2902 O O . SER A 1 379 ? 0.376 -9.474 -1.253 1.00 97.19 379 SER A O 1
ATOM 2904 N N . ARG A 1 380 ? 2.370 -8.862 -0.388 1.00 96.75 380 ARG A N 1
ATOM 2905 C CA . ARG A 1 380 ? 2.371 -9.786 0.748 1.00 96.75 380 ARG A CA 1
ATOM 2906 C C . ARG A 1 380 ? 1.414 -9.313 1.841 1.00 96.75 380 ARG A C 1
ATOM 2908 O O . ARG A 1 380 ? 0.600 -10.113 2.309 1.00 96.75 380 ARG A O 1
ATOM 2915 N N . HIS A 1 381 ? 1.432 -8.021 2.169 1.00 95.69 381 HIS A N 1
ATOM 2916 C CA . HIS A 1 381 ? 0.503 -7.398 3.118 1.00 95.69 381 HIS A CA 1
ATOM 2917 C C . HIS A 1 381 ? -0.956 -7.634 2.707 1.00 95.69 381 HIS A C 1
ATOM 2919 O O . HIS A 1 381 ? -1.776 -8.111 3.504 1.00 95.69 381 HIS A O 1
ATOM 2925 N N . PHE A 1 382 ? -1.268 -7.405 1.426 1.00 96.69 382 PHE A N 1
ATOM 2926 C CA . PHE A 1 382 ? -2.580 -7.692 0.854 1.00 96.69 382 PHE A CA 1
ATOM 2927 C C . PHE A 1 382 ? -2.963 -9.170 1.001 1.00 96.69 382 PHE A C 1
ATOM 2929 O O . PHE A 1 382 ? -4.088 -9.482 1.404 1.00 96.69 382 PHE A O 1
ATOM 2936 N N . ALA A 1 383 ? -2.042 -10.087 0.690 1.00 97.56 383 ALA A N 1
ATOM 2937 C CA . ALA A 1 383 ? -2.290 -11.524 0.771 1.00 97.56 383 ALA A CA 1
ATOM 2938 C C . ALA A 1 383 ? -2.619 -11.968 2.206 1.00 97.56 383 ALA A C 1
ATOM 2940 O O . ALA A 1 383 ? -3.608 -12.678 2.407 1.00 97.56 383 ALA A O 1
ATOM 2941 N N . TRP A 1 384 ? -1.875 -11.495 3.214 1.00 98.06 384 TRP A N 1
ATOM 2942 C CA . TRP A 1 384 ? -2.170 -11.779 4.624 1.00 98.06 384 TRP A CA 1
ATOM 2943 C C . TRP A 1 384 ? -3.524 -11.212 5.061 1.00 98.06 384 TRP A C 1
ATOM 2945 O O . TRP A 1 384 ? -4.295 -11.901 5.737 1.00 98.06 384 TRP A O 1
ATOM 2955 N N . CYS A 1 385 ? -3.859 -9.987 4.641 1.00 97.25 385 CYS A N 1
ATOM 2956 C CA . CYS A 1 385 ? -5.163 -9.396 4.935 1.00 97.25 385 CYS A CA 1
ATOM 2957 C C . CYS A 1 385 ? -6.306 -10.188 4.286 1.00 97.25 385 CYS A C 1
ATOM 2959 O O . CYS A 1 385 ? -7.303 -10.492 4.942 1.00 97.25 385 CYS A O 1
ATOM 2961 N N . SER A 1 386 ? -6.155 -10.566 3.015 1.00 97.75 386 SER A N 1
ATOM 2962 C CA . SER A 1 386 ? -7.138 -11.359 2.272 1.00 97.75 386 SER A CA 1
ATOM 2963 C C . SER A 1 386 ? -7.324 -12.748 2.886 1.00 97.75 386 SER A C 1
ATOM 2965 O O . SER A 1 386 ? -8.456 -13.185 3.108 1.00 97.75 386 SER A O 1
ATOM 2967 N N . GLN A 1 387 ? -6.231 -13.424 3.253 1.00 98.00 387 GLN A N 1
ATOM 2968 C CA . GLN A 1 387 ? -6.288 -14.690 3.981 1.00 98.00 387 GLN A CA 1
ATOM 2969 C C . GLN A 1 387 ? -7.081 -14.530 5.282 1.00 98.00 387 GLN A C 1
ATOM 2971 O O . GLN A 1 387 ? -8.010 -15.297 5.543 1.00 98.00 387 GLN A O 1
ATOM 2976 N N . ARG A 1 388 ? -6.753 -13.520 6.094 1.00 97.75 388 ARG A N 1
ATOM 2977 C CA . ARG A 1 388 ? -7.396 -13.330 7.394 1.00 97.75 388 ARG A CA 1
ATOM 2978 C C . ARG A 1 388 ? -8.865 -12.912 7.281 1.00 97.75 388 ARG A C 1
ATOM 2980 O O . ARG A 1 388 ? -9.664 -13.346 8.107 1.00 97.75 388 ARG A O 1
ATOM 2987 N N . LEU A 1 389 ? -9.251 -12.153 6.254 1.00 97.88 389 LEU A N 1
ATOM 2988 C CA . LEU A 1 389 ? -10.663 -11.899 5.945 1.00 97.88 389 LEU A CA 1
ATOM 2989 C C . LEU A 1 389 ? -11.415 -13.209 5.691 1.00 97.88 389 LEU A C 1
ATOM 2991 O O . LEU A 1 389 ? -12.460 -13.426 6.305 1.00 97.88 389 LEU A O 1
ATOM 2995 N N . ASN A 1 390 ? -10.851 -14.101 4.868 1.00 97.94 390 ASN A N 1
ATOM 2996 C CA . ASN A 1 390 ? -11.464 -15.398 4.568 1.00 97.94 390 ASN A CA 1
ATOM 2997 C C . ASN A 1 390 ? -11.625 -16.260 5.829 1.00 97.94 390 ASN A C 1
ATOM 2999 O O . ASN A 1 390 ? -12.680 -16.855 6.035 1.00 97.94 390 ASN A O 1
ATOM 3003 N N . GLU A 1 391 ? -10.626 -16.280 6.717 1.00 97.38 391 GLU A N 1
ATOM 3004 C CA . GLU A 1 391 ? -10.712 -16.971 8.015 1.00 97.38 391 GLU A CA 1
ATOM 3005 C C . GLU A 1 391 ? -11.817 -16.411 8.927 1.00 97.38 391 GLU A C 1
ATOM 3007 O O . GLU A 1 391 ? -12.370 -17.142 9.748 1.00 97.38 391 GLU A O 1
ATOM 3012 N N . LEU A 1 392 ? -12.135 -15.118 8.803 1.00 96.88 392 LEU A N 1
ATOM 3013 C CA . LEU A 1 392 ? -13.234 -14.462 9.517 1.00 96.88 392 LEU A CA 1
ATOM 3014 C C . LEU A 1 392 ? -14.602 -14.676 8.842 1.00 96.88 392 LEU A C 1
ATOM 3016 O O . LEU A 1 392 ? -15.612 -14.237 9.391 1.00 96.88 392 LEU A O 1
ATOM 3020 N N . GLY A 1 393 ? -14.648 -15.344 7.684 1.00 97.81 393 GLY A N 1
ATOM 3021 C CA . GLY A 1 393 ? -15.868 -15.589 6.909 1.00 97.81 393 GLY A CA 1
ATOM 3022 C C . GLY A 1 393 ? -16.247 -14.466 5.938 1.00 97.81 393 GLY A C 1
ATOM 3023 O O . GLY A 1 393 ? -17.382 -14.439 5.468 1.00 97.81 393 GLY A O 1
ATOM 3024 N N . PHE A 1 394 ? -15.319 -13.554 5.634 1.00 97.62 394 PHE A N 1
ATOM 3025 C CA . PHE A 1 394 ? -15.524 -12.411 4.740 1.00 97.62 394 PHE A CA 1
ATOM 3026 C C . PHE A 1 394 ? -14.507 -12.403 3.602 1.00 97.62 394 PHE A C 1
ATOM 3028 O O . PHE A 1 394 ? -13.517 -13.126 3.611 1.00 97.62 394 PHE A O 1
ATOM 3035 N N . ARG A 1 395 ? -14.728 -11.555 2.604 1.00 96.19 395 ARG A N 1
ATOM 3036 C CA . ARG A 1 395 ? -13.845 -11.401 1.451 1.00 96.19 395 ARG A CA 1
ATOM 3037 C C . ARG A 1 395 ? -13.547 -9.940 1.186 1.00 96.19 395 ARG A C 1
ATOM 3039 O O . ARG A 1 395 ? -14.363 -9.044 1.422 1.00 96.19 395 ARG A O 1
ATOM 3046 N N . TYR A 1 396 ? -12.373 -9.702 0.614 1.00 95.69 396 TYR A N 1
ATOM 3047 C CA . TYR A 1 396 ? -12.116 -8.430 -0.036 1.00 95.69 396 TYR A CA 1
ATOM 3048 C C . TYR A 1 396 ? -13.175 -8.195 -1.125 1.00 95.69 396 TYR A C 1
ATOM 3050 O O . TYR A 1 396 ? -13.413 -9.058 -1.966 1.00 95.69 396 TYR A O 1
ATOM 3058 N N . GLY A 1 397 ? -13.846 -7.044 -1.070 1.00 95.50 397 GLY A N 1
ATOM 3059 C CA . GLY A 1 397 ? -14.981 -6.725 -1.944 1.00 95.50 397 GLY A CA 1
ATOM 3060 C C . GLY A 1 397 ? -16.378 -6.849 -1.319 1.00 95.50 397 GLY A C 1
ATOM 3061 O O . GLY A 1 397 ? -17.345 -6.407 -1.945 1.00 95.50 397 GLY A O 1
ATOM 3062 N N . ASP A 1 398 ? -16.502 -7.367 -0.090 1.00 95.69 398 ASP A N 1
ATOM 3063 C CA . ASP A 1 398 ? -17.804 -7.500 0.589 1.00 95.69 398 ASP A CA 1
ATOM 3064 C C . ASP A 1 398 ? -18.432 -6.150 0.990 1.00 95.69 398 ASP A C 1
ATOM 3066 O O . ASP A 1 398 ? -19.652 -6.063 1.122 1.00 95.69 398 ASP A O 1
ATOM 3070 N N . MET A 1 399 ? -17.634 -5.081 1.105 1.00 93.56 399 MET A N 1
ATOM 3071 C CA . MET A 1 399 ? -18.127 -3.705 1.254 1.00 93.56 399 MET A CA 1
ATOM 3072 C C . MET A 1 399 ? -17.558 -2.753 0.185 1.00 93.56 399 MET A C 1
ATOM 3074 O O . MET A 1 399 ? -16.455 -3.005 -0.312 1.00 93.56 399 MET A O 1
ATOM 3078 N N . PRO A 1 400 ? -18.277 -1.666 -0.173 1.00 93.00 400 PRO A N 1
ATOM 3079 C CA . PRO A 1 400 ? -17.758 -0.605 -1.037 1.00 93.00 400 PRO A CA 1
ATOM 3080 C C . PRO A 1 400 ? -16.467 0.022 -0.502 1.00 93.00 400 PRO A C 1
ATOM 3082 O O . PRO A 1 400 ? -16.255 0.089 0.707 1.00 93.00 400 PRO A O 1
ATOM 3085 N N . ALA A 1 401 ? -15.634 0.529 -1.408 1.00 89.69 401 ALA A N 1
ATOM 3086 C CA . ALA A 1 401 ? -14.376 1.202 -1.088 1.00 89.69 401 ALA A CA 1
ATOM 3087 C C . ALA A 1 401 ? -14.214 2.482 -1.920 1.00 89.69 401 ALA A C 1
ATOM 3089 O O . ALA A 1 401 ? -14.969 2.706 -2.862 1.00 89.69 401 ALA A O 1
ATOM 3090 N N . HIS A 1 402 ? -13.243 3.337 -1.597 1.00 85.12 402 HIS A N 1
ATOM 3091 C CA . HIS A 1 402 ? -13.018 4.584 -2.336 1.00 85.12 402 HIS A CA 1
ATOM 3092 C C . HIS A 1 402 ? -11.801 4.515 -3.261 1.00 85.12 402 HIS A C 1
ATOM 3094 O O . HIS A 1 402 ? -10.774 3.963 -2.901 1.00 85.12 402 HIS A O 1
ATOM 3100 N N . ASN A 1 403 ? -11.832 5.211 -4.398 1.00 82.44 403 ASN A N 1
ATOM 3101 C CA . ASN A 1 403 ? -10.671 5.307 -5.300 1.00 82.44 403 ASN A CA 1
ATOM 3102 C C . ASN A 1 403 ? -9.915 6.647 -5.176 1.00 82.44 403 ASN A C 1
ATOM 3104 O O . ASN A 1 403 ? -9.381 7.152 -6.159 1.00 82.44 403 ASN A O 1
ATOM 3108 N N . PHE A 1 404 ? -9.947 7.285 -3.997 1.00 78.69 404 PHE A N 1
ATOM 3109 C CA . PHE A 1 404 ? -9.409 8.642 -3.813 1.00 78.69 404 PHE A CA 1
ATOM 3110 C C . PHE A 1 404 ? -7.916 8.739 -4.144 1.00 78.69 404 PHE A C 1
ATOM 3112 O O . PHE A 1 404 ? -7.541 9.606 -4.920 1.00 78.69 404 PHE A O 1
ATOM 3119 N N . LEU A 1 405 ? -7.091 7.828 -3.612 1.00 73.75 405 LEU A N 1
ATOM 3120 C CA . LEU A 1 405 ? -5.640 7.843 -3.825 1.00 73.75 405 LEU A CA 1
ATOM 3121 C C . LEU A 1 405 ? -5.293 7.800 -5.319 1.00 73.75 405 LEU A C 1
ATOM 3123 O O . LEU A 1 405 ? -4.595 8.679 -5.809 1.00 73.75 405 LEU A O 1
ATOM 3127 N N . TRP A 1 406 ? -5.874 6.854 -6.063 1.00 80.75 406 TRP A N 1
ATOM 3128 C CA . TRP A 1 406 ? -5.631 6.744 -7.501 1.00 80.75 406 TRP A CA 1
ATOM 3129 C C . TRP A 1 406 ? -6.003 8.021 -8.271 1.00 80.75 406 TRP A C 1
ATOM 3131 O O . TRP A 1 406 ? -5.261 8.448 -9.149 1.00 80.75 406 TRP A O 1
ATOM 3141 N N . ARG A 1 407 ? -7.126 8.666 -7.923 1.00 78.31 407 ARG A N 1
ATOM 3142 C CA . ARG A 1 407 ? -7.551 9.925 -8.563 1.00 78.31 407 ARG A CA 1
ATOM 3143 C C . ARG A 1 407 ? -6.563 11.069 -8.350 1.00 78.31 407 ARG A C 1
ATOM 3145 O O . ARG A 1 407 ? -6.496 11.961 -9.188 1.00 78.31 407 ARG A O 1
ATOM 3152 N N . GLU A 1 408 ? -5.837 11.079 -7.236 1.00 75.50 408 GLU A N 1
ATOM 3153 C CA . GLU A 1 408 ? -4.784 12.067 -6.997 1.00 75.50 408 GLU A CA 1
ATOM 3154 C C . GLU A 1 408 ? -3.500 11.701 -7.755 1.00 75.50 408 GLU A C 1
ATOM 3156 O O . GLU A 1 408 ? -2.887 12.570 -8.369 1.00 75.50 408 GLU A O 1
ATOM 3161 N N . CYS A 1 409 ? -3.142 10.415 -7.814 1.00 75.75 409 CYS A N 1
ATOM 3162 C CA . CYS A 1 409 ? -1.979 9.930 -8.568 1.00 75.75 409 CYS A CA 1
ATOM 3163 C C . CYS A 1 409 ? -2.124 10.072 -10.093 1.00 75.75 409 CYS A C 1
ATOM 3165 O O . CYS A 1 409 ? -1.124 10.195 -10.801 1.00 75.75 409 CYS A O 1
ATOM 3167 N N . GLU A 1 410 ? -3.357 10.081 -10.601 1.00 81.25 410 GLU A N 1
ATOM 3168 C CA . GLU A 1 410 ? -3.666 10.373 -12.004 1.00 81.25 410 GLU A CA 1
ATOM 3169 C C . GLU A 1 410 ? -3.314 11.823 -12.366 1.00 81.25 410 GLU A C 1
ATOM 3171 O O . GLU A 1 410 ? -2.816 12.083 -13.454 1.00 81.25 410 GLU A O 1
ATOM 3176 N N . LYS A 1 411 ? -3.476 12.773 -11.433 1.00 79.62 411 LYS A N 1
ATOM 3177 C CA . LYS A 1 411 ? -3.095 14.179 -11.657 1.00 79.62 411 LYS A CA 1
ATOM 3178 C C . LYS A 1 411 ? -1.580 14.382 -11.699 1.00 79.62 411 LYS A C 1
ATOM 3180 O O . LYS A 1 411 ? -1.127 15.384 -12.240 1.00 79.62 411 LYS A O 1
ATOM 3185 N N . SER A 1 412 ? -0.812 13.461 -11.115 1.00 79.69 412 SER A N 1
ATOM 3186 C CA . SER A 1 412 ? 0.653 13.488 -11.088 1.00 79.69 412 SER A CA 1
ATOM 3187 C C . SER A 1 412 ? 1.298 12.516 -12.078 1.00 79.69 412 SER A C 1
ATOM 3189 O O . SER A 1 412 ? 2.481 12.214 -11.948 1.00 79.69 412 SER A O 1
ATOM 3191 N N . SER A 1 413 ? 0.552 12.003 -13.065 1.00 80.69 413 SER A N 1
ATOM 3192 C CA . SER A 1 413 ? 1.064 11.000 -14.010 1.00 80.69 413 SER A CA 1
ATOM 3193 C C . SER A 1 413 ? 2.255 11.491 -14.840 1.00 80.69 413 SER A C 1
ATOM 3195 O O . SER A 1 413 ? 3.108 10.691 -15.206 1.00 80.69 413 SER A O 1
ATOM 3197 N N . GLU A 1 414 ? 2.340 12.795 -15.095 1.00 81.56 414 GLU A N 1
ATOM 3198 C CA . GLU A 1 414 ? 3.355 13.386 -15.977 1.00 81.56 414 GLU A CA 1
ATOM 3199 C C . GLU A 1 414 ? 4.526 14.044 -15.225 1.00 81.56 414 GLU A C 1
ATOM 3201 O O . GLU A 1 414 ? 5.407 14.621 -15.853 1.00 81.56 414 GLU A O 1
ATOM 3206 N N . ASP A 1 415 ? 4.548 14.000 -13.888 1.00 82.12 415 ASP A N 1
ATOM 3207 C CA . ASP A 1 415 ? 5.592 14.648 -13.080 1.00 82.12 415 ASP A CA 1
ATOM 3208 C C . ASP A 1 415 ? 6.049 13.713 -11.951 1.00 82.12 415 ASP A C 1
ATOM 3210 O O . ASP A 1 415 ? 5.326 13.482 -10.979 1.00 82.12 415 ASP A O 1
ATOM 3214 N N . VAL A 1 416 ? 7.282 13.204 -12.072 1.00 82.69 416 VAL A N 1
ATOM 3215 C CA . VAL A 1 416 ? 7.934 12.330 -11.080 1.00 82.69 416 VAL A CA 1
ATOM 3216 C C . VAL A 1 416 ? 7.962 12.982 -9.700 1.00 82.69 416 VAL A C 1
ATOM 3218 O O . VAL A 1 416 ? 7.672 12.330 -8.702 1.00 82.69 416 VAL A O 1
ATOM 3221 N N . ALA A 1 417 ? 8.264 14.276 -9.615 1.00 75.50 417 ALA A N 1
ATOM 3222 C CA . ALA A 1 417 ? 8.323 14.980 -8.341 1.00 75.50 417 ALA A CA 1
ATOM 3223 C C . ALA A 1 417 ? 6.938 15.119 -7.717 1.00 75.50 417 ALA A C 1
ATOM 3225 O O . ALA A 1 417 ? 6.770 14.909 -6.518 1.00 75.50 417 ALA A O 1
ATOM 3226 N N . ALA A 1 418 ? 5.932 15.455 -8.531 1.00 75.50 418 ALA A N 1
ATOM 3227 C CA . ALA A 1 418 ? 4.554 15.507 -8.065 1.00 75.50 418 ALA A CA 1
ATOM 3228 C C . ALA A 1 418 ? 4.085 14.118 -7.615 1.00 75.50 418 ALA A C 1
ATOM 3230 O O . ALA A 1 418 ? 3.392 14.005 -6.605 1.00 75.50 418 ALA A O 1
ATOM 3231 N N . ARG A 1 419 ? 4.496 13.050 -8.311 1.00 81.62 419 ARG A N 1
ATOM 3232 C CA . ARG A 1 419 ? 4.215 11.674 -7.898 1.00 81.62 419 ARG A CA 1
ATOM 3233 C C . ARG A 1 419 ? 4.832 11.382 -6.536 1.00 81.62 419 ARG A C 1
ATOM 3235 O O . ARG A 1 419 ? 4.107 10.992 -5.625 1.00 81.62 419 ARG A O 1
ATOM 3242 N N . LEU A 1 420 ? 6.130 11.622 -6.386 1.00 76.56 420 LEU A N 1
ATOM 3243 C CA . LEU A 1 420 ? 6.869 11.387 -5.146 1.00 76.56 420 LEU A CA 1
ATOM 3244 C C . LEU A 1 420 ? 6.430 12.289 -3.993 1.00 76.56 420 LEU A C 1
ATOM 3246 O O . LEU A 1 420 ? 6.659 11.936 -2.848 1.00 76.56 420 LEU A O 1
ATOM 3250 N N . ALA A 1 421 ? 5.786 13.424 -4.259 1.00 70.38 421 ALA A N 1
ATOM 3251 C CA . ALA A 1 421 ? 5.166 14.240 -3.221 1.00 70.38 421 ALA A CA 1
ATOM 3252 C C . ALA A 1 421 ? 3.777 13.711 -2.822 1.00 70.38 421 ALA A C 1
ATOM 3254 O O . ALA A 1 421 ? 3.413 13.745 -1.651 1.00 70.38 421 ALA A O 1
ATOM 3255 N N . VAL A 1 422 ? 2.982 13.209 -3.773 1.00 67.19 422 VAL A N 1
ATOM 3256 C CA . VAL A 1 422 ? 1.617 12.7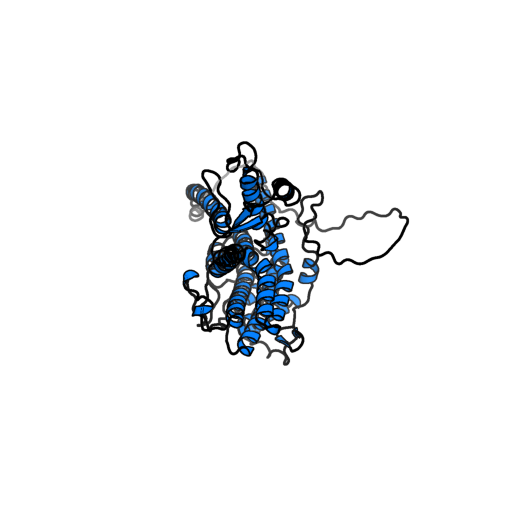20 -3.508 1.00 67.19 422 VAL A CA 1
ATOM 3257 C C . VAL A 1 422 ? 1.621 11.384 -2.765 1.00 67.19 422 VAL A C 1
ATOM 3259 O O . VAL A 1 422 ? 0.819 11.210 -1.847 1.00 67.19 422 VAL A O 1
ATOM 3262 N N . ILE A 1 423 ? 2.506 10.453 -3.139 1.00 64.94 423 ILE A N 1
ATOM 3263 C CA . ILE A 1 423 ? 2.572 9.107 -2.543 1.00 64.94 423 ILE A CA 1
ATOM 3264 C C . ILE A 1 423 ? 2.731 9.188 -1.006 1.00 64.94 423 ILE A C 1
ATOM 3266 O O . ILE A 1 423 ? 1.842 8.703 -0.299 1.00 64.94 423 ILE A O 1
ATOM 3270 N N . PRO A 1 424 ? 3.739 9.894 -0.456 1.00 55.44 424 PRO A N 1
ATOM 3271 C CA . PRO A 1 424 ? 4.008 9.922 0.981 1.00 55.44 424 PRO A CA 1
ATOM 3272 C C . PRO A 1 424 ? 2.955 10.755 1.715 1.00 55.44 424 PRO A C 1
ATOM 3274 O O . PRO A 1 424 ? 2.412 10.348 2.736 1.00 55.44 424 PRO A O 1
ATOM 3277 N N . LEU A 1 425 ? 2.536 11.890 1.147 1.00 53.09 425 LEU A N 1
ATOM 3278 C CA . LEU A 1 425 ? 1.533 12.752 1.780 1.00 53.09 425 LEU A CA 1
ATOM 3279 C C . LEU A 1 425 ? 0.151 12.088 1.902 1.00 53.09 425 LEU A C 1
ATOM 3281 O O . LEU A 1 425 ? -0.596 12.403 2.833 1.00 53.09 425 LEU A O 1
ATOM 3285 N N . VAL A 1 426 ? -0.211 11.176 0.992 1.00 53.00 426 VAL A N 1
ATOM 3286 C CA . VAL A 1 426 ? -1.513 10.487 1.027 1.00 53.00 426 VAL A CA 1
ATOM 3287 C C . VAL A 1 426 ? -1.439 9.136 1.751 1.00 53.00 426 VAL A C 1
ATOM 3289 O O . VAL A 1 426 ? -2.407 8.784 2.436 1.00 53.00 426 VAL A O 1
ATOM 3292 N N . GLN A 1 427 ? -0.322 8.404 1.653 1.00 51.78 427 GLN A N 1
ATOM 3293 C CA . GLN A 1 427 ? -0.140 7.106 2.319 1.00 51.78 427 GLN A CA 1
ATOM 3294 C C . GLN A 1 427 ? 0.447 7.232 3.739 1.00 51.78 427 GLN A C 1
ATOM 3296 O O . GLN A 1 427 ? -0.090 6.628 4.668 1.00 51.78 427 GLN A O 1
ATOM 3301 N N . GLU A 1 428 ? 1.441 8.087 3.984 1.00 50.03 428 GLU A N 1
ATOM 3302 C CA . GLU A 1 428 ? 2.160 8.164 5.273 1.00 50.03 428 GLU A CA 1
ATOM 3303 C C . GLU A 1 428 ? 1.450 9.017 6.317 1.00 50.03 428 GLU A C 1
ATOM 3305 O O . GLU A 1 428 ? 1.433 8.662 7.495 1.00 50.03 428 GLU A O 1
ATOM 3310 N N . ALA A 1 429 ? 0.720 10.057 5.897 1.00 39.53 429 ALA A N 1
ATOM 3311 C CA . ALA A 1 429 ? -0.179 10.784 6.798 1.00 39.53 429 ALA A CA 1
ATOM 3312 C C . ALA A 1 429 ? -1.294 9.884 7.375 1.00 39.53 429 ALA A C 1
ATOM 3314 O O . ALA A 1 429 ? -2.022 10.302 8.284 1.00 39.53 429 ALA A O 1
ATOM 3315 N N . ARG A 1 430 ? -1.472 8.671 6.826 1.00 48.75 430 ARG A N 1
ATOM 3316 C CA . ARG A 1 430 ? -2.441 7.668 7.271 1.00 48.75 430 ARG A CA 1
ATOM 3317 C C . ARG A 1 430 ? -1.792 6.410 7.859 1.00 48.75 430 ARG A C 1
ATOM 3319 O O . ARG A 1 430 ? -2.401 5.887 8.777 1.00 48.75 430 ARG A O 1
ATOM 3326 N N . GLY A 1 431 ? -0.635 5.936 7.390 1.00 46.66 431 GLY A N 1
ATOM 3327 C CA . GLY A 1 431 ? -0.072 4.616 7.735 1.00 46.66 431 GLY A CA 1
ATOM 3328 C C . GLY A 1 431 ? 0.701 4.530 9.059 1.00 46.66 431 GLY A C 1
ATOM 3329 O O . GLY A 1 431 ? 0.361 3.704 9.909 1.00 46.66 431 GLY A O 1
ATOM 3330 N N . LEU A 1 432 ? 1.684 5.414 9.276 1.00 51.47 432 LEU A N 1
ATOM 3331 C CA . LEU A 1 432 ? 2.654 5.311 10.384 1.00 51.47 432 LEU A CA 1
ATOM 3332 C C . LEU A 1 432 ? 2.005 5.330 11.779 1.00 51.47 432 LEU A C 1
ATOM 3334 O O . LEU A 1 432 ? 2.312 4.493 12.626 1.00 51.47 432 LEU A O 1
ATOM 3338 N N . ASP A 1 433 ? 1.046 6.231 12.005 1.00 56.25 433 ASP A N 1
ATOM 3339 C CA . ASP A 1 433 ? 0.327 6.314 13.284 1.00 56.25 433 ASP A CA 1
ATOM 3340 C C . ASP A 1 433 ? -0.908 5.403 13.344 1.00 56.25 433 ASP A C 1
ATOM 3342 O O . ASP A 1 433 ? -1.401 5.086 14.434 1.00 56.25 433 ASP A O 1
ATOM 3346 N N . ALA A 1 434 ? -1.459 4.985 12.197 1.00 67.12 434 ALA A N 1
ATOM 3347 C CA . ALA A 1 434 ? -2.649 4.136 12.188 1.00 67.12 434 ALA A CA 1
ATOM 3348 C C . ALA A 1 434 ? -2.331 2.675 12.479 1.00 67.12 434 ALA A C 1
ATOM 3350 O O . ALA A 1 434 ? -3.157 2.035 13.126 1.00 67.12 434 ALA A O 1
ATOM 3351 N N . GLY A 1 435 ? -1.164 2.165 12.073 1.00 72.50 435 GLY A N 1
ATOM 3352 C CA . GLY A 1 435 ? -0.747 0.788 12.349 1.00 72.50 435 GLY A CA 1
ATOM 3353 C C . GLY A 1 435 ? -0.815 0.453 13.846 1.00 72.50 435 GLY A C 1
ATOM 3354 O O . GLY A 1 435 ? -1.665 -0.346 14.253 1.00 72.50 435 GLY A O 1
ATOM 3355 N N . PRO A 1 436 ? -0.034 1.126 14.714 1.00 77.00 436 PRO A N 1
ATOM 3356 C CA . PRO A 1 436 ? -0.057 0.885 16.159 1.00 77.00 436 PRO A CA 1
ATOM 3357 C C . PRO A 1 436 ? -1.438 1.095 16.800 1.00 77.00 436 PRO A C 1
ATOM 3359 O O . PRO A 1 436 ? -1.852 0.331 17.677 1.00 77.00 436 PRO A O 1
ATOM 3362 N N . ARG A 1 437 ? -2.194 2.104 16.346 1.00 76.88 437 ARG A N 1
ATOM 3363 C CA . ARG A 1 437 ? -3.566 2.362 16.819 1.00 76.88 437 ARG A CA 1
ATOM 3364 C C . ARG A 1 437 ? -4.523 1.234 16.451 1.00 76.88 437 ARG A C 1
ATOM 3366 O O . ARG A 1 437 ? -5.357 0.841 17.269 1.00 76.88 437 ARG A O 1
ATOM 3373 N N . LEU A 1 438 ? -4.413 0.717 15.233 1.00 77.06 438 LEU A N 1
ATOM 3374 C CA . LEU A 1 438 ? -5.222 -0.387 14.748 1.00 77.06 438 LEU A CA 1
ATOM 3375 C C . LEU A 1 438 ? -4.885 -1.677 15.504 1.00 77.06 438 LEU A C 1
ATOM 3377 O O . LEU A 1 438 ? -5.804 -2.365 15.946 1.00 77.06 438 LEU A O 1
ATOM 3381 N N . VAL A 1 439 ? -3.599 -1.944 15.758 1.00 80.69 439 VAL A N 1
ATOM 3382 C CA . VAL A 1 439 ? -3.147 -3.050 16.621 1.00 80.69 439 VAL A CA 1
ATOM 3383 C C . VAL A 1 439 ? -3.804 -2.963 17.996 1.00 80.69 439 VAL A C 1
ATOM 3385 O O . VAL A 1 439 ? -4.459 -3.913 18.419 1.00 80.69 439 VAL A O 1
ATOM 3388 N N . GLN A 1 440 ? -3.707 -1.815 18.677 1.00 84.06 440 GLN A N 1
ATOM 3389 C CA . GLN A 1 440 ? -4.316 -1.626 20.000 1.00 84.06 440 GLN A CA 1
ATOM 3390 C C . GLN A 1 440 ? -5.831 -1.853 19.980 1.00 84.06 440 GLN A C 1
ATOM 3392 O O . GLN A 1 440 ? -6.383 -2.471 20.893 1.00 84.06 440 GLN A O 1
ATOM 3397 N N . LYS A 1 441 ? -6.512 -1.390 18.928 1.00 79.94 441 LYS A N 1
ATOM 3398 C CA . LYS A 1 441 ? -7.959 -1.563 18.775 1.00 79.94 441 LYS A CA 1
ATOM 3399 C C . LYS A 1 441 ? -8.349 -3.028 18.567 1.00 79.94 441 LYS A C 1
ATOM 3401 O O . LYS A 1 441 ? -9.331 -3.473 19.155 1.00 79.94 441 LYS A O 1
ATOM 3406 N N . LEU A 1 442 ? -7.574 -3.780 17.786 1.00 85.31 442 LEU A N 1
ATOM 3407 C CA . LEU A 1 442 ? -7.785 -5.213 17.557 1.00 85.31 442 LEU A CA 1
ATOM 3408 C C . LEU A 1 442 ? -7.490 -6.046 18.811 1.00 85.31 442 LEU A C 1
ATOM 3410 O O . LEU A 1 442 ? -8.266 -6.943 19.134 1.00 85.31 442 LEU A O 1
ATOM 3414 N N . VAL A 1 443 ? -6.441 -5.699 19.564 1.00 83.75 443 VAL A N 1
ATOM 3415 C CA . VAL A 1 443 ? -6.154 -6.293 20.881 1.00 83.75 443 VAL A CA 1
ATOM 3416 C C . VAL A 1 443 ? -7.301 -6.027 21.855 1.00 83.75 443 VAL A C 1
ATOM 3418 O O . VAL A 1 443 ? -7.778 -6.955 22.501 1.00 83.75 443 VAL A O 1
ATOM 3421 N N . GLY A 1 444 ? -7.799 -4.789 21.925 1.00 78.81 444 GLY A N 1
ATOM 3422 C CA . GLY A 1 444 ? -8.948 -4.434 22.766 1.00 78.81 444 GLY A CA 1
ATOM 3423 C C . GLY A 1 444 ? -10.251 -5.135 22.360 1.00 78.81 444 GLY A C 1
ATOM 3424 O O . GLY A 1 444 ? -11.108 -5.371 23.206 1.00 78.81 444 GLY A O 1
ATOM 3425 N N . PHE A 1 445 ? -10.386 -5.502 21.083 1.00 83.81 445 PHE A N 1
ATOM 3426 C CA . PHE A 1 445 ? -11.485 -6.322 20.565 1.00 83.81 445 PHE A CA 1
ATOM 3427 C C . PHE A 1 445 ? -11.284 -7.834 20.812 1.00 83.81 445 PHE A C 1
ATOM 3429 O O . PHE A 1 445 ? -12.216 -8.610 20.625 1.00 83.81 445 PHE A O 1
ATOM 3436 N N . GLY A 1 446 ? -10.090 -8.263 21.239 1.00 88.12 446 GLY A N 1
ATOM 3437 C CA . GLY A 1 446 ? -9.736 -9.665 21.487 1.00 88.12 446 GLY A CA 1
ATOM 3438 C C . GLY A 1 446 ? -9.255 -10.446 20.255 1.00 88.12 446 GLY A C 1
ATOM 3439 O O . GLY A 1 446 ? -9.031 -11.652 20.345 1.00 88.12 446 GLY A O 1
ATOM 3440 N N . ASP A 1 447 ? -9.062 -9.795 19.102 1.00 93.69 447 ASP A N 1
ATOM 3441 C CA . ASP A 1 447 ? -8.584 -10.442 17.872 1.00 93.69 447 ASP A CA 1
ATOM 3442 C C . ASP A 1 447 ? -7.057 -10.349 17.748 1.00 93.69 447 ASP A C 1
ATOM 3444 O O . ASP A 1 447 ? -6.501 -9.586 16.951 1.00 93.69 447 ASP A O 1
ATOM 3448 N N . HIS A 1 448 ? -6.364 -11.148 18.562 1.00 92.44 448 HIS A N 1
ATOM 3449 C CA . HIS A 1 448 ? -4.902 -11.159 18.600 1.00 92.44 448 HIS A CA 1
ATOM 3450 C C . HIS A 1 448 ? -4.273 -11.568 17.266 1.00 92.44 448 HIS A C 1
ATOM 3452 O O . HIS A 1 448 ? -3.252 -11.006 16.874 1.00 92.44 448 HIS A O 1
ATOM 3458 N N . ARG A 1 449 ? -4.893 -12.501 16.531 1.00 94.75 449 ARG A N 1
ATOM 3459 C CA . ARG A 1 449 ? -4.375 -12.965 15.236 1.00 94.75 449 ARG A CA 1
ATOM 3460 C C . ARG A 1 449 ? -4.348 -11.830 14.216 1.00 94.75 449 ARG A C 1
ATOM 3462 O O . ARG A 1 449 ? -3.297 -11.587 13.633 1.00 94.75 449 ARG A O 1
ATOM 3469 N N . THR A 1 450 ? -5.450 -11.093 14.059 1.00 94.06 450 THR A N 1
ATOM 3470 C CA . THR A 1 450 ? -5.469 -9.914 13.177 1.00 94.06 450 THR A CA 1
ATOM 3471 C C . THR A 1 450 ? -4.518 -8.833 13.690 1.00 94.06 450 THR A C 1
ATOM 3473 O O . THR A 1 450 ? -3.829 -8.206 12.894 1.00 94.06 450 THR A O 1
ATOM 3476 N N . SER A 1 451 ? -4.406 -8.646 15.012 1.00 92.75 451 SER A N 1
ATOM 3477 C CA . SER A 1 451 ? -3.476 -7.657 15.572 1.00 92.75 451 SER A CA 1
ATOM 3478 C C . SER A 1 451 ? -2.008 -7.957 15.252 1.00 92.75 451 SER A C 1
ATOM 3480 O O . SER A 1 451 ? -1.265 -7.029 14.958 1.00 92.75 451 SER A O 1
ATOM 3482 N N . HIS A 1 452 ? -1.592 -9.230 15.246 1.00 93.56 452 HIS A N 1
ATOM 3483 C CA . HIS A 1 452 ? -0.226 -9.607 14.878 1.00 93.56 452 HIS A CA 1
ATOM 3484 C C . HIS A 1 452 ? 0.049 -9.382 13.389 1.00 93.56 452 HIS A C 1
ATOM 3486 O O . HIS A 1 452 ? 1.132 -8.913 13.054 1.00 93.56 452 HIS A O 1
ATOM 3492 N N . ILE A 1 453 ? -0.931 -9.652 12.516 1.00 93.75 453 ILE A N 1
ATOM 3493 C CA . ILE A 1 453 ? -0.828 -9.352 11.078 1.00 93.75 453 ILE A CA 1
ATOM 3494 C C . ILE A 1 453 ? -0.599 -7.856 10.872 1.00 93.75 453 ILE A C 1
ATOM 3496 O O . ILE A 1 453 ? 0.380 -7.462 10.249 1.00 93.75 453 ILE A O 1
ATOM 3500 N N . VAL A 1 454 ? -1.455 -7.019 11.463 1.00 90.12 454 VAL A N 1
ATOM 3501 C CA . VAL A 1 454 ? -1.336 -5.559 11.342 1.00 90.12 454 VAL A CA 1
ATOM 3502 C C . VAL A 1 454 ? -0.036 -5.045 11.959 1.00 90.12 454 VAL A C 1
ATOM 3504 O O . VAL A 1 454 ? 0.577 -4.136 11.412 1.00 90.12 454 VAL A O 1
ATOM 3507 N N . ALA A 1 455 ? 0.407 -5.616 13.082 1.00 87.88 455 ALA A N 1
ATOM 3508 C CA . ALA A 1 455 ? 1.671 -5.234 13.703 1.00 87.88 455 ALA A CA 1
ATOM 3509 C C . ALA A 1 455 ? 2.864 -5.541 12.794 1.00 87.88 455 ALA A C 1
ATOM 3511 O O . ALA A 1 455 ? 3.791 -4.740 12.730 1.00 87.88 455 ALA A O 1
ATOM 3512 N N . LYS A 1 456 ? 2.823 -6.676 12.087 1.00 91.12 456 LYS A N 1
ATOM 3513 C CA . LYS A 1 456 ? 3.877 -7.062 11.155 1.00 91.12 456 LYS A CA 1
ATOM 3514 C C . LYS A 1 456 ? 3.908 -6.160 9.923 1.00 91.12 456 LYS A C 1
ATOM 3516 O O . LYS A 1 456 ? 4.980 -5.694 9.572 1.00 91.12 456 LYS A O 1
ATOM 3521 N N . ILE A 1 457 ? 2.746 -5.852 9.348 1.00 88.25 457 ILE A N 1
ATOM 3522 C CA . ILE A 1 457 ? 2.622 -4.871 8.257 1.00 88.25 457 ILE A CA 1
ATOM 3523 C C . ILE A 1 457 ? 3.213 -3.526 8.700 1.00 88.25 457 ILE A C 1
ATOM 3525 O O . ILE A 1 457 ? 4.136 -3.017 8.082 1.00 88.25 457 ILE A O 1
ATOM 3529 N N . ALA A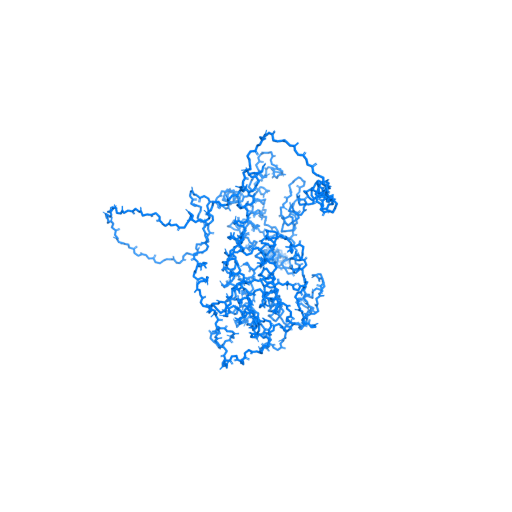 1 458 ? 2.779 -3.000 9.851 1.00 83.62 458 ALA A N 1
ATOM 3530 C CA . ALA A 1 458 ? 3.259 -1.715 10.364 1.00 83.62 458 ALA A CA 1
ATOM 3531 C C . ALA A 1 458 ? 4.774 -1.678 10.660 1.00 83.62 458 ALA A C 1
ATOM 3533 O O . ALA A 1 458 ? 5.370 -0.603 10.641 1.00 83.62 458 ALA A O 1
ATOM 3534 N N . GLU A 1 459 ? 5.393 -2.821 10.972 1.00 83.69 459 GLU A N 1
ATOM 3535 C CA . GLU A 1 459 ? 6.849 -2.938 11.106 1.00 83.69 459 GLU A CA 1
ATOM 3536 C C . GLU A 1 459 ? 7.551 -2.804 9.744 1.00 83.69 459 GLU A C 1
ATOM 3538 O O . GLU A 1 459 ? 8.573 -2.122 9.654 1.00 83.69 459 GLU A O 1
ATOM 3543 N N . GLU A 1 460 ? 7.008 -3.440 8.702 1.00 85.56 460 GLU A N 1
ATOM 3544 C CA . GLU A 1 460 ? 7.572 -3.447 7.345 1.00 85.56 460 GLU A CA 1
ATOM 3545 C C . GLU A 1 460 ? 7.418 -2.075 6.651 1.00 85.56 460 GLU A C 1
ATOM 3547 O O . GLU A 1 460 ? 8.352 -1.623 5.987 1.00 85.56 460 GLU A O 1
ATOM 3552 N N . GLU A 1 461 ? 6.349 -1.321 6.949 1.00 82.69 461 GLU A N 1
ATOM 3553 C CA . GLU A 1 461 ? 6.103 0.036 6.415 1.00 82.69 461 GLU A CA 1
ATOM 3554 C C . GLU A 1 461 ? 7.200 1.074 6.727 1.00 82.69 461 GLU A C 1
ATOM 3556 O O . GLU A 1 461 ? 7.326 2.091 6.040 1.00 82.69 461 GLU A O 1
ATOM 3561 N N . LEU A 1 462 ? 8.035 0.850 7.750 1.00 75.06 462 LEU A N 1
ATOM 3562 C CA . LEU A 1 462 ? 9.129 1.772 8.087 1.00 75.06 462 LEU A CA 1
ATOM 3563 C C . LEU A 1 462 ? 10.146 1.916 6.946 1.00 75.06 462 LEU A C 1
ATOM 3565 O O . LEU A 1 462 ? 10.738 2.985 6.773 1.00 75.06 462 LEU A O 1
ATOM 3569 N N . ALA A 1 463 ? 10.363 0.847 6.176 1.00 74.62 463 ALA A N 1
ATOM 3570 C CA . ALA A 1 463 ? 11.268 0.877 5.035 1.00 74.62 463 ALA A CA 1
ATOM 3571 C C . ALA A 1 463 ? 10.689 1.702 3.877 1.00 74.62 463 ALA A C 1
ATOM 3573 O O . ALA A 1 463 ? 11.428 2.459 3.247 1.00 74.62 463 ALA A O 1
ATOM 3574 N N . HIS A 1 464 ? 9.375 1.615 3.648 1.00 77.75 464 HIS A N 1
ATOM 3575 C CA . HIS A 1 464 ? 8.680 2.344 2.584 1.00 77.75 464 HIS A CA 1
ATOM 3576 C C . HIS A 1 464 ? 8.795 3.860 2.787 1.00 77.75 464 HIS A C 1
ATOM 3578 O O . HIS A 1 464 ? 9.162 4.591 1.868 1.00 77.75 464 HIS A O 1
ATOM 3584 N N . VAL A 1 465 ? 8.610 4.318 4.027 1.00 70.81 465 VAL A N 1
ATOM 3585 C CA . VAL A 1 465 ? 8.779 5.731 4.406 1.00 70.81 465 VAL A CA 1
ATOM 3586 C C . VAL A 1 465 ? 10.196 6.219 4.121 1.00 70.81 465 VAL A C 1
ATOM 3588 O O . VAL A 1 465 ? 10.409 7.286 3.548 1.00 70.81 465 VAL A O 1
ATOM 3591 N N . ALA A 1 466 ? 11.197 5.406 4.460 1.00 67.62 466 ALA A N 1
ATOM 3592 C CA . ALA A 1 466 ? 12.592 5.759 4.228 1.00 67.62 466 ALA A CA 1
ATOM 3593 C C . ALA A 1 466 ? 12.951 5.865 2.734 1.00 67.62 466 ALA A C 1
ATOM 3595 O O . ALA A 1 466 ? 13.807 6.678 2.372 1.00 67.62 466 ALA A O 1
ATOM 3596 N N . VAL A 1 467 ? 12.325 5.052 1.874 1.00 67.69 467 VAL A N 1
ATOM 3597 C CA . VAL A 1 467 ? 12.455 5.155 0.410 1.00 67.69 467 VAL A CA 1
ATOM 3598 C C . VAL A 1 467 ? 11.891 6.492 -0.065 1.00 67.69 467 VAL A C 1
ATOM 3600 O O . VAL A 1 467 ? 12.578 7.246 -0.756 1.00 67.69 467 VAL A O 1
ATOM 3603 N N . HIS A 1 468 ? 10.668 6.815 0.347 1.00 66.62 468 HIS A N 1
ATOM 3604 C CA . HIS A 1 468 ? 9.982 8.032 -0.063 1.00 66.62 468 HIS A CA 1
ATOM 3605 C C . HIS A 1 468 ? 10.691 9.314 0.384 1.00 66.62 468 HIS A C 1
ATOM 3607 O O . HIS A 1 468 ? 10.949 10.184 -0.450 1.00 66.62 468 HIS A O 1
ATOM 3613 N N . ASP A 1 469 ? 11.077 9.408 1.659 1.00 62.84 469 ASP A N 1
ATOM 3614 C CA . ASP A 1 469 ? 11.794 10.564 2.214 1.00 62.84 469 ASP A CA 1
ATOM 3615 C C . ASP A 1 469 ? 13.090 10.849 1.448 1.00 62.84 469 ASP A C 1
ATOM 3617 O O . ASP A 1 469 ? 13.415 11.997 1.119 1.00 62.84 469 ASP A O 1
ATOM 3621 N N . ARG A 1 470 ? 13.836 9.787 1.122 1.00 63.81 470 ARG A N 1
ATOM 3622 C CA . ARG A 1 470 ? 15.086 9.895 0.370 1.00 63.81 470 ARG A CA 1
ATOM 3623 C C . ARG A 1 470 ? 14.846 10.408 -1.047 1.00 63.81 470 ARG A C 1
ATOM 3625 O O . ARG A 1 470 ? 15.575 11.291 -1.499 1.00 63.81 470 ARG A O 1
ATOM 3632 N N . LEU A 1 471 ? 13.862 9.854 -1.750 1.00 61.22 471 LEU A N 1
ATOM 3633 C CA . LEU A 1 471 ? 13.569 10.223 -3.135 1.00 61.22 471 LEU A CA 1
ATOM 3634 C C . LEU A 1 471 ? 13.009 11.646 -3.240 1.00 61.22 471 LEU A C 1
ATOM 3636 O O . LEU A 1 471 ? 13.412 12.394 -4.129 1.00 61.22 471 LEU A O 1
ATOM 3640 N N . ALA A 1 472 ? 12.162 12.057 -2.294 1.00 59.47 472 ALA A N 1
ATOM 3641 C CA . ALA A 1 472 ? 11.671 13.430 -2.208 1.00 59.47 472 ALA A CA 1
ATOM 3642 C C . ALA A 1 472 ? 12.821 14.434 -2.016 1.00 59.47 472 ALA A C 1
ATOM 3644 O O . ALA A 1 472 ? 12.846 15.481 -2.663 1.00 59.47 472 ALA A O 1
ATOM 3645 N N . CYS A 1 473 ? 13.808 14.092 -1.182 1.00 53.38 473 CYS A N 1
ATOM 3646 C CA . CYS A 1 473 ? 15.003 14.910 -0.984 1.00 53.38 473 CYS A CA 1
ATOM 3647 C C . CYS A 1 473 ? 15.865 15.015 -2.253 1.00 53.38 473 CYS A C 1
ATOM 3649 O O . CYS A 1 473 ? 16.295 16.114 -2.594 1.00 53.38 473 CYS A O 1
ATOM 3651 N N . ILE A 1 474 ? 16.088 13.911 -2.975 1.00 54.25 474 ILE A N 1
ATOM 3652 C CA . ILE A 1 474 ? 16.864 13.915 -4.231 1.00 54.25 474 ILE A CA 1
ATOM 3653 C C . ILE A 1 474 ? 16.213 14.845 -5.259 1.00 54.25 474 ILE A C 1
ATOM 3655 O O . ILE A 1 474 ? 16.873 15.728 -5.804 1.00 54.25 474 ILE A O 1
ATOM 3659 N N . VAL A 1 475 ? 14.902 14.717 -5.451 1.00 57.38 475 VAL A N 1
ATOM 3660 C CA . VAL A 1 475 ? 14.170 15.530 -6.426 1.00 57.38 475 VAL A CA 1
ATOM 3661 C C . VAL A 1 475 ? 14.107 17.008 -6.031 1.00 57.38 475 VAL A C 1
ATOM 3663 O O . VAL A 1 475 ? 14.192 17.883 -6.896 1.00 57.38 475 VAL A O 1
ATOM 3666 N N . ALA A 1 476 ? 13.999 17.319 -4.736 1.00 52.59 476 ALA A N 1
ATOM 3667 C CA . ALA A 1 476 ? 14.075 18.698 -4.256 1.00 52.59 476 ALA A CA 1
ATOM 3668 C C . ALA A 1 476 ? 15.452 19.325 -4.547 1.00 52.59 476 ALA A C 1
ATOM 3670 O O . ALA A 1 476 ? 15.525 20.449 -5.042 1.00 52.59 476 ALA A O 1
ATOM 3671 N N . MET A 1 477 ? 16.534 18.575 -4.316 1.00 44.06 477 MET A N 1
ATOM 3672 C CA . MET A 1 477 ? 17.902 19.032 -4.578 1.00 44.06 477 MET A CA 1
ATOM 3673 C C . MET A 1 477 ? 18.192 19.224 -6.074 1.00 44.06 477 MET A C 1
ATOM 3675 O O . MET A 1 477 ? 18.913 20.146 -6.455 1.00 44.06 477 MET A O 1
ATOM 3679 N N . GLU A 1 478 ? 17.645 18.376 -6.945 1.00 52.56 478 GLU A N 1
ATOM 3680 C CA . GLU A 1 478 ? 17.793 18.524 -8.400 1.00 52.56 478 GLU A CA 1
ATOM 3681 C C . GLU A 1 478 ? 17.043 19.750 -8.936 1.00 52.56 478 GLU A C 1
ATOM 3683 O O . GLU A 1 478 ? 17.574 20.469 -9.786 1.00 52.56 478 GLU A O 1
ATOM 3688 N N . ARG A 1 479 ? 15.859 20.051 -8.384 1.00 50.84 479 ARG A N 1
ATOM 3689 C CA . ARG A 1 479 ? 15.094 21.259 -8.728 1.00 50.84 479 ARG A CA 1
ATOM 3690 C C . ARG A 1 479 ? 15.842 22.537 -8.350 1.00 50.84 479 ARG A C 1
ATOM 3692 O O . ARG A 1 479 ? 15.999 23.402 -9.209 1.00 50.84 479 ARG A O 1
ATOM 3699 N N . GLU A 1 480 ? 16.391 22.616 -7.139 1.00 40.38 480 GLU A N 1
ATOM 3700 C CA . GLU A 1 480 ? 17.206 23.765 -6.709 1.00 40.38 480 GLU A CA 1
ATOM 3701 C C . GLU A 1 480 ? 18.440 23.966 -7.604 1.00 40.38 480 GLU A C 1
ATOM 3703 O O . GLU A 1 480 ? 18.756 25.088 -7.996 1.00 40.38 480 GLU A O 1
ATOM 3708 N N . ASN A 1 481 ? 19.108 22.881 -8.007 1.00 37.88 481 ASN A N 1
ATOM 3709 C CA . ASN A 1 481 ? 20.255 22.958 -8.916 1.00 37.88 481 ASN A CA 1
ATOM 3710 C C . ASN A 1 481 ? 19.872 23.367 -10.347 1.00 37.88 481 ASN A C 1
ATOM 3712 O O . ASN A 1 481 ? 20.687 23.980 -11.039 1.00 37.88 481 ASN A O 1
ATOM 3716 N N . SER A 1 482 ? 18.664 23.038 -10.809 1.00 45.03 482 SER A N 1
ATOM 3717 C CA . SER A 1 482 ? 18.172 23.466 -12.124 1.00 45.03 482 SER A CA 1
ATOM 3718 C C . SER A 1 482 ? 17.804 24.955 -12.156 1.00 45.03 482 SER A C 1
ATOM 3720 O O . SER A 1 482 ? 18.131 25.629 -13.128 1.00 45.03 482 SER A O 1
ATOM 3722 N N . GLU A 1 483 ? 17.225 25.482 -11.072 1.00 43.62 483 GLU A N 1
ATOM 3723 C CA . GLU A 1 483 ? 16.850 26.899 -10.935 1.00 43.62 483 GLU A CA 1
ATOM 3724 C C . GLU A 1 483 ? 18.062 27.814 -10.700 1.00 43.62 483 GLU A C 1
ATOM 3726 O O . GLU A 1 483 ? 18.049 28.975 -11.096 1.00 43.62 483 GLU A O 1
ATOM 3731 N N . LEU A 1 484 ? 19.137 27.303 -10.090 1.00 38.53 484 LEU A N 1
ATOM 3732 C CA . LEU A 1 484 ? 20.390 28.047 -9.895 1.00 38.53 484 LEU A CA 1
ATOM 3733 C C . LEU A 1 484 ? 21.254 28.150 -11.164 1.00 38.53 484 LEU A C 1
ATOM 3735 O O . LEU A 1 484 ? 22.150 28.992 -11.223 1.00 38.53 484 LEU A O 1
ATOM 3739 N N . ASN A 1 485 ? 21.017 27.285 -12.154 1.00 37.28 485 ASN A N 1
ATOM 3740 C CA . ASN A 1 485 ? 21.765 27.241 -13.417 1.00 37.28 485 ASN A CA 1
ATOM 3741 C C . ASN A 1 485 ? 20.994 27.840 -14.611 1.00 37.28 485 ASN A C 1
ATOM 3743 O O . ASN A 1 485 ? 21.528 27.860 -15.723 1.00 37.28 485 ASN A O 1
ATOM 3747 N N . SER A 1 486 ? 19.767 28.319 -14.384 1.00 39.56 486 SER A N 1
ATOM 3748 C CA . SER A 1 486 ? 18.943 29.102 -15.320 1.00 39.56 486 SER A CA 1
ATOM 3749 C C . SER A 1 486 ? 18.995 30.585 -14.982 1.00 39.56 486 SER A C 1
ATOM 3751 O O . SER A 1 486 ? 19.045 31.404 -15.929 1.00 39.56 486 SER A O 1
#

Sequence (486 aa):
MANASFFLLILLLWSPRGDGLREQAKDAVATGGELWCVAKNNAEDAALQSALDWACGPGGADCRPIQQGGACYQPEDIQSHASFAFNDYFLRNGLAASACDFSGTAALTSLNPSQGSCVFPSRLLIIKKWELQWIGDIQLRASSGRHERRLSSAAENMESGVGNSEPGFSYCRWHPRSVQQLLRPCPFSTALIPFVRPCHAHRVAFSSATVLSASGQPRPWTGLQSWRVAPANEDRVWGPHGPSPPPTPPLEPDLTTMTAASLAECAALVLSTSDPLAKSTLSHLAYTRWCRREILVGTASPPHRPARPDRPLLVPPKEVPSHKSSGLPLNAYMLHNLAHVELNAIDLAWDTVVRFSPLRDELGDEFFADFAHVADDESRHFAWCSQRLNELGFRYGDMPAHNFLWRECEKSSEDVAARLAVIPLVQEARGLDAGPRLVQKLVGFGDHRTSHIVAKIAEEELAHVAVHDRLACIVAMERENSELNS

pLDDT: mean 70.37, std 27.0, range [20.48, 98.06]